Protein AF-A0A346XVU4-F1 (afdb_monomer)

pLDDT: mean 78.89, std 17.27, range [32.31, 98.25]

Structure (mmCIF, N/CA/C/O backbone):
data_AF-A0A346XVU4-F1
#
_entry.id   AF-A0A346XVU4-F1
#
loop_
_atom_site.group_PDB
_atom_site.id
_atom_site.type_symbol
_atom_site.label_atom_id
_atom_site.label_alt_id
_atom_site.label_comp_id
_atom_site.label_asym_id
_atom_site.label_entity_id
_atom_site.label_seq_id
_atom_site.pdbx_PDB_ins_code
_atom_site.Cartn_x
_atom_site.Cartn_y
_atom_site.Cartn_z
_atom_site.occupancy
_atom_site.B_iso_or_equiv
_atom_site.auth_seq_id
_atom_site.auth_comp_id
_atom_site.auth_asym_id
_atom_site.auth_atom_id
_atom_site.pdbx_PDB_model_num
ATOM 1 N N . MET A 1 1 ? 60.665 -53.384 115.142 1.00 42.34 1 MET A N 1
ATOM 2 C CA . MET A 1 1 ? 60.790 -54.743 114.554 1.00 42.34 1 MET A CA 1
ATOM 3 C C . MET A 1 1 ? 59.406 -55.126 114.006 1.00 42.34 1 MET A C 1
ATOM 5 O O . MET A 1 1 ? 58.467 -54.755 114.696 1.00 42.34 1 MET A O 1
ATOM 9 N N . ALA A 1 2 ? 59.156 -55.821 112.878 1.00 40.81 2 ALA A N 1
ATOM 10 C CA . ALA A 1 2 ? 59.926 -56.242 111.673 1.00 40.81 2 ALA A CA 1
ATOM 11 C C . ALA A 1 2 ? 58.990 -57.123 110.761 1.00 40.81 2 ALA A C 1
ATOM 13 O O . ALA A 1 2 ? 58.112 -57.747 111.344 1.00 40.81 2 ALA A O 1
ATOM 14 N N . THR A 1 3 ? 59.086 -57.354 109.429 1.00 40.91 3 THR A N 1
ATOM 15 C CA . THR A 1 3 ? 59.464 -56.601 108.184 1.00 40.91 3 THR A CA 1
ATOM 16 C C . THR A 1 3 ? 59.192 -57.495 106.931 1.00 40.91 3 THR A C 1
ATOM 18 O O . THR A 1 3 ? 59.333 -58.706 107.067 1.00 40.91 3 THR A O 1
ATOM 21 N N . LEU A 1 4 ? 58.975 -56.927 105.717 1.00 39.31 4 LEU A N 1
ATOM 22 C CA . LEU A 1 4 ? 58.981 -57.619 104.377 1.00 39.31 4 LEU A CA 1
ATOM 23 C C . LEU A 1 4 ? 57.824 -58.654 104.135 1.00 39.31 4 LEU A C 1
ATOM 25 O O . LEU A 1 4 ? 57.022 -58.816 105.047 1.00 39.31 4 LEU A O 1
ATOM 29 N N . ALA A 1 5 ? 57.562 -59.353 102.998 1.00 39.56 5 ALA A N 1
ATOM 30 C CA . ALA A 1 5 ? 58.023 -59.476 101.574 1.00 39.56 5 ALA A CA 1
ATOM 31 C C . ALA A 1 5 ? 57.000 -60.376 100.767 1.00 39.56 5 ALA A C 1
ATOM 33 O O . ALA A 1 5 ? 56.076 -60.874 101.401 1.00 39.56 5 ALA A O 1
ATOM 34 N N . LEU A 1 6 ? 57.098 -60.772 99.469 1.00 36.97 6 LEU A N 1
ATOM 35 C CA . LEU A 1 6 ? 57.494 -60.153 98.167 1.00 36.97 6 LEU A CA 1
ATOM 36 C C . LEU A 1 6 ? 57.383 -61.194 96.978 1.00 36.97 6 LEU A C 1
ATOM 38 O O . LEU A 1 6 ? 57.837 -62.318 97.150 1.00 36.97 6 LEU A O 1
ATOM 42 N N . ALA A 1 7 ? 56.938 -60.785 95.764 1.00 37.66 7 ALA A N 1
ATOM 43 C CA . ALA A 1 7 ? 57.237 -61.359 94.404 1.00 37.66 7 ALA A CA 1
ATOM 44 C C . ALA A 1 7 ? 56.553 -62.643 93.775 1.00 37.66 7 ALA A C 1
ATOM 46 O O . ALA A 1 7 ? 56.068 -63.515 94.481 1.00 37.66 7 ALA A O 1
ATOM 47 N N . LEU A 1 8 ? 56.664 -62.748 92.415 1.00 37.78 8 LEU A N 1
ATOM 48 C CA . LEU A 1 8 ? 56.870 -63.930 91.490 1.00 37.78 8 LEU A CA 1
ATOM 49 C C . LEU A 1 8 ? 55.751 -64.795 90.753 1.00 37.78 8 LEU A C 1
ATOM 51 O O . LEU A 1 8 ? 55.096 -65.626 91.362 1.00 37.78 8 LEU A O 1
ATOM 55 N N . LEU A 1 9 ? 55.701 -64.679 89.392 1.00 33.84 9 LEU A N 1
ATOM 56 C CA . LEU A 1 9 ? 55.713 -65.647 88.216 1.00 33.84 9 LEU A CA 1
ATOM 57 C C . LEU A 1 9 ? 54.769 -66.895 87.904 1.00 33.84 9 LEU A C 1
ATOM 59 O O . LEU A 1 9 ? 54.839 -67.897 88.601 1.00 33.84 9 LEU A O 1
ATOM 63 N N . LEU A 1 10 ? 54.183 -66.907 86.659 1.00 33.44 10 LEU A N 1
ATOM 64 C CA . LEU A 1 10 ? 54.079 -67.970 85.562 1.00 33.44 10 LEU A CA 1
ATOM 65 C C . LEU A 1 10 ? 53.228 -69.299 85.682 1.00 33.44 10 LEU A C 1
ATOM 67 O O . LEU A 1 10 ? 52.954 -69.692 86.809 1.00 33.44 10 LEU A O 1
ATOM 71 N N . PRO A 1 11 ? 52.926 -70.116 84.600 1.00 58.56 11 PRO A N 1
ATOM 72 C CA . PRO A 1 11 ? 52.662 -69.897 83.127 1.00 58.56 11 PRO A CA 1
ATOM 73 C C . PRO A 1 11 ? 51.586 -70.809 82.366 1.00 58.56 11 PRO A C 1
ATOM 75 O O . PRO A 1 11 ? 51.147 -71.826 82.886 1.00 58.56 11 PRO A O 1
ATOM 78 N N . PHE A 1 12 ? 51.337 -70.523 81.053 1.00 37.91 12 PHE A N 1
ATOM 79 C CA . PHE A 1 12 ? 51.050 -71.416 79.857 1.00 37.91 12 PHE A CA 1
ATOM 80 C C . PHE A 1 12 ? 49.642 -71.872 79.281 1.00 37.91 12 PHE A C 1
ATOM 82 O O . PHE A 1 12 ? 48.978 -72.741 79.829 1.00 37.91 12 PHE A O 1
ATOM 89 N N . LEU A 1 13 ? 49.386 -71.434 78.013 1.00 32.94 13 LEU A N 1
ATOM 90 C CA . LEU A 1 13 ? 48.878 -72.086 76.745 1.00 32.94 13 LEU A CA 1
ATOM 91 C C . LEU A 1 13 ? 47.394 -72.471 76.380 1.00 32.94 13 LEU A C 1
ATOM 93 O O . LEU A 1 13 ? 46.673 -73.085 77.153 1.00 32.94 13 LEU A O 1
ATOM 97 N N . ALA A 1 14 ? 47.091 -72.265 75.069 1.00 34.06 14 ALA A N 1
ATOM 98 C CA . ALA A 1 14 ? 46.080 -72.868 74.146 1.00 34.06 14 ALA A CA 1
ATOM 99 C C . ALA A 1 14 ? 44.582 -72.455 74.241 1.00 34.06 14 ALA A C 1
ATOM 101 O O . ALA A 1 14 ? 44.064 -72.334 75.339 1.00 34.06 14 ALA A O 1
ATOM 102 N N . ILE A 1 15 ? 43.725 -72.366 73.199 1.00 37.59 15 ILE A N 1
ATOM 103 C CA . ILE A 1 15 ? 43.689 -72.109 71.724 1.00 37.59 15 ILE A CA 1
ATOM 104 C C . ILE A 1 15 ? 42.282 -72.583 71.257 1.00 37.59 15 ILE A C 1
ATOM 106 O O . ILE A 1 15 ? 41.969 -73.755 71.448 1.00 37.59 15 ILE A O 1
ATOM 110 N N . ALA A 1 16 ? 41.461 -71.726 70.625 1.00 32.31 16 ALA A N 1
ATOM 111 C CA . ALA A 1 16 ? 40.333 -72.076 69.725 1.00 32.31 16 ALA A CA 1
ATOM 112 C C . ALA A 1 16 ? 39.752 -70.798 69.064 1.00 32.31 16 ALA A C 1
ATOM 114 O O . ALA A 1 16 ? 39.938 -69.708 69.600 1.00 32.31 16 ALA A O 1
ATOM 115 N N . VAL A 1 17 ? 39.065 -70.911 67.914 1.00 41.31 17 VAL A N 1
ATOM 116 C CA . VAL A 1 17 ? 38.651 -69.764 67.065 1.00 41.31 17 VAL A CA 1
ATOM 117 C C . VAL A 1 17 ? 37.182 -69.866 66.605 1.00 41.31 17 VAL A C 1
ATOM 119 O O . VAL A 1 17 ? 36.806 -70.911 66.074 1.00 41.31 17 VAL A O 1
ATOM 122 N N . PRO A 1 18 ? 36.369 -68.794 66.720 1.00 39.25 18 PRO A N 1
ATOM 123 C CA . PRO A 1 18 ? 35.131 -68.599 65.959 1.00 39.25 18 PRO A CA 1
ATOM 124 C C . PRO A 1 18 ? 35.369 -67.777 64.665 1.00 39.25 18 PRO A C 1
ATOM 126 O O . PRO A 1 18 ? 36.323 -66.998 64.605 1.00 39.25 18 PRO A O 1
ATOM 129 N N . PRO A 1 19 ? 34.525 -67.912 63.623 1.00 34.56 19 PRO A N 1
ATOM 130 C CA . PRO A 1 19 ? 34.684 -67.181 62.361 1.00 34.56 19 PRO A CA 1
ATOM 131 C C . PRO A 1 19 ? 34.376 -65.674 62.494 1.00 34.56 19 PRO A C 1
ATOM 133 O O . PRO A 1 19 ? 33.602 -65.284 63.372 1.00 34.56 19 PRO A O 1
ATOM 136 N N . PRO A 1 20 ? 34.929 -64.815 61.614 1.00 37.78 20 PRO A N 1
ATOM 137 C CA . PRO A 1 20 ? 34.649 -63.381 61.623 1.00 37.78 20 PRO A CA 1
ATOM 138 C C . PRO A 1 20 ? 33.203 -63.092 61.198 1.00 37.78 20 PRO A C 1
ATOM 140 O O . PRO A 1 20 ? 32.767 -63.487 60.117 1.00 37.78 20 PRO A O 1
ATOM 143 N N . ALA A 1 21 ? 32.466 -62.369 62.040 1.00 37.47 21 ALA A N 1
ATOM 144 C CA . ALA A 1 21 ? 31.118 -61.910 61.732 1.00 37.47 21 ALA A CA 1
ATOM 145 C C . ALA A 1 21 ? 31.153 -60.567 60.984 1.00 37.47 21 ALA A C 1
ATOM 147 O O . ALA A 1 21 ? 31.687 -59.590 61.500 1.00 37.47 21 ALA A O 1
ATOM 148 N N . THR A 1 22 ? 30.553 -60.548 59.790 1.00 39.62 22 THR A N 1
ATOM 149 C CA . THR A 1 22 ? 29.989 -59.372 59.092 1.00 39.62 22 THR A CA 1
ATOM 150 C C . THR A 1 22 ? 30.681 -58.023 59.327 1.00 39.62 22 THR A C 1
ATOM 152 O O . THR A 1 22 ? 30.264 -57.241 60.185 1.00 39.62 22 THR A O 1
ATOM 155 N N . SER A 1 23 ? 31.641 -57.682 58.465 1.00 39.34 23 SER A N 1
ATOM 156 C CA . SER A 1 23 ? 31.973 -56.278 58.211 1.00 39.34 23 SER A CA 1
ATOM 157 C C . SER A 1 23 ? 30.722 -55.562 57.695 1.00 39.34 23 SER A C 1
ATOM 159 O O . SER A 1 23 ? 30.251 -55.862 56.599 1.00 39.34 23 SER A O 1
ATOM 161 N N . GLN A 1 24 ? 30.177 -54.626 58.469 1.00 44.41 24 GLN A N 1
ATOM 162 C CA . GLN A 1 24 ? 29.217 -53.660 57.940 1.00 44.41 24 GLN A CA 1
ATOM 163 C C . GLN A 1 24 ? 29.984 -52.710 57.018 1.00 44.41 24 GLN A C 1
ATOM 165 O O . GLN A 1 24 ? 30.878 -52.003 57.486 1.00 44.41 24 GLN A O 1
ATOM 170 N N . THR A 1 25 ? 29.666 -52.687 55.723 1.00 39.12 25 THR A N 1
ATOM 171 C CA . THR A 1 25 ? 30.143 -51.618 54.839 1.00 39.12 25 THR A CA 1
ATOM 172 C C . THR A 1 25 ? 29.552 -50.301 55.331 1.00 39.12 25 THR A C 1
ATOM 174 O O . THR A 1 25 ? 28.345 -50.205 55.564 1.00 39.12 25 THR A O 1
ATOM 177 N N . SER A 1 26 ? 30.404 -49.302 55.545 1.00 44.28 26 SER A N 1
ATOM 178 C CA . SER A 1 26 ? 29.981 -48.011 56.084 1.00 44.28 26 SER A CA 1
ATOM 179 C C . SER A 1 26 ? 29.076 -47.280 55.089 1.00 44.28 26 SER A C 1
ATOM 181 O O . SER A 1 26 ? 29.299 -47.361 53.882 1.00 44.28 26 SER A O 1
ATOM 183 N N . LEU A 1 27 ? 28.127 -46.466 55.574 1.00 45.41 27 LEU A N 1
ATOM 184 C CA . LEU A 1 27 ? 27.438 -45.496 54.704 1.00 45.41 27 LEU A CA 1
ATOM 185 C C . LEU A 1 27 ? 28.417 -44.499 54.050 1.00 45.41 27 LEU A C 1
ATOM 187 O O . LEU A 1 27 ? 28.054 -43.865 53.067 1.00 45.41 27 LEU A O 1
ATOM 191 N N . ALA A 1 28 ? 29.649 -44.379 54.559 1.00 46.06 28 ALA A N 1
ATOM 192 C CA . ALA A 1 28 ? 30.704 -43.553 53.971 1.00 46.06 28 ALA A CA 1
ATOM 193 C C . ALA A 1 28 ? 31.379 -44.158 52.718 1.00 46.06 28 ALA A C 1
ATOM 195 O O . ALA A 1 28 ? 32.080 -43.426 52.028 1.00 46.06 28 ALA A O 1
ATOM 196 N N . ASP A 1 29 ? 31.176 -45.450 52.417 1.00 43.56 29 ASP A N 1
ATOM 197 C CA . ASP A 1 29 ? 31.704 -46.107 51.203 1.00 43.56 29 ASP A CA 1
ATOM 198 C C . ASP A 1 29 ? 30.687 -46.135 50.044 1.00 43.56 29 ASP A C 1
ATOM 200 O O . ASP A 1 29 ? 30.981 -46.654 48.965 1.00 43.56 29 ASP A O 1
ATOM 204 N N . GLN A 1 30 ? 29.486 -45.574 50.228 1.00 42.75 30 GLN A N 1
ATOM 205 C CA . GLN A 1 30 ? 28.642 -45.254 49.078 1.00 42.75 30 GLN A CA 1
ATOM 206 C C . GLN A 1 30 ? 29.280 -44.068 48.341 1.00 42.75 30 GLN A C 1
ATOM 208 O O . GLN A 1 30 ? 29.554 -43.051 48.986 1.00 42.75 30 GLN A O 1
ATOM 213 N N . PRO A 1 31 ? 29.510 -44.143 47.013 1.00 41.72 31 PRO A N 1
ATOM 214 C CA . PRO A 1 31 ? 29.874 -42.951 46.263 1.00 41.72 31 PRO A CA 1
ATOM 215 C C . PRO A 1 31 ? 28.762 -41.927 46.478 1.00 41.72 31 PRO A C 1
ATOM 217 O O . PRO A 1 31 ? 27.584 -42.258 46.338 1.00 41.72 31 PRO A O 1
ATOM 220 N N . ALA A 1 32 ? 29.128 -40.705 46.868 1.00 42.72 32 ALA A N 1
ATOM 221 C CA . ALA A 1 32 ? 28.149 -39.655 47.103 1.00 42.72 32 ALA A CA 1
ATOM 222 C C . ALA A 1 32 ? 27.361 -39.437 45.807 1.00 42.72 32 ALA A C 1
ATOM 224 O O . ALA A 1 32 ? 27.905 -38.911 44.835 1.00 42.72 32 ALA A O 1
ATOM 225 N N . VAL A 1 33 ? 26.100 -39.881 45.791 1.00 48.44 33 VAL A N 1
ATOM 226 C CA . VAL A 1 33 ? 25.199 -39.704 44.652 1.00 48.44 33 VAL A CA 1
ATOM 227 C C . VAL A 1 33 ? 24.904 -38.215 44.564 1.00 48.44 33 VAL A C 1
ATOM 229 O O . VAL A 1 33 ? 24.002 -37.699 45.228 1.00 48.44 33 VAL A O 1
ATOM 232 N N . LEU A 1 34 ? 25.732 -37.517 43.785 1.00 51.75 34 LEU A N 1
ATOM 233 C CA . LEU A 1 34 ? 25.497 -36.136 43.404 1.00 51.75 34 LEU A CA 1
ATOM 234 C C . LEU A 1 34 ? 24.075 -36.071 42.830 1.00 51.75 34 LEU A C 1
ATOM 236 O O . LEU A 1 34 ? 23.722 -36.925 42.013 1.00 51.75 34 LEU A O 1
ATOM 240 N N . PRO A 1 35 ? 23.228 -35.131 43.287 1.00 62.03 35 PRO A N 1
ATOM 241 C CA . PRO A 1 35 ? 21.850 -35.070 42.830 1.00 62.03 35 PRO A CA 1
ATOM 242 C C . PRO A 1 35 ? 21.846 -34.880 41.313 1.00 62.03 35 PRO A C 1
ATOM 244 O O . PRO A 1 35 ? 22.403 -33.898 40.824 1.00 62.03 35 PRO A O 1
ATOM 247 N N . ALA A 1 36 ? 21.251 -35.847 40.605 1.00 69.44 36 ALA A N 1
ATOM 248 C CA . ALA A 1 36 ? 21.284 -35.950 39.148 1.00 69.44 36 ALA A CA 1
ATOM 249 C C . ALA A 1 36 ? 20.992 -34.598 38.487 1.00 69.44 36 ALA A C 1
ATOM 251 O O . ALA A 1 36 ? 19.940 -33.992 38.719 1.00 69.44 36 ALA A O 1
ATOM 252 N N . ARG A 1 37 ? 21.964 -34.107 37.716 1.00 81.25 37 ARG A N 1
ATOM 253 C CA . ARG A 1 37 ? 22.014 -32.719 37.258 1.00 81.25 37 ARG A CA 1
ATOM 254 C C . ARG A 1 37 ? 21.722 -32.656 35.769 1.00 81.25 37 ARG A C 1
ATOM 256 O O . ARG A 1 37 ? 22.332 -33.381 34.997 1.00 81.25 37 ARG A O 1
ATOM 263 N N . VAL A 1 38 ? 20.804 -31.772 35.388 1.00 85.31 38 VAL A N 1
ATOM 264 C CA . VAL A 1 38 ? 20.401 -31.569 33.992 1.00 85.31 38 VAL A CA 1
ATOM 265 C C . VAL A 1 38 ? 21.045 -30.286 33.462 1.00 85.31 38 VAL A C 1
ATOM 267 O O . VAL A 1 38 ? 20.606 -29.185 33.821 1.00 85.31 38 VAL A O 1
ATOM 270 N N . SER A 1 39 ? 22.086 -30.413 32.638 1.00 88.12 39 SER A N 1
ATOM 271 C CA . SER A 1 39 ? 22.760 -29.295 31.960 1.00 88.12 39 SER A CA 1
ATOM 272 C C . SER A 1 39 ? 22.490 -29.293 30.456 1.00 88.12 39 SER A C 1
ATOM 274 O O . SER A 1 39 ? 21.906 -30.227 29.911 1.00 88.12 39 SER A O 1
ATOM 276 N N . ASP A 1 40 ? 22.883 -28.192 29.815 1.00 87.94 40 ASP A N 1
ATOM 277 C CA . ASP A 1 40 ? 22.971 -28.042 28.358 1.00 87.94 40 ASP A CA 1
ATOM 278 C C . ASP A 1 40 ? 21.726 -28.545 27.592 1.00 87.94 40 ASP A C 1
ATOM 280 O O . ASP A 1 40 ? 21.852 -29.392 26.705 1.00 87.94 40 ASP A O 1
ATOM 284 N N . PRO A 1 41 ? 20.513 -28.081 27.966 1.00 91.56 41 PRO A N 1
ATOM 285 C CA . PRO A 1 41 ? 19.286 -28.467 27.286 1.00 91.56 41 PRO A CA 1
ATOM 286 C C . PRO A 1 41 ? 19.241 -27.914 25.858 1.00 91.56 41 PRO A C 1
ATOM 288 O O . PRO A 1 41 ? 19.734 -26.818 25.584 1.00 91.56 41 PRO A O 1
ATOM 291 N N . VAL A 1 42 ? 18.609 -28.678 24.974 1.00 90.25 42 VAL A N 1
ATOM 292 C CA . VAL A 1 42 ? 18.334 -28.339 23.578 1.00 90.25 42 VAL A CA 1
ATOM 293 C C . VAL A 1 42 ? 16.845 -28.611 23.308 1.00 90.25 42 VAL A C 1
ATOM 295 O O . VAL A 1 42 ? 16.392 -29.712 23.619 1.00 90.25 42 VAL A O 1
ATOM 298 N N . PRO A 1 43 ? 16.079 -27.656 22.754 1.00 91.56 43 PRO A N 1
ATOM 299 C CA . PRO A 1 43 ? 16.413 -26.234 22.658 1.00 91.56 43 PRO A CA 1
ATOM 300 C C . PRO A 1 43 ? 16.725 -25.626 24.038 1.00 91.56 43 PRO A C 1
ATOM 302 O O . PRO A 1 43 ? 16.360 -26.187 25.076 1.00 91.56 43 PRO A O 1
ATOM 305 N N . ALA A 1 44 ? 17.452 -24.507 24.060 1.00 88.94 44 ALA A N 1
ATOM 306 C CA . ALA A 1 44 ? 17.834 -23.844 25.307 1.00 88.94 44 ALA A CA 1
ATOM 307 C C . ALA A 1 44 ? 16.597 -23.284 26.059 1.00 88.94 44 ALA A C 1
ATOM 309 O O . ALA A 1 44 ? 15.513 -23.198 25.483 1.00 88.94 44 ALA A O 1
ATOM 310 N N . PRO A 1 45 ? 16.707 -22.907 27.349 1.00 87.31 45 PRO A N 1
ATOM 311 C CA . PRO A 1 45 ? 15.572 -22.373 28.102 1.00 87.31 45 PRO A CA 1
ATOM 312 C C . PRO A 1 45 ? 15.123 -21.039 27.507 1.00 87.31 45 PRO A C 1
ATOM 314 O O . PRO A 1 45 ? 15.945 -20.130 27.394 1.00 87.31 45 PRO A O 1
ATOM 317 N N . ASN A 1 46 ? 13.840 -20.931 27.157 1.00 80.88 46 ASN A N 1
ATOM 318 C CA . ASN A 1 46 ? 13.257 -19.806 26.417 1.00 80.88 46 ASN A CA 1
ATOM 319 C C . ASN A 1 46 ? 13.910 -19.594 25.034 1.00 80.88 46 ASN A C 1
ATOM 321 O O . ASN A 1 46 ? 13.977 -18.471 24.537 1.00 80.88 46 ASN A O 1
ATOM 325 N N . ALA A 1 47 ? 14.452 -20.655 24.425 1.00 83.75 47 ALA A N 1
ATOM 326 C CA . ALA A 1 47 ? 14.831 -20.617 23.020 1.00 83.75 47 ALA A CA 1
ATOM 327 C C . ALA A 1 47 ? 13.578 -20.591 22.147 1.00 83.75 47 ALA A C 1
ATOM 329 O O . ALA A 1 47 ? 12.599 -21.280 22.445 1.00 83.75 47 ALA A O 1
ATOM 330 N N . VAL A 1 48 ? 13.668 -19.850 21.045 1.00 86.50 48 VAL A N 1
ATOM 331 C CA . VAL A 1 48 ? 12.630 -19.801 20.022 1.00 86.50 48 VAL A CA 1
ATOM 332 C C . VAL A 1 48 ? 13.037 -20.671 18.834 1.00 86.50 48 VAL A C 1
ATOM 334 O O . VAL A 1 48 ? 14.172 -20.581 18.369 1.00 86.50 48 VAL A O 1
ATOM 337 N N . VAL A 1 49 ? 12.141 -21.546 18.369 1.00 88.56 49 VAL A N 1
ATOM 338 C CA . VAL A 1 49 ? 12.412 -22.522 17.291 1.00 88.56 49 VAL A CA 1
ATOM 339 C C . VAL A 1 49 ? 11.245 -22.633 16.307 1.00 88.56 49 VAL A C 1
ATOM 341 O O . VAL A 1 49 ? 10.126 -22.253 16.633 1.00 88.56 49 VAL A O 1
ATOM 344 N N . ALA A 1 50 ? 11.477 -23.176 15.111 1.00 88.38 50 ALA A N 1
ATOM 345 C CA . ALA A 1 50 ? 10.418 -23.449 14.135 1.00 88.38 50 ALA A CA 1
ATOM 346 C C . ALA A 1 50 ? 9.474 -24.585 14.583 1.00 88.38 50 ALA A C 1
ATOM 348 O O . ALA A 1 50 ? 9.917 -25.567 15.184 1.00 88.38 50 ALA A O 1
ATOM 349 N N . ALA A 1 51 ? 8.189 -24.494 14.229 1.00 89.19 51 ALA A N 1
ATOM 350 C CA . ALA A 1 51 ? 7.237 -25.596 14.364 1.00 89.19 51 ALA A CA 1
ATOM 351 C C . ALA A 1 51 ? 7.585 -26.774 13.434 1.00 89.19 51 ALA A C 1
ATOM 353 O O . ALA A 1 51 ? 8.026 -26.588 12.299 1.00 89.19 51 ALA A O 1
ATOM 354 N N . GLY A 1 52 ? 7.344 -28.002 13.902 1.00 89.88 52 GLY A N 1
ATOM 355 C CA . GLY A 1 52 ? 7.724 -29.232 13.204 1.00 89.88 52 GLY A CA 1
ATOM 356 C C . GLY A 1 52 ? 8.599 -30.157 14.061 1.00 89.88 52 GLY A C 1
ATOM 357 O O . GLY A 1 52 ? 8.504 -30.119 15.289 1.00 89.88 52 GLY A O 1
ATOM 358 N N . PRO A 1 53 ? 9.411 -31.036 13.441 1.00 90.69 53 PRO A N 1
ATOM 359 C CA . PRO A 1 53 ? 10.324 -31.927 14.155 1.00 90.69 53 PRO A CA 1
ATOM 360 C C . PRO A 1 53 ? 11.440 -31.154 14.870 1.00 90.69 53 PRO A C 1
ATOM 362 O O . PRO A 1 53 ? 12.245 -30.470 14.241 1.00 90.69 53 PRO A O 1
ATOM 365 N N . VAL A 1 54 ? 11.512 -31.306 16.191 1.00 90.25 54 VAL A N 1
ATOM 366 C CA . VAL A 1 54 ? 12.511 -30.699 17.075 1.00 90.25 54 VAL A CA 1
ATOM 367 C C . VAL A 1 54 ? 13.196 -31.805 17.879 1.00 90.25 54 VAL A C 1
ATOM 369 O O . VAL A 1 54 ? 12.548 -32.704 18.420 1.00 90.25 54 VAL A O 1
ATOM 372 N N . VAL A 1 55 ? 14.526 -31.738 17.986 1.00 92.44 55 VAL A N 1
ATOM 373 C CA . VAL A 1 55 ? 15.284 -32.615 18.888 1.00 92.44 55 VAL A CA 1
ATOM 374 C C . VAL A 1 55 ? 15.293 -32.008 20.284 1.00 92.44 55 VAL A C 1
ATOM 376 O O . VAL A 1 55 ? 15.959 -31.006 20.536 1.00 92.44 55 VAL A O 1
ATOM 379 N N . VAL A 1 56 ? 14.577 -32.657 21.197 1.00 92.69 56 VAL A N 1
ATOM 380 C CA . VAL A 1 56 ? 14.546 -32.315 22.617 1.00 92.69 56 VAL A CA 1
ATOM 381 C C . VAL A 1 56 ? 15.601 -33.145 23.341 1.00 92.69 56 VAL A C 1
ATOM 383 O O . VAL A 1 56 ? 15.503 -34.370 23.381 1.00 92.69 56 VAL A O 1
ATOM 386 N N . ALA A 1 57 ? 16.625 -32.504 23.901 1.00 92.25 57 ALA A N 1
ATOM 387 C CA . ALA A 1 57 ? 17.763 -33.167 24.532 1.00 92.25 57 ALA A CA 1
ATOM 388 C C . ALA A 1 57 ? 18.277 -32.429 25.776 1.00 92.25 57 ALA A C 1
ATOM 390 O O . ALA A 1 57 ? 18.022 -31.244 25.968 1.00 92.25 57 ALA A O 1
ATOM 391 N N . ALA A 1 58 ? 19.050 -33.123 26.611 1.00 91.69 58 ALA A N 1
ATOM 392 C CA . ALA A 1 58 ? 19.846 -32.532 27.689 1.00 91.69 58 ALA A CA 1
ATOM 393 C C . ALA A 1 58 ? 20.983 -33.477 28.106 1.00 91.69 58 ALA A C 1
ATOM 395 O O . ALA A 1 58 ? 20.902 -34.689 27.887 1.00 91.69 58 ALA A O 1
ATOM 396 N N . ALA A 1 59 ? 22.026 -32.941 28.740 1.00 89.38 59 ALA A N 1
ATOM 397 C CA . ALA A 1 59 ? 23.005 -33.748 29.466 1.00 89.38 59 ALA A CA 1
ATOM 398 C C . ALA A 1 59 ? 22.480 -34.063 30.877 1.00 89.38 59 ALA A C 1
ATOM 400 O O . ALA A 1 59 ? 21.948 -33.178 31.549 1.00 89.38 59 ALA A O 1
ATOM 401 N N . VAL A 1 60 ? 22.610 -35.319 31.323 1.00 87.38 60 VAL A N 1
ATOM 402 C CA . VAL A 1 60 ? 22.114 -35.780 32.635 1.00 87.38 60 VAL A CA 1
ATOM 403 C C . VAL A 1 60 ? 23.226 -36.496 33.403 1.00 87.38 60 VAL A C 1
ATOM 405 O O . VAL A 1 60 ? 23.540 -37.654 33.137 1.00 87.38 60 VAL A O 1
ATOM 408 N N . ASP A 1 61 ? 23.819 -35.807 34.378 1.00 84.19 61 ASP A N 1
ATOM 409 C CA . ASP A 1 61 ? 24.923 -36.341 35.180 1.00 84.19 61 ASP A CA 1
ATOM 410 C C . ASP A 1 61 ? 24.462 -37.490 36.097 1.00 84.19 61 ASP A C 1
ATOM 412 O O . ASP A 1 61 ? 23.535 -37.335 36.897 1.00 84.19 61 ASP A O 1
ATOM 416 N N . GLY A 1 62 ? 25.177 -38.620 36.048 1.00 77.62 62 GLY A N 1
ATOM 417 C CA . GLY A 1 62 ? 25.077 -39.702 37.038 1.00 77.62 62 GLY A CA 1
ATOM 418 C C . GLY A 1 62 ? 23.887 -40.660 36.893 1.00 77.62 62 GLY A C 1
ATOM 419 O O . GLY A 1 62 ? 23.625 -41.422 37.823 1.00 77.62 62 GLY A O 1
ATOM 420 N N . ILE A 1 63 ? 23.176 -40.642 35.760 1.00 80.06 63 ILE A N 1
ATOM 421 C CA . ILE A 1 63 ? 22.018 -41.504 35.474 1.00 80.06 63 ILE A CA 1
ATOM 422 C C . ILE A 1 63 ? 22.268 -42.334 34.206 1.00 80.06 63 ILE A C 1
ATOM 424 O O . ILE A 1 63 ? 22.807 -41.829 33.225 1.00 80.06 63 ILE A O 1
ATOM 428 N N . GLU A 1 64 ? 21.858 -43.606 34.221 1.00 76.06 64 GLU A N 1
ATOM 429 C CA . GLU A 1 64 ? 21.921 -44.484 33.041 1.00 76.06 64 GLU A CA 1
ATOM 430 C C . GLU A 1 64 ? 20.941 -44.013 31.943 1.00 76.06 64 GLU A C 1
ATOM 432 O O . GLU A 1 64 ? 19.797 -43.669 32.268 1.00 76.06 64 GLU A O 1
ATOM 437 N N . PRO A 1 65 ? 21.327 -44.000 30.649 1.00 68.94 65 PRO A N 1
ATOM 438 C CA . PRO A 1 65 ? 20.524 -43.381 29.587 1.00 68.94 65 PRO A CA 1
ATOM 439 C C . PRO A 1 65 ? 19.107 -43.944 29.412 1.00 68.94 65 PRO A C 1
ATOM 441 O O . PRO A 1 65 ? 18.212 -43.218 28.989 1.00 68.94 65 PRO A O 1
ATOM 444 N N . ASP A 1 66 ? 18.877 -45.215 29.746 1.00 76.00 66 ASP A N 1
ATOM 445 C CA . ASP A 1 66 ? 17.570 -45.876 29.645 1.00 76.00 66 ASP A CA 1
ATOM 446 C C . ASP A 1 66 ? 16.573 -45.434 30.734 1.00 76.00 66 ASP A C 1
ATOM 448 O O . ASP A 1 66 ? 15.370 -45.690 30.622 1.00 76.00 66 ASP A O 1
ATOM 452 N N . ARG A 1 67 ? 17.046 -44.743 31.775 1.00 83.31 67 ARG A N 1
ATOM 453 C CA . ARG A 1 67 ? 16.223 -44.201 32.868 1.00 83.31 67 ARG A CA 1
ATOM 454 C C . ARG A 1 67 ? 15.802 -42.751 32.640 1.00 83.31 67 ARG A C 1
ATOM 456 O O . ARG A 1 67 ? 14.933 -42.267 33.361 1.00 83.31 67 ARG A O 1
ATOM 463 N N . VAL A 1 68 ? 16.384 -42.075 31.648 1.00 86.56 68 VAL A N 1
ATOM 464 C CA . VAL A 1 68 ? 16.033 -40.700 31.269 1.00 86.56 68 VAL A CA 1
ATOM 465 C C . VAL A 1 68 ? 14.806 -40.705 30.358 1.00 86.56 68 VAL A C 1
ATOM 467 O O . VAL A 1 68 ? 14.751 -41.427 29.360 1.00 86.56 68 VAL A O 1
ATOM 470 N N . ARG A 1 69 ? 13.813 -39.879 30.692 1.00 89.56 69 ARG A N 1
ATOM 471 C CA . ARG A 1 69 ? 12.626 -39.609 29.875 1.00 89.56 69 ARG A CA 1
ATOM 472 C C . ARG A 1 69 ? 12.479 -38.106 29.668 1.00 89.56 69 ARG A C 1
ATOM 474 O O . ARG A 1 69 ? 12.790 -37.321 30.561 1.00 89.56 69 ARG A O 1
ATOM 481 N N . PHE A 1 70 ? 11.985 -37.727 28.496 1.00 93.38 70 PHE A N 1
ATOM 482 C CA . PHE A 1 70 ? 11.590 -36.357 28.192 1.00 93.38 70 PHE A CA 1
ATOM 483 C C . PHE A 1 70 ? 10.067 -36.283 28.157 1.00 93.38 70 PHE A C 1
ATOM 485 O O . PHE A 1 70 ? 9.412 -37.142 27.556 1.00 93.38 70 PHE A O 1
ATOM 492 N N . LEU A 1 71 ? 9.524 -35.269 28.821 1.00 94.31 71 LEU A N 1
ATOM 493 C CA . LEU A 1 71 ? 8.117 -34.906 28.754 1.00 94.31 71 LEU A CA 1
ATOM 494 C C . LEU A 1 71 ? 7.970 -33.616 27.944 1.00 94.31 71 LEU A C 1
ATOM 496 O O . LEU A 1 71 ? 8.822 -32.732 28.055 1.00 94.31 71 LEU A O 1
ATOM 500 N N . VAL A 1 72 ? 6.880 -33.518 27.190 1.00 94.31 72 VAL A N 1
ATOM 501 C CA . VAL A 1 72 ? 6.383 -32.293 26.554 1.00 94.31 72 VAL A CA 1
ATOM 502 C C . VAL A 1 72 ? 4.971 -32.076 27.091 1.00 94.31 72 VAL A C 1
ATOM 504 O O . VAL A 1 72 ? 4.145 -32.984 27.027 1.00 94.31 72 VAL A O 1
ATOM 507 N N . ASP A 1 73 ? 4.731 -30.930 27.724 1.00 94.12 73 ASP A N 1
ATOM 508 C CA . ASP A 1 73 ? 3.464 -30.545 28.373 1.00 94.12 73 ASP A CA 1
ATOM 509 C C . ASP A 1 73 ? 2.929 -31.572 29.394 1.00 94.12 73 ASP A C 1
ATOM 511 O O . ASP A 1 73 ? 1.738 -31.659 29.688 1.00 94.12 73 ASP A O 1
ATOM 515 N N . GLY A 1 74 ? 3.845 -32.359 29.969 1.00 92.12 74 GLY A N 1
ATOM 516 C CA . GLY A 1 74 ? 3.557 -33.437 30.915 1.00 92.12 74 GLY A CA 1
ATOM 517 C C . GLY A 1 74 ? 3.317 -34.815 30.284 1.00 92.12 74 GLY A C 1
ATOM 518 O O . GLY A 1 74 ? 3.342 -35.807 31.015 1.00 92.12 74 GLY A O 1
ATOM 519 N N . GLU A 1 75 ? 3.158 -34.922 28.963 1.00 93.56 75 GLU A N 1
ATOM 520 C CA . GLU A 1 75 ? 3.082 -36.209 28.259 1.00 93.56 75 GLU A CA 1
ATOM 521 C C . GLU A 1 75 ? 4.473 -36.713 27.843 1.00 93.56 75 GLU A C 1
ATOM 523 O O . GLU A 1 75 ? 5.390 -35.936 27.584 1.00 93.56 75 GLU A O 1
ATOM 528 N N . ARG A 1 76 ? 4.670 -38.038 27.785 1.00 91.12 76 ARG A N 1
ATOM 529 C CA . ARG A 1 76 ? 5.960 -38.635 27.389 1.00 91.12 76 ARG A CA 1
ATOM 530 C C . ARG A 1 76 ? 6.170 -38.493 25.880 1.00 91.12 76 ARG A C 1
ATOM 532 O O . ARG A 1 76 ? 5.389 -39.035 25.101 1.00 91.12 76 ARG A O 1
ATOM 539 N N . ALA A 1 77 ? 7.257 -37.829 25.483 1.00 89.75 77 ALA A N 1
ATOM 540 C CA . ALA A 1 77 ? 7.618 -37.628 24.081 1.00 89.75 77 ALA A CA 1
ATOM 541 C C . ALA A 1 77 ? 7.740 -38.971 23.331 1.00 89.75 77 ALA A C 1
ATOM 543 O O . ALA A 1 77 ? 8.382 -39.909 23.810 1.00 89.75 77 ALA A O 1
ATOM 544 N N . ALA A 1 78 ? 7.093 -39.066 22.166 1.00 78.12 78 ALA A N 1
ATOM 545 C CA . ALA A 1 78 ? 6.737 -40.351 21.551 1.00 78.12 78 ALA A CA 1
ATOM 546 C C . ALA A 1 78 ? 7.677 -40.843 20.430 1.00 78.12 78 ALA A C 1
ATOM 548 O O . ALA A 1 78 ? 7.493 -41.957 19.934 1.00 78.12 78 ALA A O 1
ATOM 549 N N . GLY A 1 79 ? 8.641 -40.027 19.995 1.00 80.00 79 GLY A N 1
ATOM 550 C CA . GLY A 1 79 ? 9.520 -40.343 18.866 1.00 80.00 79 GLY A CA 1
ATOM 551 C C . GLY A 1 79 ? 10.800 -41.118 19.226 1.00 80.00 79 GLY A C 1
ATOM 552 O O . GLY A 1 79 ? 10.942 -41.638 20.337 1.00 80.00 79 GLY A O 1
ATOM 553 N N . PRO A 1 80 ? 11.735 -41.263 18.269 1.00 83.31 80 PRO A N 1
ATOM 554 C CA . PRO A 1 80 ? 12.960 -42.032 18.456 1.00 83.31 80 PRO A CA 1
ATOM 555 C C . PRO A 1 80 ? 13.962 -41.323 19.376 1.00 83.31 80 PRO A C 1
ATOM 557 O O . PRO A 1 80 ? 14.100 -40.101 19.357 1.00 83.31 80 PRO A O 1
ATOM 560 N N . PHE A 1 81 ? 14.727 -42.113 20.135 1.00 83.44 81 PHE A N 1
ATOM 561 C CA . PHE A 1 81 ? 15.908 -41.615 20.842 1.00 83.44 81 PHE A CA 1
ATOM 562 C C . PHE A 1 81 ? 17.009 -41.225 19.852 1.00 83.44 81 PHE A C 1
ATOM 564 O O . PHE A 1 81 ? 17.346 -41.998 18.952 1.00 83.44 81 PHE A O 1
ATOM 571 N N . VAL A 1 82 ? 17.604 -40.055 20.071 1.00 83.06 82 VAL A N 1
ATOM 572 C CA . VAL A 1 82 ? 18.651 -39.464 19.232 1.00 83.06 82 VAL A CA 1
ATOM 573 C C . VAL A 1 82 ? 19.813 -38.942 20.083 1.00 83.06 82 VAL A C 1
ATOM 575 O O . VAL A 1 82 ? 19.652 -38.590 21.255 1.00 83.06 82 VAL A O 1
ATOM 578 N N . ASP A 1 83 ? 21.000 -38.896 19.480 1.00 81.06 83 ASP A N 1
ATOM 579 C CA . ASP A 1 83 ? 22.199 -38.282 20.054 1.00 81.06 83 ASP A CA 1
ATOM 580 C C . ASP A 1 83 ? 22.603 -37.084 19.170 1.00 81.06 83 ASP A C 1
ATOM 582 O O . ASP A 1 83 ? 23.137 -37.303 18.078 1.00 81.06 83 ASP A O 1
ATOM 586 N N . PRO A 1 84 ? 22.302 -35.833 19.579 1.00 75.75 84 PRO A N 1
ATOM 587 C CA . PRO A 1 84 ? 22.404 -34.665 18.701 1.00 75.75 84 PRO A CA 1
ATOM 588 C C . PRO A 1 84 ? 23.843 -34.273 18.341 1.00 75.75 84 PRO A C 1
ATOM 590 O O . PRO A 1 84 ? 24.050 -33.672 17.292 1.00 75.75 84 PRO A O 1
ATOM 593 N N . ASP A 1 85 ? 24.838 -34.621 19.167 1.00 81.69 85 ASP A N 1
ATOM 594 C CA . ASP A 1 85 ? 26.260 -34.343 18.888 1.00 81.69 85 ASP A CA 1
ATOM 595 C C . ASP A 1 85 ? 27.026 -35.607 18.438 1.00 81.69 85 ASP A C 1
ATOM 597 O O . ASP A 1 85 ? 28.252 -35.593 18.297 1.00 81.69 85 ASP A O 1
ATOM 601 N N . GLY A 1 86 ? 26.309 -36.712 18.202 1.00 80.12 86 GLY A N 1
ATOM 602 C CA . GLY A 1 86 ? 26.872 -38.014 17.850 1.00 80.12 86 GLY A CA 1
ATOM 603 C C . GLY A 1 86 ? 27.322 -38.847 19.064 1.00 80.12 86 GLY A C 1
ATOM 604 O O . GLY A 1 86 ? 27.515 -38.312 20.152 1.00 80.12 86 GLY A O 1
ATOM 605 N N . PRO A 1 87 ? 27.548 -40.167 18.880 1.00 73.31 87 PRO A N 1
ATOM 606 C CA . PRO A 1 87 ? 27.404 -41.239 19.889 1.00 73.31 87 PRO A CA 1
ATOM 607 C C . PRO A 1 87 ? 28.310 -41.196 21.139 1.00 73.31 87 PRO A C 1
ATOM 609 O O . PRO A 1 87 ? 28.295 -42.133 21.940 1.00 73.31 87 PRO A O 1
ATOM 612 N N . LEU A 1 88 ? 29.118 -40.150 21.308 1.00 74.56 88 LEU A N 1
ATOM 613 C CA . LEU A 1 88 ? 29.956 -39.887 22.480 1.00 74.56 88 LEU A CA 1
ATOM 614 C C . LEU A 1 88 ? 29.508 -38.635 23.264 1.00 74.56 88 LEU A C 1
ATOM 616 O O . LEU A 1 88 ? 30.183 -38.264 24.225 1.00 74.56 88 LEU A O 1
ATOM 620 N N . SER A 1 89 ? 28.396 -37.987 22.889 1.00 76.94 89 SER A N 1
ATOM 621 C CA . SER A 1 89 ? 27.856 -36.840 23.627 1.00 76.94 89 SER A CA 1
ATOM 622 C C . SER A 1 89 ? 27.423 -37.232 25.048 1.00 76.94 89 SER A C 1
ATOM 624 O O . SER A 1 89 ? 26.939 -38.355 25.260 1.00 76.94 89 SER A O 1
ATOM 626 N N . PRO A 1 90 ? 27.516 -36.312 26.029 1.00 74.69 90 PRO A N 1
ATOM 627 C CA . PRO A 1 90 ? 26.761 -36.415 27.272 1.00 74.69 90 PRO A CA 1
ATOM 628 C C . PRO A 1 90 ? 25.263 -36.115 27.082 1.00 74.69 90 PRO A C 1
ATOM 630 O O . PRO A 1 90 ? 24.470 -36.506 27.939 1.00 74.69 90 PRO A O 1
ATOM 633 N N . ARG A 1 91 ? 24.845 -35.439 25.995 1.00 82.62 91 ARG A N 1
ATOM 634 C CA . ARG A 1 91 ? 23.424 -35.149 25.748 1.00 82.62 91 ARG A CA 1
ATOM 635 C C . ARG A 1 91 ? 22.692 -36.384 25.241 1.00 82.62 91 ARG A C 1
ATOM 637 O O . ARG A 1 91 ? 23.119 -37.026 24.289 1.00 82.62 91 ARG A O 1
ATOM 644 N N . ARG A 1 92 ? 21.536 -36.692 25.817 1.00 83.38 92 ARG A N 1
ATOM 645 C CA . ARG A 1 92 ? 20.575 -37.657 25.258 1.00 83.38 92 ARG A CA 1
ATOM 646 C C . ARG A 1 92 ? 19.317 -36.897 24.881 1.00 83.38 92 ARG A C 1
ATOM 648 O O . ARG A 1 92 ? 18.981 -35.934 25.565 1.00 83.38 92 ARG A O 1
ATOM 655 N N . GLY A 1 93 ? 18.646 -37.308 23.813 1.00 87.75 93 GLY A N 1
ATOM 656 C CA . GLY A 1 93 ? 17.428 -36.650 23.367 1.00 87.75 93 GLY A CA 1
ATOM 657 C C . GLY A 1 93 ? 16.440 -37.568 22.673 1.00 87.75 93 GLY A C 1
ATOM 658 O O . GLY A 1 93 ? 16.674 -38.765 22.498 1.00 87.75 93 GLY A O 1
ATOM 659 N N . VAL A 1 94 ? 15.328 -36.963 22.285 1.00 91.50 94 VAL A N 1
ATOM 660 C CA . VAL A 1 94 ? 14.222 -37.550 21.540 1.00 91.50 94 VAL A CA 1
ATOM 661 C C . VAL A 1 94 ? 13.833 -36.585 20.424 1.00 91.50 94 VAL A C 1
ATOM 663 O O . VAL A 1 94 ? 13.784 -35.373 20.631 1.00 91.50 94 VAL A O 1
ATOM 666 N N . GLU A 1 95 ? 13.579 -37.107 19.232 1.00 91.50 95 GLU A N 1
ATOM 667 C CA . GLU A 1 95 ? 12.950 -36.329 18.165 1.00 91.50 95 GLU A CA 1
ATOM 668 C C . GLU A 1 95 ? 11.436 -36.305 18.411 1.00 91.50 95 GLU A C 1
ATOM 670 O O . GLU A 1 95 ? 10.819 -37.352 18.608 1.00 91.50 95 GLU A O 1
ATOM 675 N N . THR A 1 96 ? 10.825 -35.123 18.438 1.00 92.62 96 THR A N 1
ATOM 676 C CA . THR A 1 96 ? 9.379 -34.960 18.640 1.00 92.62 96 THR A CA 1
ATOM 677 C C . THR A 1 96 ? 8.855 -33.824 17.774 1.00 92.62 96 THR A C 1
ATOM 679 O O . THR A 1 96 ? 9.588 -32.887 17.477 1.00 92.62 96 THR A O 1
ATOM 682 N N . THR A 1 97 ? 7.587 -33.872 17.375 1.00 92.12 97 THR A N 1
ATOM 683 C CA . THR A 1 97 ? 6.958 -32.734 16.695 1.00 92.12 97 THR A CA 1
ATOM 684 C C . THR A 1 97 ? 6.432 -31.756 17.737 1.00 92.12 97 THR A C 1
ATOM 686 O O . THR A 1 97 ? 5.677 -32.169 18.616 1.00 92.12 97 THR A O 1
ATOM 689 N N . LEU A 1 98 ? 6.799 -30.479 17.623 1.00 91.00 98 LEU A N 1
ATOM 690 C CA . LEU A 1 98 ? 6.190 -29.380 18.372 1.00 91.00 98 LEU A CA 1
ATOM 691 C C . LEU A 1 98 ? 5.311 -28.538 17.437 1.00 91.00 98 LEU A C 1
ATOM 693 O O . LEU A 1 98 ? 5.637 -28.337 16.264 1.00 91.00 98 LEU A O 1
ATOM 697 N N . THR A 1 99 ? 4.179 -28.075 17.954 1.00 90.56 99 THR A N 1
ATOM 698 C CA . THR A 1 99 ? 3.264 -27.137 17.282 1.00 90.56 99 THR A CA 1
ATOM 699 C C . THR A 1 99 ? 3.656 -25.696 17.599 1.00 90.56 99 THR A C 1
ATOM 701 O O . THR A 1 99 ? 4.473 -25.476 18.480 1.00 90.56 99 THR A O 1
ATOM 704 N N . ALA A 1 100 ? 3.080 -24.701 16.921 1.00 86.88 100 ALA A N 1
ATOM 705 C CA . ALA A 1 100 ? 3.283 -23.309 17.325 1.00 86.88 100 ALA A CA 1
ATOM 706 C C . ALA A 1 100 ? 2.684 -23.040 18.724 1.00 86.88 100 ALA A C 1
ATOM 708 O O . ALA A 1 100 ? 1.564 -23.475 19.002 1.00 86.88 100 ALA A O 1
ATOM 709 N N . GLY A 1 101 ? 3.416 -22.315 19.576 1.00 82.38 101 GLY A N 1
ATOM 710 C CA . GLY A 1 101 ? 3.053 -22.015 20.968 1.00 82.38 101 GLY A CA 1
ATOM 711 C C . GLY A 1 101 ? 4.181 -22.280 21.977 1.00 82.38 101 GLY A C 1
ATOM 712 O O . GLY A 1 101 ? 5.254 -22.765 21.624 1.00 82.38 101 GLY A O 1
ATOM 713 N N . THR A 1 102 ? 3.943 -21.951 23.248 1.00 87.50 102 THR A N 1
ATOM 714 C CA . THR A 1 102 ? 4.855 -22.268 24.363 1.00 87.50 102 THR A CA 1
ATOM 715 C C . THR A 1 102 ? 4.646 -23.707 24.833 1.00 87.50 102 THR A C 1
ATOM 717 O O . THR A 1 102 ? 3.525 -24.078 25.178 1.00 87.50 102 THR A O 1
ATOM 720 N N . HIS A 1 103 ? 5.725 -24.484 24.927 1.00 91.31 103 HIS A N 1
ATOM 721 C CA . HIS A 1 103 ? 5.719 -25.867 25.414 1.00 91.31 103 HIS A CA 1
ATOM 722 C C . HIS A 1 103 ? 6.572 -26.021 26.695 1.00 91.31 103 HIS A C 1
ATOM 724 O O . HIS A 1 103 ? 7.701 -25.519 26.758 1.00 91.31 103 HIS A O 1
ATOM 730 N N . GLU A 1 104 ? 6.080 -26.739 27.719 1.00 95.19 104 GLU A N 1
ATOM 731 C CA . GLU A 1 104 ? 6.906 -27.159 28.869 1.00 95.19 104 GLU A CA 1
ATOM 732 C C . GLU A 1 104 ? 7.680 -28.428 28.507 1.00 95.19 104 GLU A C 1
ATOM 734 O O . GLU A 1 104 ? 7.103 -29.506 28.366 1.00 95.19 104 GLU A O 1
ATOM 739 N N . ILE A 1 105 ? 9.007 -28.330 28.465 1.00 95.69 105 ILE A N 1
ATOM 740 C CA . ILE A 1 105 ? 9.891 -29.490 28.395 1.00 95.69 105 ILE A CA 1
ATOM 741 C C . ILE A 1 105 ? 10.349 -29.864 29.804 1.00 95.69 105 ILE A C 1
ATOM 743 O O . ILE A 1 105 ? 10.838 -29.024 30.567 1.00 95.69 105 ILE A O 1
ATOM 747 N N . ALA A 1 106 ? 10.259 -31.149 30.148 1.00 94.56 106 ALA A N 1
ATOM 748 C CA . ALA A 1 106 ? 10.769 -31.669 31.412 1.00 94.56 106 ALA A CA 1
ATOM 749 C C . ALA A 1 106 ? 11.643 -32.917 31.236 1.00 94.56 106 ALA A C 1
ATOM 751 O O . ALA A 1 106 ? 11.355 -33.790 30.422 1.00 94.56 106 ALA A O 1
ATOM 752 N N . VAL A 1 107 ? 12.691 -33.029 32.059 1.00 93.06 107 VAL A N 1
ATOM 753 C CA . VAL A 1 107 ? 13.485 -34.260 32.205 1.00 93.06 107 VAL A CA 1
ATOM 754 C C . VAL A 1 107 ? 12.990 -35.028 33.420 1.00 93.06 107 VAL A C 1
ATOM 756 O O . VAL A 1 107 ? 13.063 -34.536 34.548 1.00 93.06 107 VAL A O 1
ATOM 759 N N . GLU A 1 108 ? 12.521 -36.246 33.187 1.00 91.12 108 GLU A N 1
ATOM 760 C CA . GLU A 1 108 ? 12.033 -37.197 34.179 1.00 91.12 108 GLU A CA 1
ATOM 761 C C . GLU A 1 108 ? 13.023 -38.358 34.345 1.00 91.12 108 GLU A C 1
ATOM 763 O O . GLU A 1 108 ? 13.545 -38.900 33.370 1.00 91.12 108 GLU A O 1
ATOM 768 N N . VAL A 1 109 ? 13.268 -38.750 35.598 1.00 87.94 109 VAL A N 1
ATOM 769 C CA . VAL A 1 109 ? 14.031 -39.949 35.970 1.00 87.94 109 VAL A CA 1
ATOM 770 C C . VAL A 1 109 ? 13.319 -40.616 37.146 1.00 87.94 109 VAL A C 1
ATOM 772 O O . VAL A 1 109 ? 13.020 -39.947 38.133 1.00 87.94 109 VAL A O 1
ATOM 775 N N . ASP A 1 110 ? 13.046 -41.919 37.042 1.00 84.56 110 ASP A N 1
ATOM 776 C CA . ASP A 1 110 ? 12.306 -42.711 38.046 1.00 84.56 110 ASP A CA 1
ATOM 777 C C . ASP A 1 110 ? 10.962 -42.069 38.473 1.00 84.56 110 ASP A C 1
ATOM 779 O O . ASP A 1 110 ? 10.686 -41.905 39.662 1.00 84.56 110 ASP A O 1
ATOM 783 N N . ASP A 1 111 ? 10.158 -41.638 37.492 1.00 82.19 111 ASP A N 1
ATOM 784 C CA . ASP A 1 111 ? 8.880 -40.920 37.677 1.00 82.19 111 ASP A CA 1
ATOM 785 C C . ASP A 1 111 ? 8.999 -39.617 38.518 1.00 82.19 111 ASP A C 1
ATOM 787 O O . ASP A 1 111 ? 8.021 -39.102 39.068 1.00 82.19 111 ASP A O 1
ATOM 791 N N . ARG A 1 112 ? 10.213 -39.045 38.611 1.00 87.19 112 ARG A N 1
ATOM 792 C CA . ARG A 1 112 ? 10.497 -37.747 39.238 1.00 87.19 112 ARG A CA 1
ATOM 793 C C . ARG A 1 112 ? 11.109 -36.774 38.231 1.00 87.19 112 ARG A C 1
ATOM 795 O O . ARG A 1 112 ? 12.225 -36.971 37.752 1.00 87.19 112 ARG A O 1
ATOM 802 N N . VAL A 1 113 ? 10.426 -35.656 37.993 1.00 91.06 113 VAL A N 1
ATOM 803 C CA . VAL A 1 113 ? 10.973 -34.537 37.211 1.00 91.06 113 VAL A CA 1
ATOM 804 C C . VAL A 1 113 ? 12.179 -33.918 37.931 1.00 91.06 113 VAL A C 1
ATOM 806 O O . VAL A 1 113 ? 12.077 -33.502 39.085 1.00 91.06 113 VAL A O 1
ATOM 809 N N . LEU A 1 114 ? 13.321 -33.857 37.242 1.00 90.75 114 LEU A N 1
ATOM 810 C CA . LEU A 1 114 ? 14.577 -33.267 37.719 1.00 90.75 114 LEU A CA 1
ATOM 811 C C . LEU A 1 114 ? 14.724 -31.792 37.323 1.00 90.75 114 LEU A C 1
ATOM 813 O O . LEU A 1 114 ? 15.284 -31.001 38.080 1.00 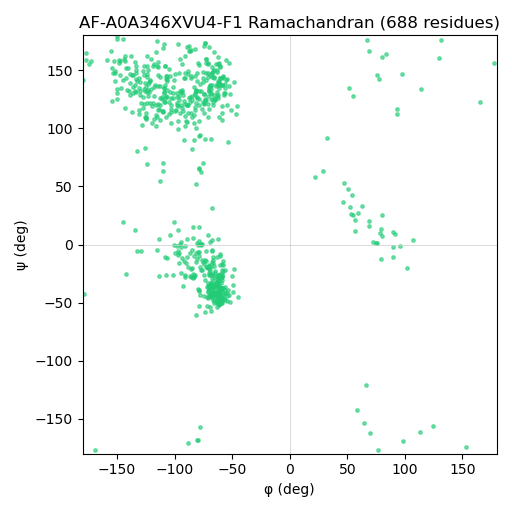90.75 114 LEU A O 1
ATOM 817 N N . ARG A 1 115 ? 14.240 -31.427 36.131 1.00 91.88 115 ARG A N 1
ATOM 818 C CA . ARG A 1 115 ? 14.292 -30.066 35.581 1.00 91.88 115 ARG A CA 1
ATOM 819 C C . ARG A 1 115 ? 13.122 -29.836 34.628 1.00 91.88 115 ARG A C 1
ATOM 821 O O . ARG A 1 115 ? 12.714 -30.762 33.935 1.00 91.88 115 ARG A O 1
ATOM 828 N N . ARG A 1 116 ? 12.652 -28.589 34.585 1.00 94.50 116 ARG A N 1
ATOM 829 C CA . ARG A 1 116 ? 11.736 -28.025 33.585 1.00 94.50 116 ARG A CA 1
ATOM 830 C C . ARG A 1 116 ? 12.413 -26.871 32.850 1.00 94.50 116 ARG A C 1
ATOM 832 O O . ARG A 1 116 ? 13.295 -26.227 33.428 1.00 94.50 116 ARG A O 1
ATOM 839 N N . TRP A 1 117 ? 11.998 -26.610 31.620 1.00 94.19 117 TRP A N 1
ATOM 840 C CA . TRP A 1 117 ? 12.192 -25.340 30.926 1.00 94.19 117 TRP A CA 1
ATOM 841 C C . TRP A 1 117 ? 11.113 -25.157 29.859 1.00 94.19 117 TRP A C 1
ATOM 843 O O . TRP A 1 117 ? 10.589 -26.128 29.324 1.00 94.19 117 TRP A O 1
ATOM 853 N N . THR A 1 118 ? 10.788 -23.908 29.566 1.00 90.00 118 THR A N 1
ATOM 854 C CA . THR A 1 118 ? 9.949 -23.513 28.436 1.00 90.00 118 THR A CA 1
ATOM 855 C C . THR A 1 118 ? 10.774 -23.453 27.155 1.00 90.00 118 THR A C 1
ATOM 857 O O . THR A 1 118 ? 11.956 -23.091 27.185 1.00 90.00 118 THR A O 1
ATOM 860 N N . VAL A 1 119 ? 10.144 -23.819 26.043 1.00 89.69 119 VAL A N 1
ATOM 861 C CA . VAL A 1 119 ? 10.598 -23.556 24.674 1.00 89.69 119 VAL A CA 1
ATOM 862 C C . VAL A 1 119 ? 9.413 -22.978 23.923 1.00 89.69 119 VAL A C 1
ATOM 864 O O . VAL A 1 119 ? 8.300 -23.494 24.032 1.00 89.69 119 VAL A O 1
ATOM 867 N N . ASP A 1 120 ? 9.659 -21.916 23.171 1.00 87.81 120 ASP A N 1
ATOM 868 C CA . ASP A 1 120 ? 8.623 -21.178 22.468 1.00 87.81 120 ASP A CA 1
ATOM 869 C C . ASP A 1 120 ? 8.738 -21.464 20.969 1.00 87.81 120 ASP A C 1
ATOM 871 O O . ASP A 1 120 ? 9.818 -21.408 20.379 1.00 87.81 120 ASP A O 1
ATOM 875 N N . VAL A 1 121 ? 7.634 -21.864 20.348 1.00 87.31 121 VAL A N 1
ATOM 876 C CA . VAL A 1 121 ? 7.658 -22.454 19.010 1.00 87.31 121 VAL A CA 1
ATOM 877 C C . VAL A 1 121 ? 6.908 -21.564 18.030 1.00 87.31 121 VAL A C 1
ATOM 879 O O . VAL A 1 121 ? 5.721 -21.268 18.175 1.00 87.31 121 VAL A O 1
ATOM 882 N N . SER A 1 122 ? 7.642 -21.116 17.022 1.00 87.19 122 SER A N 1
ATOM 883 C CA . SER A 1 122 ? 7.220 -20.184 15.992 1.00 87.19 122 SER A CA 1
ATOM 884 C C . SER A 1 122 ? 6.439 -20.901 14.890 1.00 87.19 122 SER A C 1
ATOM 886 O O . SER A 1 122 ? 6.876 -21.926 14.368 1.00 87.19 122 SER A O 1
ATOM 888 N N . GLY A 1 123 ? 5.287 -20.340 14.514 1.00 85.00 123 GLY A N 1
ATOM 889 C CA . GLY A 1 123 ? 4.480 -20.812 13.381 1.00 85.00 123 GLY A CA 1
ATOM 890 C C . GLY A 1 123 ? 5.006 -20.367 12.013 1.00 85.00 123 GLY A C 1
ATOM 891 O O . GLY A 1 123 ? 4.534 -20.869 10.998 1.00 85.00 123 GLY A O 1
ATOM 892 N N . LEU A 1 124 ? 5.983 -19.456 11.991 1.00 89.06 124 LEU A N 1
ATOM 893 C CA . LEU A 1 124 ? 6.616 -18.932 10.786 1.00 89.06 124 LEU A CA 1
ATOM 894 C C . LEU A 1 124 ? 7.351 -20.034 10.015 1.00 89.06 124 LEU A C 1
ATOM 896 O O . LEU A 1 124 ? 8.197 -20.722 10.584 1.00 89.06 124 LEU A O 1
ATOM 900 N N . ALA A 1 125 ? 7.132 -20.138 8.706 1.00 89.81 125 ALA A N 1
ATOM 901 C CA . ALA A 1 125 ? 7.988 -20.930 7.828 1.00 89.81 125 ALA A CA 1
ATOM 902 C C . ALA A 1 125 ? 9.124 -20.064 7.248 1.00 89.81 125 ALA A C 1
ATOM 904 O O . ALA A 1 125 ? 8.909 -19.306 6.303 1.00 89.81 125 ALA A O 1
ATOM 905 N N . VAL A 1 126 ? 10.346 -20.173 7.780 1.00 90.62 126 VAL A N 1
ATOM 906 C CA . VAL A 1 126 ? 11.517 -19.477 7.212 1.00 90.62 126 VAL A CA 1
ATOM 907 C C . VAL A 1 126 ? 12.299 -20.402 6.274 1.00 90.62 126 VAL A C 1
ATOM 909 O O . VAL A 1 126 ? 12.753 -21.476 6.662 1.00 90.62 126 VAL A O 1
ATOM 912 N N . GLU A 1 127 ? 12.503 -19.962 5.035 1.00 89.38 127 GLU A N 1
ATOM 913 C CA . GLU A 1 127 ? 13.392 -20.588 4.052 1.00 89.38 127 GLU A CA 1
ATOM 914 C C . GLU A 1 127 ? 14.647 -19.740 3.817 1.00 89.38 127 GLU A C 1
ATOM 916 O O . GLU A 1 127 ? 14.600 -18.515 3.899 1.00 89.38 127 GLU A O 1
ATOM 921 N N . SER A 1 128 ? 15.747 -20.381 3.409 1.00 88.06 128 SER A N 1
ATOM 922 C CA . SER A 1 128 ? 16.899 -19.695 2.809 1.00 88.06 128 SER A CA 1
ATOM 923 C C . SER A 1 128 ? 16.967 -19.958 1.298 1.00 88.06 128 SER A C 1
ATOM 925 O O . SER A 1 128 ? 16.624 -21.039 0.807 1.00 88.06 128 SER A O 1
ATOM 927 N N . ALA A 1 129 ? 17.402 -18.952 0.543 1.00 88.44 129 ALA A N 1
ATOM 928 C CA . ALA A 1 129 ? 17.656 -18.993 -0.890 1.00 88.44 129 ALA A CA 1
ATOM 929 C C . ALA A 1 129 ? 19.101 -18.563 -1.182 1.00 88.44 129 ALA A C 1
ATOM 931 O O . ALA A 1 129 ? 19.643 -17.669 -0.531 1.00 88.44 129 ALA A O 1
ATOM 932 N N . ALA A 1 130 ? 19.725 -19.178 -2.190 1.00 85.25 130 ALA A N 1
ATOM 933 C CA . ALA A 1 130 ? 21.065 -18.791 -2.622 1.00 85.25 130 ALA A CA 1
ATOM 934 C C . ALA A 1 130 ? 21.084 -17.323 -3.115 1.00 85.25 130 ALA A C 1
ATOM 936 O O . ALA A 1 130 ? 20.150 -16.917 -3.809 1.00 85.25 130 ALA A O 1
ATOM 937 N N . PRO A 1 131 ? 22.132 -16.534 -2.805 1.00 87.31 131 PRO A N 1
ATOM 938 C CA . PRO A 1 131 ? 22.229 -15.116 -3.166 1.00 87.31 131 PRO A CA 1
ATOM 939 C C . PRO A 1 131 ? 22.693 -14.913 -4.622 1.00 87.31 131 PRO A C 1
ATOM 941 O O . PRO A 1 131 ? 23.657 -14.187 -4.890 1.00 87.31 131 PRO A O 1
ATOM 944 N N . ASP A 1 132 ? 22.004 -15.574 -5.553 1.00 89.75 132 ASP A N 1
ATOM 945 C CA . ASP A 1 132 ? 22.253 -15.566 -6.996 1.00 89.75 132 ASP A CA 1
ATOM 946 C C . ASP A 1 132 ? 21.031 -14.993 -7.753 1.00 89.75 132 ASP A C 1
ATOM 948 O O . ASP A 1 132 ? 19.930 -15.538 -7.612 1.00 89.75 132 ASP A O 1
ATOM 952 N N . PRO A 1 133 ? 21.179 -13.913 -8.551 1.00 87.19 133 PRO A N 1
ATOM 953 C CA . PRO A 1 133 ? 20.048 -13.263 -9.218 1.00 87.19 133 PRO A CA 1
ATOM 954 C C . PRO A 1 133 ? 19.323 -14.138 -10.245 1.00 87.19 133 PRO A C 1
ATOM 956 O O . PRO A 1 133 ? 18.113 -13.999 -10.415 1.00 87.19 133 PRO A O 1
ATOM 959 N N . ALA A 1 134 ? 20.025 -15.038 -10.937 1.00 84.69 134 ALA A N 1
ATOM 960 C CA . ALA A 1 134 ? 19.431 -15.863 -11.985 1.00 84.69 134 ALA A CA 1
ATOM 961 C C . ALA A 1 134 ? 18.642 -17.040 -11.388 1.00 84.69 134 ALA A C 1
ATOM 963 O O . ALA A 1 134 ? 17.522 -17.325 -11.818 1.00 84.69 134 ALA A O 1
ATOM 964 N N . ALA A 1 135 ? 19.168 -17.667 -10.333 1.00 86.00 135 ALA A N 1
ATOM 965 C CA . ALA A 1 135 ? 18.443 -18.655 -9.539 1.00 86.00 135 ALA A CA 1
ATOM 966 C C . ALA A 1 135 ? 17.239 -18.035 -8.808 1.00 86.00 135 ALA A C 1
ATOM 968 O O . ALA A 1 135 ? 16.194 -18.679 -8.694 1.00 86.00 135 ALA A O 1
ATOM 969 N N . LEU A 1 136 ? 17.352 -16.781 -8.350 1.00 88.50 136 LEU A N 1
ATOM 970 C CA . LEU A 1 136 ? 16.239 -16.032 -7.764 1.00 88.50 136 LEU A CA 1
ATOM 971 C C . LEU A 1 136 ? 15.150 -15.732 -8.806 1.00 88.50 136 LEU A C 1
ATOM 973 O O . LEU A 1 136 ? 13.985 -16.037 -8.563 1.00 88.50 136 LEU A O 1
ATOM 977 N N . ALA A 1 137 ? 15.516 -15.239 -9.993 1.00 87.06 137 ALA A N 1
ATOM 978 C CA . ALA A 1 137 ? 14.585 -15.035 -11.106 1.00 87.06 137 ALA A CA 1
ATOM 979 C C . ALA A 1 137 ? 13.886 -16.344 -11.525 1.00 87.06 137 ALA A C 1
ATOM 981 O O . ALA A 1 137 ? 12.683 -16.361 -11.776 1.00 87.06 137 ALA A O 1
ATOM 982 N N . GLY A 1 138 ? 14.611 -17.469 -11.509 1.00 83.00 138 GLY A N 1
ATOM 983 C CA . GLY A 1 138 ? 14.056 -18.809 -11.724 1.00 83.00 138 GLY A CA 1
ATOM 984 C C . GLY A 1 138 ? 13.122 -19.317 -10.613 1.00 83.00 138 GLY A C 1
ATOM 985 O O . GLY A 1 138 ? 12.397 -20.283 -10.843 1.00 83.00 138 GLY A O 1
ATOM 986 N N . ARG A 1 139 ? 13.108 -18.683 -9.428 1.00 82.19 139 ARG A N 1
ATOM 987 C CA . ARG A 1 139 ? 12.126 -18.926 -8.350 1.00 82.19 139 ARG A CA 1
ATOM 988 C C . ARG A 1 139 ? 10.937 -17.956 -8.384 1.00 82.19 139 ARG A C 1
ATOM 990 O O . ARG A 1 139 ? 9.887 -18.315 -7.861 1.00 82.19 139 ARG A O 1
ATOM 997 N N . ILE A 1 140 ? 11.087 -16.760 -8.960 1.00 78.94 140 ILE A N 1
ATOM 998 C CA . ILE A 1 140 ? 10.056 -15.705 -9.022 1.00 78.94 140 ILE A CA 1
ATOM 999 C C . ILE A 1 140 ? 9.563 -15.552 -10.476 1.00 78.94 140 ILE A C 1
ATOM 1001 O O . ILE A 1 140 ? 9.763 -14.529 -11.135 1.00 78.94 140 ILE A O 1
ATOM 1005 N N . THR A 1 141 ? 8.959 -16.613 -11.016 1.00 71.00 141 THR A N 1
ATOM 1006 C CA . THR A 1 141 ? 8.499 -16.655 -12.413 1.00 71.00 141 THR A CA 1
ATOM 1007 C C . THR A 1 141 ? 7.031 -16.256 -12.544 1.00 71.00 141 THR A C 1
ATOM 1009 O O . THR A 1 141 ? 6.168 -16.969 -12.041 1.00 71.00 141 THR A O 1
ATOM 1012 N N . GLY A 1 142 ? 6.746 -15.200 -13.309 1.00 65.38 142 GLY A N 1
ATOM 1013 C CA . GLY A 1 142 ? 5.378 -14.864 -13.729 1.00 65.38 142 GLY A CA 1
ATOM 1014 C C . GLY A 1 142 ? 4.781 -15.827 -14.753 1.00 65.38 142 GLY A C 1
ATOM 1015 O O . GLY A 1 142 ? 5.500 -16.635 -15.348 1.00 65.38 142 GLY A O 1
ATOM 1016 N N . ASP A 1 143 ? 3.486 -15.705 -15.027 1.00 64.25 143 ASP A N 1
ATOM 1017 C CA . ASP A 1 143 ? 2.775 -16.501 -16.039 1.00 64.25 143 ASP A CA 1
ATOM 1018 C C . ASP A 1 143 ? 2.744 -15.818 -17.420 1.00 64.25 143 ASP A C 1
ATOM 1020 O O . ASP A 1 143 ? 2.471 -16.454 -18.444 1.00 64.25 143 ASP A O 1
ATOM 1024 N N . ALA A 1 144 ? 3.077 -14.527 -17.490 1.00 67.31 144 ALA A N 1
ATOM 1025 C CA . ALA A 1 144 ? 3.122 -13.773 -18.737 1.00 67.31 144 ALA A CA 1
ATOM 1026 C C . ALA A 1 144 ? 4.141 -14.303 -19.774 1.00 67.31 144 ALA A C 1
ATOM 1028 O O . ALA A 1 144 ? 5.314 -14.546 -19.486 1.00 67.31 144 ALA A O 1
ATOM 1029 N N . ARG A 1 145 ? 3.732 -14.303 -21.055 1.00 81.50 145 ARG A N 1
ATOM 1030 C CA . ARG A 1 145 ? 4.610 -14.470 -22.243 1.00 81.50 145 ARG A CA 1
ATOM 1031 C C . ARG A 1 145 ? 5.526 -13.260 -22.526 1.00 81.50 145 ARG A C 1
ATOM 1033 O O . ARG A 1 145 ? 6.155 -13.195 -23.584 1.00 81.50 145 ARG A O 1
ATOM 1040 N N . THR A 1 146 ? 5.576 -12.289 -21.617 1.00 89.12 146 THR A N 1
ATOM 1041 C CA . THR A 1 146 ? 6.445 -11.111 -21.708 1.00 89.12 146 THR A CA 1
ATOM 1042 C C . THR A 1 146 ? 7.649 -11.318 -20.802 1.00 89.12 146 THR A C 1
ATOM 1044 O O . THR A 1 146 ? 7.495 -11.559 -19.606 1.00 89.12 146 THR A O 1
ATOM 1047 N N . VAL A 1 147 ? 8.840 -11.182 -21.373 1.00 92.25 147 VAL A N 1
ATOM 1048 C CA . VAL A 1 147 ? 10.122 -11.210 -20.667 1.00 92.25 147 VAL A CA 1
ATOM 1049 C C . VAL A 1 147 ? 10.702 -9.805 -20.673 1.00 92.25 147 VAL A C 1
ATOM 1051 O O . VAL A 1 147 ? 10.726 -9.161 -21.719 1.00 92.25 147 VAL A O 1
ATOM 1054 N N . VAL A 1 148 ? 11.210 -9.342 -19.535 1.00 93.38 148 VAL A N 1
ATOM 1055 C CA . VAL A 1 148 ? 11.979 -8.100 -19.425 1.00 93.38 148 VAL A CA 1
ATOM 1056 C C . VAL A 1 148 ? 13.403 -8.456 -19.027 1.00 93.38 148 VAL A C 1
ATOM 1058 O O . VAL A 1 148 ? 13.648 -8.992 -17.946 1.00 93.38 148 VAL A O 1
ATOM 1061 N N . LEU A 1 149 ? 14.343 -8.167 -19.925 1.00 94.62 149 LEU A N 1
ATOM 1062 C CA . LEU A 1 149 ? 15.768 -8.257 -19.642 1.00 94.62 149 LEU A CA 1
ATOM 1063 C C . LEU A 1 149 ? 16.192 -7.001 -18.883 1.00 94.62 149 LEU A C 1
ATOM 1065 O O . LEU A 1 149 ? 15.938 -5.889 -19.352 1.00 94.62 149 LEU A O 1
ATOM 1069 N N . VAL A 1 150 ? 16.829 -7.184 -17.728 1.00 94.31 150 VAL A N 1
ATOM 1070 C CA . VAL A 1 150 ? 17.263 -6.096 -16.841 1.00 94.31 150 VAL A CA 1
ATOM 1071 C C . VAL A 1 150 ? 18.755 -6.218 -16.546 1.00 94.31 150 VAL A C 1
ATOM 1073 O O . VAL A 1 150 ? 19.237 -7.318 -16.293 1.00 94.31 150 VAL A O 1
ATOM 1076 N N . ASN A 1 151 ? 19.488 -5.105 -16.524 1.00 93.75 151 ASN A N 1
ATOM 1077 C CA . ASN A 1 151 ? 20.776 -5.072 -15.835 1.00 93.75 151 ASN A CA 1
ATOM 1078 C C . ASN A 1 151 ? 20.503 -4.674 -14.383 1.00 93.75 151 ASN A C 1
ATOM 1080 O O . ASN A 1 151 ? 20.160 -3.524 -14.114 1.00 93.75 151 ASN A O 1
ATOM 1084 N N . ALA A 1 152 ? 20.591 -5.643 -13.473 1.00 91.50 152 ALA A N 1
ATOM 1085 C CA . ALA A 1 152 ? 20.202 -5.464 -12.078 1.00 91.50 152 ALA A CA 1
ATOM 1086 C C . ALA A 1 152 ? 21.164 -4.549 -11.289 1.00 91.50 152 ALA A C 1
ATOM 1088 O O . ALA A 1 152 ? 20.761 -3.981 -10.280 1.00 91.50 152 ALA A O 1
ATOM 1089 N N . ASP A 1 153 ? 22.382 -4.328 -11.800 1.00 89.38 153 ASP A N 1
ATOM 1090 C CA . ASP A 1 153 ? 23.370 -3.379 -11.267 1.00 89.38 153 ASP A CA 1
ATOM 1091 C C . ASP A 1 153 ? 23.154 -1.929 -11.770 1.00 89.38 153 ASP A C 1
ATOM 1093 O O . ASP A 1 153 ? 24.068 -1.106 -11.697 1.00 89.38 153 ASP A O 1
ATOM 1097 N N . HIS A 1 154 ? 21.991 -1.597 -12.353 1.00 91.38 154 HIS A N 1
ATOM 1098 C CA . HIS A 1 154 ? 21.747 -0.290 -12.979 1.00 91.38 154 HIS A CA 1
ATOM 1099 C C . HIS A 1 154 ? 20.363 0.297 -12.621 1.00 91.38 154 HIS A C 1
ATOM 1101 O O . HIS A 1 154 ? 19.349 -0.367 -12.865 1.00 91.38 154 HIS A O 1
ATOM 1107 N N . PRO A 1 155 ? 20.259 1.573 -12.179 1.00 91.12 155 PRO A N 1
ATOM 1108 C CA . PRO A 1 155 ? 18.981 2.198 -11.796 1.00 91.12 155 PRO A CA 1
ATOM 1109 C C . PRO A 1 155 ? 17.888 2.182 -12.880 1.00 91.12 155 PRO A C 1
ATOM 1111 O O . PRO A 1 155 ? 16.696 2.235 -12.582 1.00 91.12 155 PRO A O 1
ATOM 1114 N N . ALA A 1 156 ? 18.266 2.046 -14.155 1.00 89.06 156 ALA A N 1
ATOM 1115 C CA . ALA A 1 156 ? 17.322 1.872 -15.265 1.00 89.06 156 ALA A CA 1
ATOM 1116 C C . ALA A 1 156 ? 16.425 0.624 -15.133 1.00 89.06 156 ALA A C 1
ATOM 1118 O O . ALA A 1 156 ? 15.298 0.628 -15.629 1.00 89.06 156 ALA A O 1
ATOM 1119 N N . ALA A 1 157 ? 16.900 -0.434 -14.466 1.00 92.50 157 ALA A N 1
ATOM 1120 C CA . ALA A 1 157 ? 16.079 -1.597 -14.149 1.00 92.50 157 ALA A CA 1
ATOM 1121 C C . ALA A 1 157 ? 15.040 -1.263 -13.071 1.00 92.50 157 ALA A C 1
ATOM 1123 O O . ALA A 1 157 ? 13.859 -1.553 -13.250 1.00 92.50 157 ALA A O 1
ATOM 1124 N N . VAL A 1 158 ? 15.466 -0.578 -12.004 1.00 93.88 158 VAL A N 1
ATOM 1125 C CA . VAL A 1 158 ? 14.608 -0.107 -10.904 1.00 93.88 158 VAL A CA 1
ATOM 1126 C C . VAL A 1 158 ? 13.441 0.733 -11.440 1.00 93.88 158 VAL A C 1
ATOM 1128 O O . VAL A 1 158 ? 12.285 0.445 -11.133 1.00 93.88 158 VAL A O 1
ATOM 1131 N N . ALA A 1 159 ? 13.726 1.698 -12.322 1.00 92.44 159 ALA A N 1
ATOM 1132 C CA . ALA A 1 159 ? 12.720 2.554 -12.961 1.00 92.44 159 ALA A CA 1
ATOM 1133 C C . ALA A 1 159 ? 11.662 1.782 -13.776 1.00 92.44 159 ALA A C 1
ATOM 1135 O O . ALA A 1 159 ? 10.533 2.247 -13.929 1.00 92.44 159 ALA A O 1
ATOM 1136 N N . ALA A 1 160 ? 12.003 0.601 -14.302 1.00 92.06 160 ALA A N 1
ATOM 1137 C CA . ALA A 1 160 ? 11.078 -0.227 -15.067 1.00 92.06 160 ALA A CA 1
ATOM 1138 C C . ALA A 1 160 ? 10.191 -1.127 -14.186 1.00 92.06 160 ALA A C 1
ATOM 1140 O O . ALA A 1 160 ? 9.146 -1.581 -14.658 1.00 92.06 160 ALA A O 1
ATOM 1141 N N . MET A 1 161 ? 10.568 -1.411 -12.933 1.00 92.81 161 MET A N 1
ATOM 1142 C CA . MET A 1 161 ? 9.942 -2.492 -12.159 1.00 92.81 161 MET A CA 1
ATOM 1143 C C . MET A 1 161 ? 8.439 -2.337 -11.860 1.00 92.81 161 MET A C 1
ATOM 1145 O O . MET A 1 161 ? 7.754 -3.356 -11.959 1.00 92.81 161 MET A O 1
ATOM 1149 N N . PRO A 1 162 ? 7.865 -1.141 -11.611 1.00 90.81 162 PRO A N 1
ATOM 1150 C CA . PRO A 1 162 ? 6.410 -1.002 -11.475 1.00 90.81 162 PRO A CA 1
ATOM 1151 C C . PRO A 1 162 ? 5.647 -1.421 -12.742 1.00 90.81 162 PRO A C 1
ATOM 1153 O O . PRO A 1 162 ? 4.634 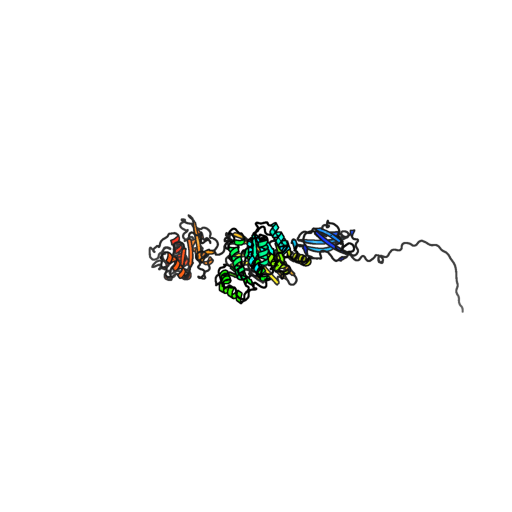-2.112 -12.662 1.00 90.81 162 PRO A O 1
ATOM 1156 N N . LEU A 1 163 ? 6.186 -1.107 -13.928 1.00 88.81 163 LEU A N 1
ATOM 1157 C CA . LEU A 1 163 ? 5.648 -1.576 -15.208 1.00 88.81 163 LEU A CA 1
ATOM 1158 C C . LEU A 1 163 ? 5.827 -3.095 -15.379 1.00 88.81 163 LEU A C 1
ATOM 1160 O O . LEU A 1 163 ? 4.914 -3.763 -15.860 1.00 88.81 163 LEU A O 1
ATOM 1164 N N . VAL A 1 164 ? 6.982 -3.654 -14.997 1.00 90.88 164 VAL A N 1
ATOM 1165 C CA . VAL A 1 164 ? 7.228 -5.110 -15.051 1.00 90.88 164 VAL A CA 1
ATOM 1166 C C . VAL A 1 164 ? 6.206 -5.869 -14.202 1.00 90.88 164 VAL A C 1
ATOM 1168 O O . VAL A 1 164 ? 5.586 -6.810 -14.698 1.00 90.88 164 VAL A O 1
ATOM 1171 N N . VAL A 1 165 ? 6.000 -5.422 -12.960 1.00 88.38 165 VAL A N 1
ATOM 1172 C CA . VAL A 1 165 ? 5.012 -5.955 -12.010 1.00 88.38 165 VAL A CA 1
ATOM 1173 C C . VAL A 1 165 ? 3.598 -5.846 -12.581 1.00 88.38 165 VAL A C 1
ATOM 1175 O O . VAL A 1 165 ? 2.897 -6.851 -12.663 1.00 88.38 165 VAL A O 1
ATOM 1178 N N . ALA A 1 166 ? 3.202 -4.672 -13.079 1.00 84.31 166 ALA A N 1
ATOM 1179 C CA . ALA A 1 166 ? 1.871 -4.455 -13.648 1.00 84.31 166 ALA A CA 1
ATOM 1180 C C . ALA A 1 166 ? 1.584 -5.257 -14.936 1.00 84.31 166 ALA A C 1
ATOM 1182 O O . ALA A 1 166 ? 0.424 -5.428 -15.313 1.00 84.31 166 ALA A O 1
ATOM 1183 N N . MET A 1 167 ? 2.618 -5.760 -15.619 1.00 84.06 167 MET A N 1
ATOM 1184 C CA . MET A 1 167 ? 2.503 -6.664 -16.773 1.00 84.06 167 MET A CA 1
ATOM 1185 C C . MET A 1 167 ? 2.588 -8.159 -16.409 1.00 84.06 167 MET A C 1
ATOM 1187 O O . MET A 1 167 ? 2.603 -8.983 -17.326 1.00 84.06 167 MET A O 1
ATOM 1191 N N . ASP A 1 168 ? 2.716 -8.513 -15.122 1.00 85.94 168 ASP A N 1
ATOM 1192 C CA . ASP A 1 168 ? 3.066 -9.863 -14.631 1.00 85.94 168 ASP A CA 1
ATOM 1193 C C . ASP A 1 168 ? 4.408 -10.402 -15.197 1.00 85.94 168 ASP A C 1
ATOM 1195 O O . ASP A 1 168 ? 4.761 -11.573 -15.052 1.00 85.94 168 ASP A O 1
ATOM 1199 N N . ALA A 1 169 ? 5.213 -9.552 -15.839 1.00 89.38 169 ALA A N 1
ATOM 1200 C CA . ALA A 1 169 ? 6.269 -9.982 -16.750 1.00 89.38 169 ALA A CA 1
ATOM 1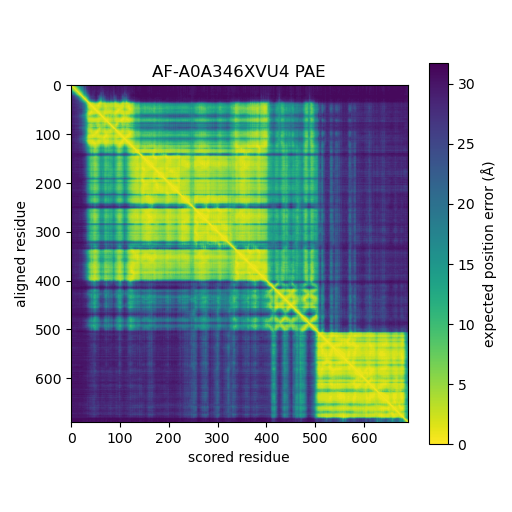201 C C . ALA A 1 169 ? 7.422 -10.725 -16.052 1.00 89.38 169 ALA A C 1
ATOM 1203 O O . ALA A 1 169 ? 7.789 -10.435 -14.913 1.00 89.38 169 ALA A O 1
ATOM 1204 N N . ARG A 1 170 ? 8.033 -11.681 -16.759 1.00 91.19 170 ARG A N 1
ATOM 1205 C CA . ARG A 1 170 ? 9.195 -12.438 -16.270 1.00 91.19 170 ARG A CA 1
ATOM 1206 C C . ARG A 1 170 ? 10.448 -11.570 -16.319 1.00 91.19 170 ARG A C 1
ATOM 1208 O O . ARG A 1 170 ? 10.840 -11.129 -17.397 1.00 91.19 170 ARG A O 1
ATOM 1215 N N . VAL A 1 171 ? 11.102 -11.368 -15.179 1.00 92.62 171 VAL A N 1
ATOM 1216 C CA . VAL A 1 171 ? 12.424 -10.725 -15.112 1.00 92.62 171 VAL A CA 1
ATOM 1217 C C . VAL A 1 171 ? 13.499 -11.752 -15.442 1.00 92.62 171 VAL A C 1
ATOM 1219 O O . VAL A 1 171 ? 13.487 -12.842 -14.878 1.00 92.62 171 VAL A O 1
ATOM 1222 N N . LEU A 1 172 ? 14.449 -11.404 -16.310 1.00 92.81 172 LEU A N 1
ATOM 1223 C CA . LEU A 1 172 ? 15.702 -12.149 -16.467 1.00 92.81 172 LEU A CA 1
ATOM 1224 C C . LEU A 1 172 ? 16.887 -11.173 -16.341 1.00 92.81 172 LEU A C 1
ATOM 1226 O O . LEU A 1 172 ? 16.998 -10.258 -17.166 1.00 92.81 172 LEU A O 1
ATOM 1230 N N . PRO A 1 173 ? 17.769 -11.327 -15.335 1.00 93.56 173 PRO A N 1
ATOM 1231 C CA . PRO A 1 173 ? 18.947 -10.479 -15.198 1.00 93.56 173 PRO A CA 1
ATOM 1232 C C . PRO A 1 173 ? 19.970 -10.783 -16.303 1.00 93.56 173 PRO A C 1
ATOM 1234 O O . PRO A 1 173 ? 20.261 -11.943 -16.595 1.00 93.56 173 PRO A O 1
ATOM 1237 N N . VAL A 1 174 ? 20.531 -9.739 -16.913 1.00 94.56 174 VAL A N 1
ATOM 1238 C CA . VAL A 1 174 ? 21.590 -9.823 -17.929 1.00 94.56 174 VAL A CA 1
ATOM 1239 C C . VAL A 1 174 ? 22.708 -8.815 -17.627 1.00 94.56 174 VAL A C 1
ATOM 1241 O O . VAL A 1 174 ? 22.422 -7.634 -17.419 1.00 94.56 174 VAL A O 1
ATOM 1244 N N . PRO A 1 175 ? 23.990 -9.226 -17.637 1.00 93.25 175 PRO A N 1
ATOM 1245 C CA . PRO A 1 175 ? 25.105 -8.288 -17.636 1.00 93.25 175 PRO A CA 1
ATOM 1246 C C . PRO A 1 175 ? 25.074 -7.389 -18.878 1.00 93.25 175 PRO A C 1
ATOM 1248 O O . PRO A 1 175 ? 24.613 -7.790 -19.946 1.00 93.25 175 PRO A O 1
ATOM 1251 N N . ARG A 1 176 ? 25.654 -6.187 -18.781 1.00 94.38 176 ARG A N 1
ATOM 1252 C CA . ARG A 1 176 ? 25.638 -5.185 -19.865 1.00 94.38 176 ARG A CA 1
ATOM 1253 C C . ARG A 1 176 ? 26.059 -5.718 -21.247 1.00 94.38 176 ARG A C 1
ATOM 1255 O O . ARG A 1 176 ? 25.573 -5.214 -22.257 1.00 94.38 176 ARG A O 1
ATOM 1262 N N . LEU A 1 177 ? 27.008 -6.655 -21.316 1.00 95.62 177 LEU A N 1
ATOM 1263 C CA . LEU A 1 177 ? 27.710 -7.019 -22.557 1.00 95.62 177 LEU A CA 1
ATOM 1264 C C . LEU A 1 177 ? 27.470 -8.456 -23.048 1.00 95.62 177 LEU A C 1
ATOM 1266 O O . LEU A 1 177 ? 27.932 -8.787 -24.139 1.00 95.62 177 LEU A O 1
ATOM 1270 N N . GLU A 1 178 ? 26.754 -9.295 -22.298 1.00 94.25 178 GLU A N 1
ATOM 1271 C CA . GLU A 1 178 ? 26.501 -10.690 -22.675 1.00 94.25 178 GLU A CA 1
ATOM 1272 C C . GLU A 1 178 ? 25.141 -11.199 -22.182 1.00 94.25 178 GLU A C 1
ATOM 1274 O O . GLU A 1 178 ? 24.572 -10.681 -21.227 1.00 94.25 178 GLU A O 1
ATOM 1279 N N . VAL A 1 179 ? 24.615 -12.227 -22.851 1.00 93.94 179 VAL A N 1
ATOM 1280 C CA . VAL A 1 179 ? 23.393 -12.932 -22.437 1.00 93.94 179 VAL A CA 1
ATOM 1281 C C . VAL A 1 179 ? 23.808 -14.260 -21.793 1.00 93.94 179 VAL A C 1
ATOM 1283 O O . VAL A 1 179 ? 24.392 -15.091 -22.499 1.00 93.94 179 VAL A O 1
ATOM 1286 N N . PRO A 1 180 ? 23.530 -14.479 -20.493 1.00 93.12 180 PRO A N 1
ATOM 1287 C CA . PRO A 1 180 ? 23.930 -15.689 -19.782 1.00 93.12 180 PRO A CA 1
ATOM 1288 C C . PRO A 1 180 ? 23.313 -16.988 -20.320 1.00 93.12 180 PRO A C 1
ATOM 1290 O O . PRO A 1 180 ? 22.299 -16.997 -21.027 1.00 93.12 180 PRO A O 1
ATOM 1293 N N . GLY A 1 181 ? 23.929 -18.119 -19.964 1.00 91.88 181 GLY A N 1
ATOM 1294 C CA . GLY A 1 181 ? 23.533 -19.448 -20.440 1.00 91.88 181 GLY A CA 1
ATOM 1295 C C . GLY A 1 181 ? 22.124 -19.864 -20.007 1.00 91.88 181 GLY A C 1
ATOM 1296 O O . GLY A 1 181 ? 21.374 -20.416 -20.820 1.00 91.88 181 GLY A O 1
ATOM 1297 N N . GLU A 1 182 ? 21.727 -19.563 -18.767 1.00 87.88 182 GLU A N 1
ATOM 1298 C CA . GLU A 1 182 ? 20.357 -19.820 -18.308 1.00 87.88 182 GLU A CA 1
ATOM 1299 C C . GLU A 1 182 ? 19.330 -18.881 -18.954 1.00 87.88 182 GLU A C 1
ATOM 1301 O O . GLU A 1 182 ? 18.259 -19.351 -19.331 1.00 87.88 182 GLU A O 1
ATOM 1306 N N . VAL A 1 183 ? 19.667 -17.612 -19.215 1.00 91.12 183 VAL A N 1
ATOM 1307 C CA . VAL A 1 183 ? 18.777 -16.674 -19.933 1.00 91.12 183 VAL A CA 1
ATOM 1308 C C . VAL A 1 183 ? 18.494 -17.168 -21.356 1.00 91.12 183 VAL A C 1
ATOM 1310 O O . VAL A 1 183 ? 17.341 -17.201 -21.787 1.00 91.12 183 VAL A O 1
ATOM 1313 N N . TRP A 1 184 ? 19.516 -17.659 -22.066 1.00 92.69 184 TRP A N 1
ATOM 1314 C CA . TRP A 1 184 ? 19.338 -18.329 -23.360 1.00 92.69 184 TRP A CA 1
ATOM 1315 C C . TRP A 1 184 ? 18.504 -19.609 -23.303 1.00 92.69 184 TRP A C 1
ATOM 1317 O O . TRP A 1 184 ? 17.926 -20.000 -24.318 1.00 92.69 184 TRP A O 1
ATOM 1327 N N . THR A 1 185 ? 18.493 -20.298 -22.164 1.00 90.12 185 THR A N 1
ATOM 1328 C CA . THR A 1 185 ? 17.725 -21.534 -21.978 1.00 90.12 185 THR A CA 1
ATOM 1329 C C . THR A 1 185 ? 16.261 -21.184 -21.723 1.00 90.12 185 THR A C 1
ATOM 1331 O O . THR A 1 185 ? 15.404 -21.565 -22.516 1.00 90.12 185 THR A O 1
ATOM 1334 N N . ALA A 1 186 ? 15.992 -20.309 -20.749 1.00 88.19 186 ALA A N 1
ATOM 1335 C CA . ALA A 1 186 ? 14.659 -19.801 -20.437 1.00 88.19 186 ALA A CA 1
ATOM 1336 C C . ALA A 1 186 ? 13.953 -19.178 -21.659 1.00 88.19 186 ALA A C 1
ATOM 1338 O O . ALA A 1 186 ? 12.788 -19.479 -21.916 1.00 88.19 186 ALA A O 1
ATOM 1339 N N . LEU A 1 187 ? 14.653 -18.355 -22.453 1.00 89.94 187 LEU A N 1
ATOM 1340 C CA . LEU A 1 187 ? 14.096 -17.760 -23.677 1.00 89.94 187 LEU A CA 1
ATOM 1341 C C . LEU A 1 187 ? 13.704 -18.802 -24.738 1.00 89.94 187 LEU A C 1
ATOM 1343 O O . LEU A 1 187 ? 12.740 -18.583 -25.467 1.00 89.94 187 LEU A O 1
ATOM 1347 N N . ARG A 1 188 ? 14.418 -19.932 -24.834 1.00 88.38 188 ARG A N 1
ATOM 1348 C CA . ARG A 1 188 ? 14.086 -21.017 -25.776 1.00 88.38 188 ARG A CA 1
ATOM 1349 C C . ARG A 1 188 ? 12.950 -21.892 -25.262 1.00 88.38 188 ARG A C 1
ATOM 1351 O O . ARG A 1 188 ? 12.080 -22.256 -26.049 1.00 88.38 188 ARG A O 1
ATOM 1358 N N . ASP A 1 189 ? 12.922 -22.169 -23.962 1.00 87.69 189 ASP A N 1
ATOM 1359 C CA . ASP A 1 189 ? 11.864 -22.958 -23.320 1.00 87.69 189 ASP A CA 1
ATOM 1360 C C . ASP A 1 189 ? 10.492 -22.255 -23.384 1.00 87.69 189 ASP A C 1
ATOM 1362 O O . ASP A 1 189 ? 9.454 -22.917 -23.380 1.00 87.69 189 ASP A O 1
ATOM 1366 N N . MET A 1 190 ? 10.470 -20.921 -23.510 1.00 86.00 190 MET A N 1
ATOM 1367 C CA . MET A 1 190 ? 9.252 -20.124 -23.733 1.00 86.00 190 MET A CA 1
ATOM 1368 C C . MET A 1 190 ? 8.765 -20.087 -25.198 1.00 86.00 190 MET A C 1
ATOM 1370 O O . MET A 1 190 ? 7.617 -19.710 -25.443 1.00 86.00 190 MET A O 1
ATOM 1374 N N . GLY A 1 191 ? 9.581 -20.528 -26.163 1.00 82.25 191 GLY A N 1
ATOM 1375 C CA . GLY A 1 191 ? 9.212 -20.642 -27.579 1.00 82.25 191 GLY A CA 1
ATOM 1376 C C . GLY A 1 191 ? 9.172 -19.325 -28.372 1.00 82.25 191 GLY A C 1
ATOM 1377 O O . GLY A 1 191 ? 9.493 -18.249 -27.877 1.00 82.25 191 GLY A O 1
ATOM 1378 N N . GLU A 1 192 ? 8.778 -19.422 -29.646 1.00 77.31 192 GLU A N 1
ATOM 1379 C CA . GLU A 1 192 ? 8.887 -18.332 -30.640 1.00 77.31 192 GLU A CA 1
ATOM 1380 C C . GLU A 1 192 ? 7.929 -17.143 -30.397 1.00 77.31 192 GLU A C 1
ATOM 1382 O O . GLU A 1 192 ? 8.180 -16.045 -30.885 1.00 77.31 192 GLU A O 1
ATOM 1387 N N . ASP A 1 193 ? 6.863 -17.331 -29.609 1.00 82.00 193 ASP A N 1
ATOM 1388 C CA . ASP A 1 193 ? 5.856 -16.299 -29.299 1.00 82.00 193 ASP A CA 1
ATOM 1389 C C . ASP A 1 193 ? 6.284 -15.308 -28.183 1.00 82.00 193 ASP A C 1
ATOM 1391 O O . ASP A 1 193 ? 5.486 -14.459 -27.772 1.00 82.00 193 ASP A O 1
ATOM 1395 N N . VAL A 1 194 ? 7.494 -15.432 -27.622 1.00 89.19 194 VAL A N 1
ATOM 1396 C CA . VAL A 1 194 ? 7.917 -14.657 -26.440 1.00 89.19 194 VAL A CA 1
ATOM 1397 C C . VAL A 1 194 ? 8.190 -13.179 -26.764 1.00 89.19 194 VAL A C 1
ATOM 1399 O O . VAL A 1 194 ? 9.024 -12.837 -27.607 1.00 89.19 194 VAL A O 1
ATOM 1402 N N . ARG A 1 195 ? 7.517 -12.262 -26.054 1.00 90.75 195 ARG A N 1
ATOM 1403 C CA . ARG A 1 195 ? 7.759 -10.816 -26.182 1.00 90.75 195 ARG A CA 1
ATOM 1404 C C . ARG A 1 195 ? 8.946 -10.421 -25.310 1.00 90.75 195 ARG A C 1
ATOM 1406 O O . ARG A 1 195 ? 8.800 -10.302 -24.098 1.00 90.75 195 ARG A O 1
ATOM 1413 N N . VAL A 1 196 ? 10.097 -10.169 -25.930 1.00 93.06 196 VAL A N 1
ATOM 1414 C CA . VAL A 1 196 ? 11.300 -9.688 -25.233 1.00 93.06 196 VAL A CA 1
ATOM 1415 C C . VAL A 1 196 ? 11.305 -8.159 -25.167 1.00 93.06 196 VAL A C 1
ATOM 1417 O O . VAL A 1 196 ? 11.314 -7.476 -26.192 1.00 93.06 196 VAL A O 1
ATOM 1420 N N . LEU A 1 197 ? 11.330 -7.623 -23.952 1.00 92.69 197 LEU A N 1
ATOM 1421 C CA . LEU A 1 197 ? 11.623 -6.228 -23.640 1.00 92.69 197 LEU A CA 1
ATOM 1422 C C . LEU A 1 197 ? 13.038 -6.118 -23.057 1.00 92.69 197 LEU A C 1
ATOM 1424 O O . LEU A 1 197 ? 13.527 -7.051 -22.424 1.00 92.69 197 LEU A O 1
ATOM 1428 N N . VAL A 1 198 ? 13.690 -4.975 -23.253 1.00 93.62 198 VAL A N 1
ATOM 1429 C CA . VAL A 1 198 ? 15.025 -4.677 -22.710 1.00 93.62 198 VAL A CA 1
ATOM 1430 C C . VAL A 1 198 ? 14.928 -3.380 -21.916 1.00 93.62 198 VAL A C 1
ATOM 1432 O O . VAL A 1 198 ? 14.718 -2.328 -22.513 1.00 93.62 198 VAL A O 1
ATOM 1435 N N . ALA A 1 199 ? 15.027 -3.447 -20.589 1.00 91.62 199 ALA A N 1
ATOM 1436 C CA . ALA A 1 199 ? 14.974 -2.274 -19.722 1.00 91.62 199 ALA A CA 1
ATOM 1437 C C . ALA A 1 199 ? 16.354 -1.613 -19.653 1.00 91.62 199 ALA A C 1
ATOM 1439 O O . ALA A 1 199 ? 17.289 -2.189 -19.093 1.00 91.62 199 ALA A O 1
ATOM 1440 N N . GLY A 1 200 ? 16.479 -0.414 -20.224 1.00 87.88 200 GLY A N 1
ATOM 1441 C CA . GLY A 1 200 ? 17.728 0.335 -20.211 1.00 87.88 200 GLY A CA 1
ATOM 1442 C C . GLY A 1 200 ? 18.174 0.844 -21.574 1.00 87.88 200 GLY A C 1
ATOM 1443 O O . GLY A 1 200 ? 17.804 0.309 -22.620 1.00 87.88 200 GLY A O 1
ATOM 1444 N N . ASP A 1 201 ? 19.044 1.844 -21.536 1.00 87.25 201 ASP A N 1
ATOM 1445 C CA . ASP A 1 201 ? 19.819 2.372 -22.657 1.00 87.25 201 ASP A CA 1
ATOM 1446 C C . ASP A 1 201 ? 21.069 1.501 -22.945 1.00 87.25 201 ASP A C 1
ATOM 1448 O O . ASP A 1 201 ? 21.218 0.388 -22.426 1.00 87.25 201 ASP A O 1
ATOM 1452 N N . GLU A 1 202 ? 21.997 1.991 -23.775 1.00 89.50 202 GLU A N 1
ATOM 1453 C CA . GLU A 1 202 ? 23.264 1.297 -24.055 1.00 89.50 202 GLU A CA 1
ATOM 1454 C C . GLU A 1 202 ? 24.248 1.297 -22.858 1.00 89.50 202 GLU A C 1
ATOM 1456 O O . GLU A 1 202 ? 25.153 0.453 -22.805 1.00 89.50 202 GLU A O 1
ATOM 1461 N N . ALA A 1 203 ? 24.102 2.204 -21.880 1.00 88.75 203 ALA A N 1
ATOM 1462 C CA . ALA A 1 203 ? 24.843 2.155 -20.617 1.00 88.75 203 ALA A CA 1
ATOM 1463 C C . ALA A 1 203 ? 24.376 0.989 -19.732 1.00 88.75 203 ALA A C 1
ATOM 1465 O O . ALA A 1 203 ? 25.218 0.239 -19.238 1.00 88.75 203 ALA A O 1
ATOM 1466 N N . ALA A 1 204 ? 23.066 0.771 -19.623 1.00 91.12 204 ALA A N 1
ATOM 1467 C CA . ALA A 1 204 ? 22.492 -0.366 -18.910 1.00 91.12 204 ALA A CA 1
ATOM 1468 C C . ALA A 1 204 ? 22.767 -1.709 -19.615 1.00 91.12 204 ALA A C 1
ATOM 1470 O O . ALA A 1 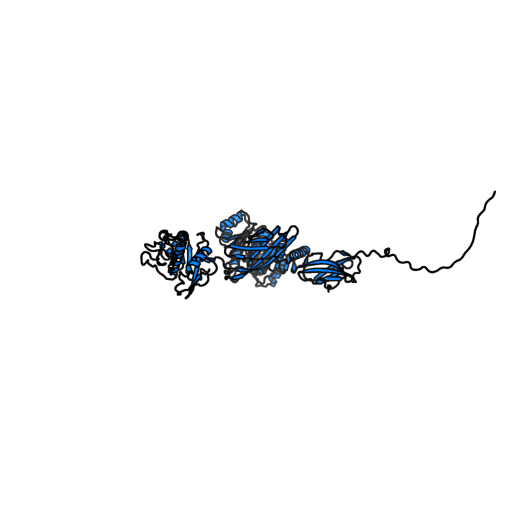204 ? 23.361 -2.612 -19.025 1.00 91.12 204 ALA A O 1
ATOM 1471 N N . ILE A 1 205 ? 22.352 -1.850 -20.880 1.00 93.81 205 ILE A N 1
ATOM 1472 C CA . ILE A 1 205 ? 22.447 -3.086 -21.677 1.00 93.81 205 ILE A CA 1
ATOM 1473 C C . ILE A 1 205 ? 22.929 -2.717 -23.085 1.00 93.81 205 ILE A C 1
ATOM 1475 O O . ILE A 1 205 ? 22.220 -2.054 -23.838 1.00 93.81 205 ILE A O 1
ATOM 1479 N N . GLY A 1 206 ? 24.129 -3.144 -23.475 1.00 94.19 206 GLY A N 1
ATOM 1480 C CA . GLY A 1 206 ? 24.749 -2.766 -24.748 1.00 94.19 206 GLY A CA 1
ATOM 1481 C C . GLY A 1 206 ? 24.080 -3.392 -25.978 1.00 94.19 206 GLY A C 1
ATOM 1482 O O . GLY A 1 206 ? 23.492 -4.471 -25.903 1.00 94.19 206 GLY A O 1
ATOM 1483 N N . GLU A 1 207 ? 24.224 -2.771 -27.155 1.00 93.56 207 GLU A N 1
ATOM 1484 C CA . GLU A 1 207 ? 23.668 -3.320 -28.410 1.00 93.56 207 GLU A CA 1
ATOM 1485 C C . GLU A 1 207 ? 24.275 -4.679 -28.816 1.00 93.56 207 GLU A C 1
ATOM 1487 O O . GLU A 1 207 ? 23.709 -5.357 -29.667 1.00 93.56 207 GLU A O 1
ATOM 1492 N N . VAL A 1 208 ? 25.363 -5.140 -28.183 1.00 95.50 208 VAL A N 1
ATOM 1493 C CA . VAL A 1 208 ? 25.875 -6.519 -28.336 1.00 95.50 208 VAL A CA 1
ATOM 1494 C C . VAL A 1 208 ? 24.844 -7.552 -27.859 1.00 95.50 208 VAL A C 1
ATOM 1496 O O . VAL A 1 208 ? 24.597 -8.536 -28.555 1.00 95.50 208 VAL A O 1
ATOM 1499 N N . VAL A 1 209 ? 24.187 -7.303 -26.719 1.00 96.19 209 VAL A N 1
ATOM 1500 C CA . VAL A 1 209 ? 23.112 -8.155 -26.180 1.00 96.19 209 VAL A CA 1
ATOM 1501 C C . VAL A 1 209 ? 21.901 -8.136 -27.111 1.00 96.19 209 VAL A C 1
ATOM 1503 O O . VAL A 1 209 ? 21.387 -9.184 -27.501 1.00 96.19 209 VAL A O 1
ATOM 1506 N N . VAL A 1 210 ? 21.475 -6.942 -27.527 1.00 95.19 210 VAL A N 1
ATOM 1507 C CA . VAL A 1 210 ? 20.298 -6.763 -28.391 1.00 95.19 210 VAL A CA 1
ATOM 1508 C C . VAL A 1 210 ? 20.537 -7.328 -29.798 1.00 95.19 210 VAL A C 1
ATOM 1510 O O . VAL A 1 210 ? 19.636 -7.927 -30.384 1.00 95.19 210 VAL A O 1
ATOM 1513 N N . GLY A 1 211 ? 21.757 -7.206 -30.324 1.00 95.88 211 GLY A N 1
ATOM 1514 C CA . GLY A 1 211 ? 22.204 -7.834 -31.566 1.00 95.88 211 GLY A CA 1
ATOM 1515 C C . GLY A 1 211 ? 22.170 -9.357 -31.486 1.00 95.88 211 GLY A C 1
ATOM 1516 O O . GLY A 1 211 ? 21.523 -9.984 -32.318 1.00 95.88 211 GLY A O 1
ATOM 1517 N N . ALA A 1 212 ? 22.755 -9.953 -30.441 1.00 95.94 212 ALA A N 1
ATOM 1518 C CA . ALA A 1 212 ? 22.736 -11.404 -30.251 1.00 95.94 212 ALA A CA 1
ATOM 1519 C C . ALA A 1 212 ? 21.306 -11.973 -30.163 1.00 95.94 212 ALA A C 1
ATOM 1521 O O . ALA A 1 212 ? 21.033 -13.043 -30.705 1.00 95.94 212 ALA A O 1
ATOM 1522 N N . LEU A 1 213 ? 20.375 -11.252 -29.528 1.00 95.25 213 LEU A N 1
ATOM 1523 C CA . LEU A 1 213 ? 18.955 -11.624 -29.472 1.00 95.25 213 LEU A CA 1
ATOM 1524 C C . LEU A 1 213 ? 18.282 -11.573 -30.854 1.00 95.25 213 LEU A C 1
ATOM 1526 O O . LEU A 1 213 ? 17.539 -12.493 -31.194 1.00 95.25 213 LEU A O 1
ATOM 1530 N N . ARG A 1 214 ? 18.575 -10.546 -31.666 1.00 95.25 214 ARG A N 1
ATOM 1531 C CA . ARG A 1 214 ? 18.096 -10.432 -33.058 1.00 95.25 214 ARG A CA 1
ATOM 1532 C C . ARG A 1 214 ? 18.666 -11.543 -33.949 1.00 95.25 214 ARG A C 1
ATOM 1534 O O . ARG A 1 214 ? 17.913 -12.163 -34.694 1.00 95.25 214 ARG A O 1
ATOM 1541 N N . ASP A 1 215 ? 19.959 -11.842 -33.827 1.00 95.62 215 ASP A N 1
ATOM 1542 C CA . ASP A 1 215 ? 20.632 -12.924 -34.562 1.00 95.62 215 ASP A CA 1
ATOM 1543 C C . ASP A 1 215 ? 20.111 -14.317 -34.157 1.00 95.62 215 ASP A C 1
ATOM 1545 O O . ASP A 1 215 ? 20.081 -15.238 -34.975 1.00 95.62 215 ASP A O 1
ATOM 1549 N N . ALA A 1 216 ? 19.644 -14.468 -32.913 1.00 93.00 216 ALA A N 1
ATOM 1550 C CA . ALA A 1 216 ? 18.950 -15.658 -32.419 1.00 93.00 216 ALA A CA 1
ATOM 1551 C C . ALA A 1 216 ? 17.458 -15.734 -32.819 1.00 93.00 216 ALA A C 1
ATOM 1553 O O . ALA A 1 216 ? 16.795 -16.711 -32.474 1.00 93.00 216 ALA A O 1
ATOM 1554 N N . GLY A 1 217 ? 16.933 -14.742 -33.549 1.00 92.31 217 GLY A N 1
ATOM 1555 C CA . GLY A 1 217 ? 15.567 -14.720 -34.087 1.00 92.31 217 GLY A CA 1
ATOM 1556 C C . GLY A 1 217 ? 14.523 -13.981 -33.242 1.00 92.31 217 GLY A C 1
ATOM 1557 O O . GLY A 1 217 ? 13.376 -13.874 -33.674 1.00 92.31 217 GLY A O 1
ATOM 1558 N N . PHE A 1 218 ? 14.885 -13.439 -32.076 1.00 92.81 218 PHE A N 1
ATOM 1559 C CA . PHE A 1 218 ? 13.962 -12.664 -31.241 1.00 92.81 218 PHE A CA 1
ATOM 1560 C C . PHE A 1 218 ? 13.795 -11.226 -31.760 1.00 92.81 218 PHE A C 1
ATOM 1562 O O . PHE A 1 218 ? 14.682 -10.663 -32.403 1.00 92.81 218 PHE A O 1
ATOM 1569 N N . ALA A 1 219 ? 12.673 -10.589 -31.415 1.00 92.25 219 ALA A N 1
ATOM 1570 C CA . ALA A 1 219 ? 12.387 -9.187 -31.732 1.00 92.25 219 ALA A CA 1
ATOM 1571 C C . ALA A 1 219 ? 12.413 -8.302 -30.462 1.00 92.25 219 ALA A C 1
ATOM 1573 O O . ALA A 1 219 ? 11.355 -7.860 -30.009 1.00 92.25 219 ALA A O 1
ATOM 1574 N N . PRO A 1 220 ? 13.592 -8.053 -29.850 1.00 92.81 220 PRO A N 1
ATOM 1575 C CA . PRO A 1 220 ? 13.694 -7.281 -28.615 1.00 92.81 220 PRO A CA 1
ATOM 1576 C C . PRO A 1 220 ? 13.286 -5.815 -28.817 1.00 92.81 220 PRO A C 1
ATOM 1578 O O . PRO A 1 220 ? 13.822 -5.121 -29.687 1.00 92.81 220 PRO A O 1
ATOM 1581 N N . VAL A 1 221 ? 12.377 -5.330 -27.968 1.00 91.12 221 VAL A N 1
ATOM 1582 C CA . VAL A 1 221 ? 11.975 -3.917 -27.896 1.00 91.12 221 VAL A CA 1
ATOM 1583 C C . VAL A 1 221 ? 12.642 -3.268 -26.687 1.00 91.12 221 VAL A C 1
ATOM 1585 O O . VAL A 1 221 ? 12.429 -3.689 -25.551 1.00 91.12 221 VAL A O 1
ATOM 1588 N N . ARG A 1 222 ? 13.454 -2.237 -26.922 1.00 89.25 222 ARG A N 1
ATOM 1589 C CA . ARG A 1 222 ? 14.147 -1.504 -25.858 1.00 89.25 222 ARG A CA 1
ATOM 1590 C C . ARG A 1 222 ? 13.216 -0.467 -25.217 1.00 89.25 222 ARG A C 1
ATOM 1592 O O . ARG A 1 222 ? 12.559 0.290 -25.927 1.00 89.25 222 ARG A O 1
ATOM 1599 N N . LEU A 1 223 ? 13.174 -0.446 -23.887 1.00 84.81 223 LEU A N 1
ATOM 1600 C CA . LEU A 1 223 ? 12.589 0.615 -23.070 1.00 84.81 223 LEU A CA 1
ATOM 1601 C C . LEU A 1 223 ? 13.713 1.610 -22.759 1.00 84.81 223 LEU A C 1
ATOM 1603 O O . LEU A 1 223 ? 14.455 1.434 -21.795 1.00 84.81 223 LEU A O 1
ATOM 1607 N N . ASP A 1 224 ? 13.873 2.597 -23.636 1.00 78.94 224 ASP A N 1
ATOM 1608 C CA . ASP A 1 224 ? 14.951 3.589 -23.612 1.00 78.94 224 ASP A CA 1
ATOM 1609 C C . ASP A 1 224 ? 14.421 4.947 -24.088 1.00 78.94 224 ASP A C 1
ATOM 1611 O O . ASP A 1 224 ? 13.591 5.029 -24.997 1.00 78.94 224 ASP A O 1
ATOM 1615 N N . ALA A 1 225 ? 14.902 6.004 -23.440 1.00 70.56 225 ALA A N 1
ATOM 1616 C CA . ALA A 1 225 ? 14.609 7.399 -23.747 1.00 70.56 225 ALA A CA 1
ATOM 1617 C C . ALA A 1 225 ? 15.826 8.323 -23.494 1.00 70.56 225 ALA A C 1
ATOM 1619 O O . ALA A 1 225 ? 15.669 9.533 -23.343 1.00 70.56 225 ALA A O 1
ATOM 1620 N N . GLY A 1 226 ? 17.045 7.773 -23.436 1.00 76.62 226 GLY A N 1
ATOM 1621 C CA . GLY A 1 226 ? 18.311 8.515 -23.388 1.00 76.62 226 GLY A CA 1
ATOM 1622 C C . GLY A 1 226 ? 18.734 9.106 -22.035 1.00 76.62 226 GLY A C 1
ATOM 1623 O O . GLY A 1 226 ? 19.888 9.507 -21.907 1.00 76.62 226 GLY A O 1
ATOM 1624 N N . THR A 1 227 ? 17.857 9.156 -21.025 1.00 84.75 227 THR A N 1
ATOM 1625 C CA . THR A 1 227 ? 18.215 9.447 -19.619 1.00 84.75 227 THR A CA 1
ATOM 1626 C C . THR A 1 227 ? 17.346 8.638 -18.652 1.00 84.75 227 THR A C 1
ATOM 1628 O O . THR A 1 227 ? 16.255 8.203 -19.023 1.00 84.75 227 THR A O 1
ATOM 1631 N N . LEU A 1 228 ? 17.792 8.467 -17.401 1.00 87.44 228 LEU A N 1
ATOM 1632 C CA . LEU A 1 228 ? 17.063 7.708 -16.374 1.00 87.44 228 LEU A CA 1
ATOM 1633 C C . LEU A 1 228 ? 15.682 8.305 -16.042 1.00 87.44 228 LEU A C 1
ATOM 1635 O O . LEU A 1 228 ? 14.694 7.573 -15.959 1.00 87.44 228 LEU A O 1
ATOM 1639 N N . GLU A 1 229 ? 15.586 9.631 -15.922 1.00 87.94 229 GLU A N 1
ATOM 1640 C CA . GLU A 1 229 ? 14.298 10.318 -15.746 1.00 87.94 229 GLU A CA 1
ATOM 1641 C C . GLU A 1 229 ? 13.371 10.085 -16.946 1.00 87.94 229 GLU A C 1
ATOM 1643 O O . GLU A 1 229 ? 12.195 9.766 -16.776 1.00 87.94 229 GLU A O 1
ATOM 1648 N N . SER A 1 230 ? 13.902 10.181 -18.171 1.00 84.75 230 SER A N 1
ATOM 1649 C CA . SER A 1 230 ? 13.115 9.957 -19.390 1.00 84.75 230 SER A CA 1
ATOM 1650 C C . SER A 1 230 ? 12.667 8.498 -19.511 1.00 84.75 230 SER A C 1
ATOM 1652 O O . SER A 1 230 ? 11.574 8.231 -20.000 1.00 84.75 230 SER A O 1
ATOM 1654 N N . MET A 1 231 ? 13.477 7.549 -19.031 1.00 86.81 231 MET A N 1
ATOM 1655 C CA . MET A 1 231 ? 13.099 6.140 -18.908 1.00 86.81 231 MET A CA 1
ATOM 1656 C C . MET A 1 231 ? 12.003 5.917 -17.866 1.00 86.81 231 MET A C 1
ATOM 1658 O O . MET A 1 231 ? 11.072 5.164 -18.135 1.00 86.81 231 MET A O 1
ATOM 1662 N N . SER A 1 232 ? 12.086 6.585 -16.714 1.00 90.19 232 SER A N 1
ATOM 1663 C CA . SER A 1 232 ? 11.049 6.540 -15.676 1.00 90.19 232 SER A CA 1
ATOM 1664 C C . SER A 1 232 ? 9.709 7.043 -16.233 1.00 90.19 232 SER A C 1
ATOM 1666 O O . SER A 1 232 ? 8.678 6.386 -16.098 1.00 90.19 232 SER A O 1
ATOM 1668 N N . LEU A 1 233 ? 9.739 8.157 -16.973 1.00 88.19 233 LEU A N 1
ATOM 1669 C CA . LEU A 1 233 ? 8.581 8.702 -17.688 1.00 88.19 233 LEU A CA 1
ATOM 1670 C C . LEU A 1 233 ? 8.063 7.753 -18.784 1.00 88.19 233 LEU A C 1
ATOM 1672 O O . LEU A 1 233 ? 6.858 7.546 -18.887 1.00 88.19 233 LEU A O 1
ATOM 1676 N N . ALA A 1 234 ? 8.946 7.127 -19.567 1.00 86.50 234 ALA A N 1
ATOM 1677 C CA . ALA A 1 234 ? 8.552 6.157 -20.590 1.00 86.50 234 ALA A CA 1
ATOM 1678 C C . ALA A 1 234 ? 7.926 4.883 -19.988 1.00 86.50 234 ALA A C 1
ATOM 1680 O O . ALA A 1 234 ? 6.971 4.343 -20.549 1.00 86.50 234 ALA A O 1
ATOM 1681 N N . ALA A 1 235 ? 8.419 4.419 -18.835 1.00 88.00 235 ALA A N 1
ATOM 1682 C CA . ALA A 1 235 ? 7.822 3.315 -18.089 1.00 88.00 235 ALA A CA 1
ATOM 1683 C C . ALA A 1 235 ? 6.437 3.697 -17.537 1.00 88.00 235 ALA A C 1
ATOM 1685 O O . ALA A 1 235 ? 5.487 2.929 -17.699 1.00 88.00 235 ALA A O 1
ATOM 1686 N N . ALA A 1 236 ? 6.297 4.905 -16.979 1.00 86.44 236 ALA A N 1
ATOM 1687 C CA . ALA A 1 236 ? 5.020 5.458 -16.529 1.00 86.44 236 ALA A CA 1
ATOM 1688 C C . ALA A 1 236 ? 3.994 5.583 -17.674 1.00 86.44 236 ALA A C 1
ATOM 1690 O O . ALA A 1 236 ? 2.826 5.247 -17.495 1.00 86.44 236 ALA A O 1
ATOM 1691 N N . ASP A 1 237 ? 4.422 5.998 -18.870 1.00 85.69 237 ASP A N 1
ATOM 1692 C CA . ASP A 1 237 ? 3.551 6.106 -20.048 1.00 85.69 237 ASP A CA 1
ATOM 1693 C C . ASP A 1 237 ? 3.088 4.736 -20.568 1.00 85.69 237 ASP A C 1
ATOM 1695 O O . ASP A 1 237 ? 1.947 4.597 -21.008 1.00 85.69 237 ASP A O 1
ATOM 1699 N N . GLN A 1 238 ? 3.934 3.700 -20.497 1.00 84.50 238 GLN A N 1
ATOM 1700 C CA . GLN A 1 238 ? 3.512 2.326 -20.801 1.00 84.50 238 GLN A CA 1
ATOM 1701 C C . GLN A 1 238 ? 2.568 1.762 -19.726 1.00 84.50 238 GLN A C 1
ATOM 1703 O O . GLN A 1 238 ? 1.608 1.075 -20.074 1.00 84.50 238 GLN A O 1
ATOM 1708 N N . LEU A 1 239 ? 2.795 2.080 -18.447 1.00 83.44 239 LEU A N 1
ATOM 1709 C CA . LEU A 1 239 ? 1.942 1.677 -17.322 1.00 83.44 239 LEU A CA 1
ATOM 1710 C C . LEU A 1 239 ? 0.536 2.290 -17.460 1.00 83.44 239 LEU A C 1
ATOM 1712 O O . LEU A 1 239 ? -0.465 1.572 -17.456 1.00 83.44 239 LEU A O 1
ATOM 1716 N N . ALA A 1 240 ? 0.466 3.594 -17.736 1.00 78.56 240 ALA A N 1
ATOM 1717 C CA . ALA A 1 240 ? -0.769 4.318 -18.042 1.00 78.56 240 ALA A CA 1
ATOM 1718 C C . ALA A 1 240 ? -1.439 3.892 -19.370 1.00 78.56 240 ALA A C 1
ATOM 1720 O O . ALA A 1 240 ? -2.590 4.260 -19.627 1.00 78.56 240 ALA A O 1
ATOM 1721 N N . ALA A 1 241 ? -0.763 3.101 -20.212 1.00 81.00 241 ALA A N 1
ATOM 1722 C CA . ALA A 1 241 ? -1.312 2.520 -21.438 1.00 81.00 241 ALA A CA 1
ATOM 1723 C C . ALA A 1 241 ? -1.829 1.074 -21.273 1.00 81.00 241 ALA A C 1
ATOM 1725 O O . ALA A 1 241 ? -2.451 0.550 -22.201 1.00 81.00 241 ALA A O 1
ATOM 1726 N N . LEU A 1 242 ? -1.620 0.422 -20.120 1.00 75.88 242 LEU A N 1
ATOM 1727 C CA . LEU A 1 242 ? -2.202 -0.899 -19.843 1.00 75.88 242 LEU A CA 1
ATOM 1728 C C . LEU A 1 242 ? -3.743 -0.810 -19.757 1.00 75.88 242 LEU A C 1
ATOM 1730 O O . LEU A 1 242 ? -4.261 0.237 -19.366 1.00 75.88 242 LEU A O 1
ATOM 1734 N N . PRO A 1 243 ? -4.510 -1.863 -20.108 1.00 69.12 243 PRO A N 1
ATOM 1735 C CA . PRO A 1 243 ? -5.975 -1.804 -20.101 1.00 69.12 243 PRO A CA 1
ATOM 1736 C C . PRO A 1 243 ? -6.566 -1.444 -18.731 1.00 69.12 243 PRO A C 1
ATOM 1738 O O . PRO A 1 243 ? -6.068 -1.898 -17.707 1.00 69.12 243 PRO A O 1
ATOM 1741 N N . GLU A 1 244 ? -7.677 -0.702 -18.709 1.00 55.66 244 GLU A N 1
ATOM 1742 C CA . GLU A 1 244 ? -8.384 -0.295 -17.474 1.00 55.66 244 GLU A CA 1
ATOM 1743 C C . GLU A 1 244 ? -8.843 -1.482 -16.609 1.00 55.66 244 GLU A C 1
ATOM 1745 O O . GLU A 1 244 ? -8.956 -1.355 -15.398 1.00 55.66 244 GLU A O 1
ATOM 1750 N N . ALA A 1 245 ? -9.044 -2.656 -17.215 1.00 53.72 245 ALA A N 1
ATOM 1751 C CA . ALA A 1 245 ? -9.374 -3.899 -16.515 1.00 53.72 245 ALA A CA 1
ATOM 1752 C C . ALA A 1 245 ? -8.165 -4.596 -15.846 1.00 53.72 245 ALA A C 1
ATOM 1754 O O . ALA A 1 245 ? -8.317 -5.700 -15.325 1.00 53.72 245 ALA A O 1
ATOM 1755 N N . ASN A 1 246 ? -6.962 -4.010 -15.887 1.00 55.06 246 ASN A N 1
ATOM 1756 C CA . ASN A 1 246 ? -5.801 -4.528 -15.166 1.00 55.06 246 ASN A CA 1
ATOM 1757 C C . ASN A 1 246 ? -5.892 -4.129 -13.677 1.00 55.06 246 ASN A C 1
ATOM 1759 O O . ASN A 1 246 ? -5.878 -2.929 -13.396 1.00 55.06 246 ASN A O 1
ATOM 1763 N N . PRO A 1 247 ? -5.929 -5.074 -12.715 1.00 50.78 247 PRO A N 1
ATOM 1764 C CA . PRO A 1 247 ? -6.048 -4.747 -11.292 1.00 50.78 247 PRO A CA 1
ATOM 1765 C C . PRO A 1 247 ? -4.919 -3.851 -10.760 1.00 50.78 247 PRO A C 1
ATOM 1767 O O . PRO A 1 247 ? -5.158 -3.076 -9.841 1.00 50.78 247 PRO A O 1
ATOM 1770 N N . THR A 1 248 ? -3.720 -3.877 -11.355 1.00 49.69 248 THR A N 1
ATOM 1771 C CA . THR A 1 248 ? -2.628 -2.959 -10.967 1.00 49.69 248 THR A CA 1
ATOM 1772 C C . THR A 1 248 ? -2.800 -1.537 -11.506 1.00 49.69 248 THR A C 1
ATOM 1774 O O . THR A 1 248 ? -2.286 -0.607 -10.900 1.00 49.69 248 THR A O 1
ATOM 1777 N N . ARG A 1 249 ? -3.585 -1.318 -12.574 1.00 48.25 249 ARG A N 1
ATOM 1778 C CA . ARG A 1 249 ? -3.937 0.036 -13.052 1.00 48.25 249 ARG A CA 1
ATOM 1779 C C . ARG A 1 249 ? -4.996 0.717 -12.168 1.00 48.25 249 ARG A C 1
ATOM 1781 O O . ARG A 1 249 ? -5.182 1.927 -12.259 1.00 48.25 249 ARG A O 1
ATOM 1788 N N . ALA A 1 250 ? -5.689 -0.030 -11.309 1.00 45.19 250 ALA A N 1
ATOM 1789 C CA . ALA A 1 250 ? -6.675 0.539 -10.393 1.00 45.19 250 ALA A CA 1
ATOM 1790 C C . ALA A 1 250 ? -6.040 1.333 -9.232 1.00 45.19 250 ALA A C 1
ATOM 1792 O O . ALA A 1 250 ? -6.750 2.062 -8.544 1.00 45.19 250 ALA A O 1
ATOM 1793 N N . GLY A 1 251 ? -4.735 1.204 -8.987 1.00 50.00 251 GLY A N 1
ATOM 1794 C CA . GLY A 1 251 ? -4.053 1.860 -7.875 1.00 50.00 251 GLY A CA 1
ATOM 1795 C C . GLY A 1 251 ? -3.495 3.242 -8.229 1.00 50.00 251 GLY A C 1
ATOM 1796 O O . GLY A 1 251 ? -2.474 3.325 -8.894 1.00 50.00 251 GLY A O 1
ATOM 1797 N N . LEU A 1 252 ? -4.164 4.289 -7.724 1.00 52.66 252 LEU A N 1
ATOM 1798 C CA . LEU A 1 252 ? -3.730 5.697 -7.617 1.00 52.66 252 LEU A CA 1
ATOM 1799 C C . LEU A 1 252 ? -3.185 6.420 -8.875 1.00 52.66 252 LEU A C 1
ATOM 1801 O O . LEU A 1 252 ? -2.251 6.003 -9.549 1.00 52.66 252 LEU A O 1
ATOM 1805 N N . ASP A 1 253 ? -3.659 7.652 -9.075 1.00 65.19 253 ASP A N 1
ATOM 1806 C CA . ASP A 1 253 ? -3.020 8.647 -9.953 1.00 65.19 253 ASP A CA 1
ATOM 1807 C C . ASP A 1 253 ? -1.814 9.286 -9.227 1.00 65.19 253 ASP A C 1
ATOM 1809 O O . ASP A 1 253 ? -1.850 10.451 -8.814 1.00 65.19 253 ASP A O 1
ATOM 1813 N N . ALA A 1 254 ? -0.794 8.460 -8.957 1.00 74.81 254 ALA A N 1
ATOM 1814 C CA . ALA A 1 254 ? 0.331 8.778 -8.080 1.00 74.81 254 ALA A CA 1
ATOM 1815 C C . ALA A 1 254 ? 1.716 8.579 -8.714 1.00 74.81 254 ALA A C 1
ATOM 1817 O O . ALA A 1 254 ? 1.940 7.746 -9.603 1.00 74.81 254 ALA A O 1
ATOM 1818 N N . VAL A 1 255 ? 2.671 9.342 -8.179 1.00 85.69 255 VAL A N 1
ATOM 1819 C CA . VAL A 1 255 ? 4.098 9.257 -8.505 1.00 85.69 255 VAL A CA 1
ATOM 1820 C C . VAL A 1 255 ? 4.894 9.111 -7.210 1.00 85.69 255 VAL A C 1
ATOM 1822 O O . VAL A 1 255 ? 4.764 9.932 -6.302 1.00 85.69 255 VAL A O 1
ATOM 1825 N N . VAL A 1 256 ? 5.744 8.088 -7.136 1.00 88.69 256 VAL A N 1
ATOM 1826 C CA . VAL A 1 256 ? 6.759 7.947 -6.085 1.00 88.69 256 VAL A CA 1
ATOM 1827 C C . VAL A 1 256 ? 8.063 8.555 -6.600 1.00 88.69 256 VAL A C 1
ATOM 1829 O O . VAL A 1 256 ? 8.609 8.086 -7.599 1.00 88.69 256 VAL A O 1
ATOM 1832 N N . VAL A 1 257 ? 8.559 9.609 -5.954 1.00 91.81 257 VAL A N 1
ATOM 1833 C CA . VAL A 1 257 ? 9.762 10.345 -6.371 1.00 91.81 257 VAL A CA 1
ATOM 1834 C C . VAL A 1 257 ? 10.918 10.015 -5.432 1.00 91.81 257 VAL A C 1
ATOM 1836 O O . VAL A 1 257 ? 10.801 10.163 -4.216 1.00 91.81 257 VAL A O 1
ATOM 1839 N N . ALA A 1 258 ? 12.051 9.587 -5.985 1.00 92.50 258 ALA A N 1
ATOM 1840 C CA . ALA A 1 258 ? 13.225 9.179 -5.215 1.00 92.50 258 ALA A CA 1
ATOM 1841 C C . ALA A 1 258 ? 14.529 9.511 -5.956 1.00 92.50 258 ALA A C 1
ATOM 1843 O O . ALA A 1 258 ? 14.511 9.658 -7.181 1.00 92.50 258 ALA A O 1
ATOM 1844 N N . PRO A 1 259 ? 15.671 9.636 -5.258 1.00 92.44 259 PRO A N 1
ATOM 1845 C CA . PRO A 1 259 ? 16.956 9.746 -5.934 1.00 92.44 259 PRO A CA 1
ATOM 1846 C C . PRO A 1 259 ? 17.311 8.425 -6.635 1.00 92.44 259 PRO A C 1
ATOM 1848 O O . PRO A 1 259 ? 16.897 7.346 -6.213 1.00 92.44 259 PRO A O 1
ATOM 1851 N N . ALA A 1 260 ? 18.098 8.509 -7.706 1.00 91.88 260 ALA A N 1
ATOM 1852 C CA . ALA A 1 260 ? 18.638 7.345 -8.407 1.00 91.88 260 ALA A CA 1
ATOM 1853 C C . ALA A 1 260 ? 19.672 6.575 -7.566 1.00 91.88 260 ALA A C 1
ATOM 1855 O O . ALA A 1 260 ? 19.751 5.350 -7.649 1.00 91.88 260 ALA A O 1
ATOM 1856 N N . GLU A 1 261 ? 20.435 7.302 -6.745 1.00 90.31 261 GLU A N 1
ATOM 1857 C CA . GLU A 1 261 ? 21.462 6.780 -5.844 1.00 90.31 261 GLU A CA 1
ATOM 1858 C C . GLU A 1 261 ? 21.308 7.389 -4.434 1.00 90.31 261 GLU A C 1
ATOM 1860 O O . GLU A 1 261 ? 21.041 8.588 -4.331 1.00 90.31 261 GLU A O 1
ATOM 1865 N N . PRO A 1 262 ? 21.509 6.623 -3.342 1.00 89.44 262 PRO A N 1
ATOM 1866 C CA . PRO A 1 262 ? 21.915 5.218 -3.320 1.00 89.44 262 PRO A CA 1
ATOM 1867 C C . PRO A 1 262 ? 20.797 4.288 -3.813 1.00 89.44 262 PRO A C 1
ATOM 1869 O O . PRO A 1 262 ? 19.656 4.392 -3.365 1.00 89.44 262 PRO A O 1
ATOM 1872 N N . MET A 1 263 ? 21.126 3.341 -4.698 1.00 89.75 263 MET A N 1
ATOM 1873 C CA . MET A 1 263 ? 20.140 2.492 -5.388 1.00 89.75 263 MET A CA 1
ATOM 1874 C C . MET A 1 263 ? 19.232 1.673 -4.442 1.00 89.75 263 MET A C 1
ATOM 1876 O O . MET A 1 263 ? 18.139 1.272 -4.833 1.00 89.75 263 MET A O 1
ATOM 1880 N N . VAL A 1 264 ? 19.606 1.498 -3.168 1.00 87.38 264 VAL A N 1
ATOM 1881 C CA . VAL A 1 264 ? 18.729 0.965 -2.105 1.00 87.38 264 VAL A CA 1
ATOM 1882 C C . VAL A 1 264 ? 17.449 1.802 -1.936 1.00 87.38 264 VAL A C 1
ATOM 1884 O O . VAL A 1 264 ? 16.356 1.240 -1.894 1.00 87.38 264 VAL A O 1
ATOM 1887 N N . GLY A 1 265 ? 17.559 3.134 -1.887 1.00 86.50 265 GLY A N 1
ATOM 1888 C CA . GLY A 1 265 ? 16.409 4.042 -1.781 1.00 86.50 265 GLY A CA 1
ATOM 1889 C C . GLY A 1 265 ? 15.554 4.041 -3.052 1.00 86.50 265 GLY A C 1
ATOM 1890 O O . GLY A 1 265 ? 14.325 4.020 -2.982 1.00 86.50 265 GLY A O 1
ATOM 1891 N N . ALA A 1 266 ? 16.197 3.944 -4.221 1.00 91.31 266 ALA A N 1
ATOM 1892 C CA . ALA A 1 266 ? 15.508 3.771 -5.498 1.00 91.31 266 ALA A CA 1
ATOM 1893 C C . ALA A 1 266 ? 14.691 2.462 -5.542 1.00 91.31 266 ALA A C 1
ATOM 1895 O O . ALA A 1 266 ? 13.544 2.464 -5.989 1.00 91.31 266 ALA A O 1
ATOM 1896 N N . VAL A 1 267 ? 15.246 1.347 -5.047 1.00 91.62 267 VAL A N 1
ATOM 1897 C CA . VAL A 1 267 ? 14.539 0.055 -4.971 1.00 91.62 267 VAL A CA 1
ATOM 1898 C C . VAL A 1 267 ? 13.338 0.135 -4.028 1.00 91.62 267 VAL A C 1
ATOM 1900 O O . VAL A 1 267 ? 12.266 -0.331 -4.405 1.00 91.62 267 VAL A O 1
ATOM 1903 N N . ARG A 1 268 ? 13.464 0.774 -2.855 1.00 87.25 268 ARG A N 1
ATOM 1904 C CA . ARG A 1 268 ? 12.328 1.021 -1.938 1.00 87.25 268 ARG A CA 1
ATOM 1905 C C . ARG A 1 268 ? 11.200 1.809 -2.609 1.00 87.25 268 ARG A C 1
ATOM 1907 O O . ARG A 1 268 ? 10.027 1.463 -2.477 1.00 87.25 268 ARG A O 1
ATOM 1914 N N . ALA A 1 269 ? 11.556 2.831 -3.385 1.00 88.38 269 ALA A N 1
ATOM 1915 C CA . ALA A 1 269 ? 10.601 3.621 -4.153 1.00 88.38 269 ALA A CA 1
ATOM 1916 C C . ALA A 1 269 ? 9.909 2.808 -5.258 1.00 88.38 269 ALA A C 1
ATOM 1918 O O . ALA A 1 269 ? 8.700 2.932 -5.441 1.00 88.38 269 ALA A O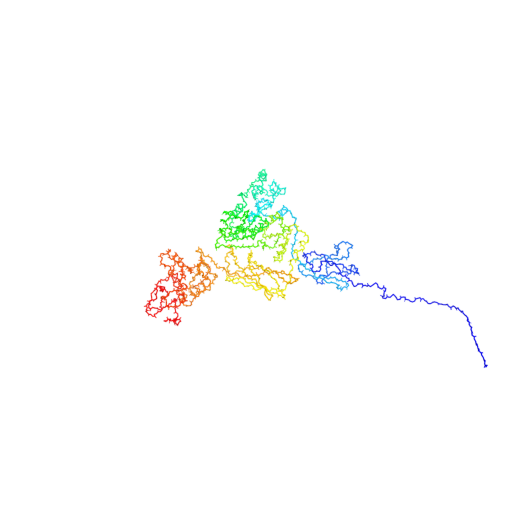 1
ATOM 1919 N N . ALA A 1 270 ? 10.645 1.945 -5.964 1.00 90.94 270 ALA A N 1
ATOM 1920 C CA . ALA A 1 270 ? 10.077 1.059 -6.977 1.00 90.94 270 ALA A CA 1
ATOM 1921 C C . ALA A 1 270 ? 9.210 -0.061 -6.379 1.00 90.94 270 ALA A C 1
ATOM 1923 O O . ALA A 1 270 ? 8.197 -0.407 -6.979 1.00 90.94 270 ALA A O 1
ATOM 1924 N N . GLU A 1 271 ? 9.555 -0.590 -5.202 1.00 87.50 271 GLU A N 1
ATOM 1925 C CA . GLU A 1 271 ? 8.727 -1.533 -4.436 1.00 87.50 271 GLU A CA 1
ATOM 1926 C C . GLU A 1 271 ? 7.393 -0.890 -4.051 1.00 87.50 271 GLU A C 1
ATOM 1928 O O . GLU A 1 271 ? 6.328 -1.427 -4.357 1.00 87.50 271 GLU A O 1
ATOM 1933 N N . THR A 1 272 ? 7.445 0.307 -3.464 1.00 81.56 272 THR A N 1
ATOM 1934 C CA . THR A 1 272 ? 6.246 1.043 -3.056 1.00 81.56 272 THR A CA 1
ATOM 1935 C C . THR A 1 272 ? 5.402 1.461 -4.261 1.00 81.56 272 THR A C 1
ATOM 1937 O O . THR A 1 272 ? 4.190 1.259 -4.247 1.00 81.56 272 THR A O 1
ATOM 1940 N N . ALA A 1 273 ? 6.010 1.942 -5.349 1.00 84.50 273 ALA A N 1
ATOM 1941 C CA . ALA A 1 273 ? 5.290 2.244 -6.586 1.00 84.50 273 ALA A CA 1
ATOM 1942 C C . ALA A 1 273 ? 4.608 0.995 -7.176 1.00 84.50 273 ALA A C 1
ATOM 1944 O O . ALA A 1 273 ? 3.417 1.029 -7.481 1.00 84.50 273 ALA A O 1
ATOM 1945 N N . ALA A 1 274 ? 5.329 -0.129 -7.258 1.00 83.69 274 ALA A N 1
ATOM 1946 C CA . ALA A 1 274 ? 4.806 -1.401 -7.749 1.00 83.69 274 ALA A CA 1
ATOM 1947 C C . ALA A 1 274 ? 3.638 -1.932 -6.896 1.00 83.69 274 ALA A C 1
ATOM 1949 O O . ALA A 1 274 ? 2.624 -2.351 -7.454 1.00 83.69 274 ALA A O 1
ATOM 1950 N N . ARG A 1 275 ? 3.741 -1.857 -5.559 1.00 76.75 275 ARG A N 1
ATOM 1951 C CA . ARG A 1 275 ? 2.657 -2.197 -4.615 1.00 76.75 275 ARG A CA 1
ATOM 1952 C C . ARG A 1 275 ? 1.419 -1.320 -4.813 1.00 76.75 275 ARG A C 1
ATOM 1954 O O . ARG A 1 275 ? 0.299 -1.811 -4.697 1.00 76.75 275 ARG A O 1
ATOM 1961 N N . LEU A 1 276 ? 1.620 -0.028 -5.067 1.00 72.38 276 LEU A N 1
ATOM 1962 C CA . LEU A 1 276 ? 0.544 0.955 -5.192 1.00 72.38 276 LEU A CA 1
ATOM 1963 C C . LEU A 1 276 ? -0.109 0.994 -6.580 1.00 72.38 276 LEU A C 1
ATOM 1965 O O . LEU A 1 276 ? -1.113 1.681 -6.714 1.00 72.38 276 LEU A O 1
ATOM 1969 N N . GLY A 1 277 ? 0.442 0.316 -7.596 1.00 76.12 277 GLY A N 1
ATOM 1970 C CA . GLY A 1 277 ? 0.048 0.502 -9.005 1.00 76.12 277 GLY A CA 1
ATOM 1971 C C . GLY A 1 277 ? 0.581 1.797 -9.640 1.00 76.12 277 GLY A C 1
ATOM 1972 O O . GLY A 1 277 ? 0.331 2.074 -10.814 1.00 76.12 277 GLY A O 1
ATOM 1973 N N . ALA A 1 278 ? 1.345 2.569 -8.868 1.00 81.75 278 ALA A N 1
ATOM 1974 C CA . ALA A 1 278 ? 1.836 3.895 -9.196 1.00 81.75 278 ALA A CA 1
ATOM 1975 C C . ALA A 1 278 ? 3.100 3.857 -10.073 1.00 81.75 278 ALA A C 1
ATOM 1977 O O . ALA A 1 278 ? 3.772 2.835 -10.231 1.00 81.75 278 ALA A O 1
ATOM 1978 N N . SER A 1 279 ? 3.470 5.019 -10.612 1.00 88.44 279 SER A N 1
ATOM 1979 C CA . SER A 1 279 ? 4.753 5.187 -11.303 1.00 88.44 279 SER A CA 1
ATOM 1980 C C . SER A 1 279 ? 5.871 5.586 -10.333 1.00 88.44 279 SER A C 1
ATOM 1982 O O . SER A 1 279 ? 5.629 6.318 -9.375 1.00 88.44 279 SER A O 1
ATOM 1984 N N . VAL A 1 280 ? 7.102 5.132 -10.591 1.00 92.19 280 VAL A N 1
ATOM 1985 C CA . VAL A 1 280 ? 8.307 5.628 -9.905 1.00 92.19 280 VAL A CA 1
ATOM 1986 C C . VAL A 1 280 ? 9.031 6.629 -10.805 1.00 92.19 280 VAL A C 1
ATOM 1988 O O . VAL A 1 280 ? 9.101 6.431 -12.019 1.00 92.19 280 VAL A O 1
ATOM 1991 N N . LEU A 1 281 ? 9.580 7.693 -10.222 1.00 93.56 281 LEU A N 1
ATOM 1992 C CA . LEU A 1 281 ? 10.417 8.669 -10.911 1.00 93.56 281 LEU A CA 1
ATOM 1993 C C . LEU A 1 281 ? 11.757 8.802 -10.186 1.00 93.56 281 LEU A C 1
ATOM 1995 O O . LEU A 1 281 ? 11.825 9.348 -9.084 1.00 93.56 281 LEU A O 1
ATOM 1999 N N . LEU A 1 282 ? 12.815 8.288 -10.821 1.00 94.12 282 LEU A N 1
ATOM 2000 C CA . LEU A 1 282 ? 14.173 8.320 -10.282 1.00 94.12 282 LEU A CA 1
ATOM 2001 C C . LEU A 1 282 ? 14.929 9.561 -10.762 1.00 94.12 282 LEU A C 1
ATOM 2003 O O . LEU A 1 282 ? 15.074 9.785 -11.965 1.00 94.12 282 LEU A O 1
ATOM 2007 N N . VAL A 1 283 ? 15.416 10.346 -9.804 1.00 92.44 283 VAL A N 1
ATOM 2008 C CA . VAL A 1 283 ? 16.088 11.632 -10.015 1.00 92.44 283 VAL A CA 1
ATOM 2009 C C . VAL A 1 283 ? 17.605 11.441 -9.939 1.00 92.44 283 VAL A C 1
ATOM 2011 O O . VAL A 1 283 ? 18.145 11.102 -8.889 1.00 92.44 283 VAL A O 1
ATOM 2014 N N . ASP A 1 284 ? 18.293 11.664 -11.059 1.00 86.62 284 ASP A N 1
ATOM 2015 C CA . ASP A 1 284 ? 19.757 11.503 -11.215 1.00 86.62 284 ASP A CA 1
ATOM 2016 C C . ASP A 1 284 ? 20.523 12.841 -11.066 1.00 86.62 284 ASP A C 1
ATOM 2018 O O . ASP A 1 284 ? 21.751 12.901 -11.072 1.00 86.62 284 ASP A O 1
ATOM 2022 N N . GLY A 1 285 ? 19.790 13.953 -10.946 1.00 82.38 285 GLY A N 1
ATOM 2023 C CA . GLY A 1 285 ? 20.330 15.305 -10.808 1.00 82.38 285 GLY A CA 1
ATOM 2024 C C . GLY A 1 285 ? 20.004 15.963 -9.466 1.00 82.38 285 GLY A C 1
ATOM 2025 O O . GLY A 1 285 ? 19.226 15.460 -8.665 1.00 82.38 285 GLY A O 1
ATOM 2026 N N . ALA A 1 286 ? 20.555 17.158 -9.239 1.00 83.00 286 ALA A N 1
ATOM 2027 C CA . ALA A 1 286 ? 20.217 17.962 -8.059 1.00 83.00 286 ALA A CA 1
ATOM 2028 C C . ALA A 1 286 ? 18.769 18.500 -8.079 1.00 83.00 286 ALA A C 1
ATOM 2030 O O . ALA A 1 286 ? 18.260 18.898 -7.038 1.00 83.00 286 ALA A O 1
ATOM 2031 N N . VAL A 1 287 ? 18.131 18.544 -9.254 1.00 87.81 287 VAL A N 1
ATOM 2032 C CA . VAL A 1 287 ? 16.756 19.009 -9.497 1.00 87.81 287 VAL A CA 1
ATOM 2033 C C . VAL A 1 287 ? 16.179 18.166 -10.648 1.00 87.81 287 VAL A C 1
ATOM 2035 O O . VAL A 1 287 ? 16.892 18.013 -11.645 1.00 87.81 287 VAL A O 1
ATOM 2038 N N . PRO A 1 288 ? 14.933 17.651 -10.565 1.00 91.62 288 PRO A N 1
ATOM 2039 C CA . PRO A 1 288 ? 14.317 16.898 -11.661 1.00 91.62 288 PRO A CA 1
ATOM 2040 C C . PRO A 1 288 ? 14.130 17.749 -12.925 1.00 91.62 288 PRO A C 1
ATOM 2042 O O . PRO A 1 288 ? 13.908 18.961 -12.850 1.00 91.62 288 PRO A O 1
ATOM 2045 N N . SER A 1 289 ? 14.164 17.134 -14.107 1.00 91.19 289 SER A N 1
ATOM 2046 C CA . SER A 1 289 ? 13.934 17.855 -15.365 1.00 91.19 289 SER A CA 1
ATOM 2047 C C . SER A 1 289 ? 12.532 18.491 -15.445 1.00 91.19 289 SER A C 1
ATOM 2049 O O . SER A 1 289 ? 11.577 17.995 -14.843 1.00 91.19 289 SER A O 1
ATOM 2051 N N . PRO A 1 290 ? 12.333 19.545 -16.265 1.00 91.25 290 PRO A N 1
ATOM 2052 C CA . PRO A 1 290 ? 11.020 20.177 -16.424 1.00 91.25 290 PRO A CA 1
ATOM 2053 C C . PRO A 1 290 ? 9.901 19.234 -16.895 1.00 91.25 290 PRO A C 1
ATOM 2055 O O . PRO A 1 290 ? 8.732 19.520 -16.657 1.00 91.25 290 PRO A O 1
ATOM 2058 N N . VAL A 1 291 ? 10.235 18.116 -17.554 1.00 88.69 291 VAL A N 1
ATOM 2059 C CA . VAL A 1 291 ? 9.254 17.096 -17.965 1.00 88.69 291 VAL A CA 1
ATOM 2060 C C . VAL A 1 291 ? 8.873 16.197 -16.784 1.00 88.69 291 VAL A C 1
ATOM 2062 O O . VAL A 1 291 ? 7.696 15.886 -16.620 1.00 88.69 291 VAL A O 1
ATOM 2065 N N . ALA A 1 292 ? 9.837 15.843 -15.926 1.00 89.94 292 ALA A N 1
ATOM 2066 C CA . ALA A 1 292 ? 9.574 15.158 -14.664 1.00 89.94 292 ALA A CA 1
ATOM 2067 C C . ALA A 1 292 ? 8.697 16.015 -13.738 1.00 89.94 292 ALA A C 1
ATOM 2069 O O . ALA A 1 292 ? 7.651 15.554 -13.289 1.00 89.94 292 ALA A O 1
ATOM 2070 N N . LEU A 1 293 ? 9.051 17.290 -13.539 1.00 91.12 293 LEU A N 1
ATOM 2071 C CA . LEU A 1 293 ? 8.258 18.229 -12.736 1.00 91.12 293 LEU A CA 1
ATOM 2072 C C . LEU A 1 293 ? 6.836 18.419 -13.294 1.00 91.12 293 LEU A C 1
ATOM 2074 O O . LEU A 1 293 ? 5.880 18.432 -12.526 1.00 91.12 293 LEU A O 1
ATOM 2078 N N . ALA A 1 294 ? 6.669 18.476 -14.620 1.00 87.50 294 ALA A N 1
ATOM 2079 C CA . ALA A 1 294 ? 5.348 18.551 -15.251 1.00 87.50 294 ALA A CA 1
ATOM 2080 C C . ALA A 1 294 ? 4.515 17.257 -15.130 1.00 87.50 294 ALA A C 1
ATOM 2082 O O . ALA A 1 294 ? 3.292 17.323 -15.230 1.00 87.50 294 ALA A O 1
ATOM 2083 N N . ARG A 1 295 ? 5.140 16.088 -14.919 1.00 84.75 295 ARG A N 1
ATOM 2084 C CA . ARG A 1 295 ? 4.436 14.839 -14.569 1.00 84.75 295 ARG A CA 1
ATOM 2085 C C . ARG A 1 295 ? 4.034 14.827 -13.094 1.00 84.75 295 ARG A C 1
ATOM 2087 O O . ARG A 1 295 ? 2.910 14.455 -12.787 1.00 84.75 295 ARG A O 1
ATOM 2094 N N . ILE A 1 296 ? 4.936 15.254 -12.213 1.00 85.88 296 ILE A N 1
ATOM 2095 C CA . ILE A 1 296 ? 4.732 15.330 -10.758 1.00 85.88 296 ILE A CA 1
ATOM 2096 C C . ILE A 1 296 ? 3.585 16.298 -10.435 1.00 85.88 296 ILE A C 1
ATOM 2098 O O . ILE A 1 296 ? 2.617 15.889 -9.807 1.00 85.88 296 ILE A O 1
ATOM 2102 N N . GLY A 1 297 ? 3.620 17.529 -10.956 1.00 82.62 297 GLY A N 1
ATOM 2103 C CA . GLY A 1 297 ? 2.548 18.524 -10.793 1.00 82.62 297 GLY A CA 1
ATOM 2104 C C . GLY A 1 297 ? 1.237 18.217 -11.535 1.00 82.62 297 GLY A C 1
ATOM 2105 O O . GLY A 1 297 ? 0.317 19.031 -11.512 1.00 82.62 297 GLY A O 1
ATOM 2106 N N . ALA A 1 298 ? 1.147 17.073 -12.222 1.00 79.62 298 ALA A N 1
ATOM 2107 C CA . ALA A 1 298 ? -0.085 16.566 -12.828 1.00 79.62 298 ALA A CA 1
ATOM 2108 C C . ALA A 1 298 ? -0.675 15.359 -12.072 1.00 79.62 298 ALA A C 1
ATOM 2110 O O . ALA A 1 298 ? -1.808 14.978 -12.356 1.00 79.62 298 ALA A O 1
ATOM 2111 N N . ALA A 1 299 ? 0.074 14.766 -11.136 1.00 74.88 299 ALA A N 1
ATOM 2112 C CA . ALA A 1 299 ? -0.383 13.664 -10.297 1.00 74.88 299 ALA A CA 1
ATOM 2113 C C . ALA A 1 299 ? -1.267 14.175 -9.148 1.00 74.88 299 ALA A C 1
ATOM 2115 O O . ALA A 1 299 ? -1.133 15.313 -8.697 1.00 74.88 299 ALA A O 1
ATOM 2116 N N . ARG A 1 300 ? -2.159 13.323 -8.632 1.00 67.12 300 ARG A N 1
ATOM 2117 C CA . ARG A 1 300 ? -3.039 13.676 -7.501 1.00 67.12 300 ARG A CA 1
ATOM 2118 C C . ARG A 1 300 ? -2.372 13.497 -6.138 1.00 67.12 300 ARG A C 1
ATOM 2120 O O . ARG A 1 300 ? -2.753 14.174 -5.184 1.00 67.12 300 ARG A O 1
ATOM 2127 N N . THR A 1 301 ? -1.411 12.581 -6.064 1.00 71.88 301 THR A N 1
ATOM 2128 C CA . THR A 1 301 ? -0.701 12.186 -4.843 1.00 71.88 301 THR A CA 1
ATOM 2129 C C . THR A 1 301 ? 0.773 11.987 -5.175 1.00 71.88 301 THR A C 1
ATOM 2131 O O . THR A 1 301 ? 1.101 11.296 -6.143 1.00 71.88 301 THR A O 1
ATOM 2134 N N . VAL A 1 302 ? 1.669 12.563 -4.372 1.00 79.81 302 VAL A N 1
ATOM 2135 C CA . VAL A 1 302 ? 3.116 12.380 -4.529 1.00 79.81 302 VAL A CA 1
ATOM 2136 C C . VAL A 1 302 ? 3.734 11.908 -3.221 1.00 79.81 302 VAL A C 1
ATOM 2138 O O . VAL A 1 302 ? 3.669 12.585 -2.197 1.00 79.81 302 VAL A O 1
ATOM 2141 N N . LEU A 1 303 ? 4.365 10.737 -3.284 1.00 80.19 303 LEU A N 1
ATOM 2142 C CA . LEU A 1 303 ? 5.167 10.188 -2.194 1.00 80.19 303 LEU A CA 1
ATOM 2143 C C . LEU A 1 303 ? 6.631 10.500 -2.493 1.00 80.19 303 LEU A C 1
ATOM 2145 O O . LEU A 1 303 ? 7.141 10.129 -3.552 1.00 80.19 303 LEU A O 1
ATOM 2149 N N . ALA A 1 304 ? 7.298 11.210 -1.592 1.00 82.81 304 ALA A N 1
ATOM 2150 C CA . ALA A 1 304 ? 8.661 11.680 -1.784 1.00 82.81 304 ALA A CA 1
ATOM 2151 C C . ALA A 1 304 ? 9.606 10.967 -0.815 1.00 82.81 304 ALA A C 1
ATOM 2153 O O . ALA A 1 304 ? 9.403 11.004 0.396 1.00 82.81 304 ALA A O 1
ATOM 2154 N N . SER A 1 305 ? 10.667 10.347 -1.338 1.00 83.38 305 SER A N 1
ATOM 2155 C CA . SER A 1 305 ? 11.688 9.743 -0.481 1.00 83.38 305 SER A CA 1
ATOM 2156 C C . SER A 1 305 ? 12.352 10.799 0.410 1.00 83.38 305 SER A C 1
ATOM 2158 O O . SER A 1 305 ? 12.741 11.881 -0.051 1.00 83.38 305 SER A O 1
ATOM 2160 N N . ALA A 1 306 ? 12.560 10.444 1.679 1.00 77.88 306 ALA A N 1
ATOM 2161 C CA . ALA A 1 306 ? 13.375 11.209 2.616 1.00 77.88 306 ALA A CA 1
ATOM 2162 C C . ALA A 1 306 ? 14.834 11.398 2.140 1.00 77.88 306 ALA A C 1
ATOM 2164 O O . ALA A 1 306 ? 15.479 12.360 2.549 1.00 77.88 306 ALA A O 1
ATOM 2165 N N . ASP A 1 307 ? 15.325 10.539 1.236 1.00 82.75 307 ASP A N 1
ATOM 2166 C CA . ASP A 1 307 ? 16.681 10.598 0.669 1.00 82.75 307 ASP A CA 1
ATOM 2167 C C . ASP A 1 307 ? 16.855 11.659 -0.442 1.00 82.75 307 ASP A C 1
ATOM 2169 O O . ASP A 1 307 ? 17.967 11.867 -0.932 1.00 82.75 307 ASP A O 1
ATOM 2173 N N . LEU A 1 308 ? 15.779 12.323 -0.891 1.00 87.19 308 LEU A N 1
ATOM 2174 C CA . LEU A 1 308 ? 15.871 13.387 -1.899 1.00 87.19 308 LEU A CA 1
ATOM 2175 C C . LEU A 1 308 ? 16.703 14.578 -1.393 1.00 87.19 308 LEU A C 1
ATOM 2177 O O . LEU A 1 308 ? 16.559 15.017 -0.251 1.00 87.19 308 LEU A O 1
ATOM 2181 N N . SER A 1 309 ? 17.515 15.172 -2.275 1.00 88.62 309 SER A N 1
ATOM 2182 C CA . SER A 1 309 ? 18.226 16.417 -1.958 1.00 88.62 309 SER A CA 1
ATOM 2183 C C . SER A 1 309 ? 17.250 17.555 -1.639 1.00 88.62 309 SER A C 1
ATOM 2185 O O . SER A 1 309 ? 16.132 17.607 -2.158 1.00 88.62 309 SER A O 1
ATOM 2187 N N . THR A 1 310 ? 17.692 18.517 -0.825 1.00 88.62 310 THR A N 1
ATOM 2188 C CA . THR A 1 310 ? 16.919 19.724 -0.488 1.00 88.62 310 THR A CA 1
ATOM 2189 C C . THR A 1 310 ? 16.455 20.470 -1.741 1.00 88.62 310 THR A C 1
ATOM 2191 O O . THR A 1 310 ? 15.325 20.956 -1.798 1.00 88.62 310 THR A O 1
ATOM 2194 N N . GLU A 1 311 ? 17.312 20.539 -2.759 1.00 91.19 311 GLU A N 1
ATOM 2195 C CA . GLU A 1 311 ? 17.045 21.174 -4.046 1.00 91.19 311 GLU A CA 1
ATOM 2196 C C . GLU A 1 311 ? 15.987 20.405 -4.854 1.00 91.19 311 GLU A C 1
ATOM 2198 O O . GLU A 1 311 ? 15.055 21.021 -5.377 1.00 91.19 311 GLU A O 1
ATOM 2203 N N . ALA A 1 312 ? 16.068 19.070 -4.903 1.00 89.88 312 ALA A N 1
ATOM 2204 C CA . ALA A 1 312 ? 15.086 18.244 -5.597 1.00 89.88 312 ALA A CA 1
ATOM 2205 C C . ALA A 1 312 ? 13.731 18.276 -4.882 1.00 89.88 312 ALA A C 1
ATOM 2207 O O . ALA A 1 312 ? 12.709 18.478 -5.533 1.00 89.88 312 ALA A O 1
ATOM 2208 N N . ARG A 1 313 ? 13.716 18.164 -3.546 1.00 87.25 313 ARG A N 1
ATOM 2209 C CA . ARG A 1 313 ? 12.504 18.294 -2.726 1.00 87.25 313 ARG A CA 1
ATOM 2210 C C . ARG A 1 313 ? 11.840 19.657 -2.909 1.00 87.25 313 ARG A C 1
ATOM 2212 O O . ARG A 1 313 ? 10.636 19.705 -3.135 1.00 87.25 313 ARG A O 1
ATOM 2219 N N . THR A 1 314 ? 12.609 20.749 -2.863 1.00 88.69 314 THR A N 1
ATOM 2220 C CA . THR A 1 314 ? 12.078 22.101 -3.116 1.00 88.69 314 THR A CA 1
ATOM 2221 C C . THR A 1 314 ? 11.409 22.171 -4.488 1.00 88.69 314 THR A C 1
ATOM 2223 O O . THR A 1 314 ? 10.266 22.602 -4.577 1.00 88.69 314 THR A O 1
ATOM 2226 N N . ALA A 1 315 ? 12.061 21.670 -5.543 1.00 90.50 315 ALA A N 1
ATOM 2227 C CA . ALA A 1 315 ? 11.492 21.678 -6.891 1.00 90.50 315 ALA A CA 1
ATOM 2228 C C . ALA A 1 315 ? 10.237 20.792 -7.039 1.00 90.50 315 ALA A C 1
ATOM 2230 O O . ALA A 1 315 ? 9.317 21.161 -7.766 1.00 90.50 315 ALA A O 1
ATOM 2231 N N . VAL A 1 316 ? 10.173 19.649 -6.345 1.00 87.62 316 VAL A N 1
ATOM 2232 C CA . VAL A 1 316 ? 8.973 18.791 -6.281 1.00 87.62 316 VAL A CA 1
ATOM 2233 C C . VAL A 1 316 ? 7.807 19.542 -5.632 1.00 87.62 316 VAL A C 1
ATOM 2235 O O . VAL A 1 316 ? 6.721 19.580 -6.204 1.00 87.62 316 VAL A O 1
ATOM 2238 N N . VAL A 1 317 ? 8.035 20.187 -4.484 1.00 84.19 317 VAL A N 1
ATOM 2239 C CA . VAL A 1 317 ? 7.010 20.966 -3.766 1.00 84.19 317 VAL A CA 1
ATOM 2240 C C . VAL A 1 317 ? 6.569 22.198 -4.571 1.00 84.19 317 VAL A C 1
ATOM 2242 O O . VAL A 1 317 ? 5.373 22.455 -4.690 1.00 84.19 317 VAL A O 1
ATOM 2245 N N . GLU A 1 318 ? 7.498 22.922 -5.203 1.00 85.44 318 GLU A N 1
ATOM 2246 C CA . GLU A 1 318 ? 7.178 24.056 -6.088 1.00 85.44 318 GLU A CA 1
ATOM 2247 C C . GLU A 1 318 ? 6.357 23.638 -7.322 1.00 85.44 318 GLU A C 1
ATOM 2249 O O . GLU A 1 318 ? 5.510 24.406 -7.781 1.00 85.44 318 GLU A O 1
ATOM 2254 N N . ALA A 1 319 ? 6.574 22.431 -7.855 1.00 84.81 319 ALA A N 1
ATOM 2255 C CA . ALA A 1 319 ? 5.821 21.904 -8.995 1.00 84.81 319 ALA A CA 1
ATOM 2256 C C . ALA A 1 319 ? 4.405 21.418 -8.632 1.00 84.81 319 ALA A C 1
ATOM 2258 O O . ALA A 1 319 ? 3.554 21.337 -9.518 1.00 84.81 319 ALA A O 1
ATOM 2259 N N . LEU A 1 320 ? 4.153 21.097 -7.359 1.00 76.94 320 LEU A N 1
ATOM 2260 C CA . LEU A 1 320 ? 2.878 20.565 -6.864 1.00 76.94 320 LEU A CA 1
ATOM 2261 C C . LEU A 1 320 ? 1.831 21.644 -6.545 1.00 76.94 320 LEU A C 1
ATOM 2263 O O . LEU A 1 320 ? 0.632 21.394 -6.673 1.00 76.94 320 LEU A O 1
ATOM 2267 N N . GLY A 1 321 ? 2.266 22.848 -6.165 1.00 67.25 321 GLY A N 1
ATOM 2268 C CA . GLY A 1 321 ? 1.364 23.933 -5.768 1.00 67.25 321 GLY A CA 1
ATOM 2269 C C . GLY A 1 321 ? 0.646 23.679 -4.434 1.00 67.25 321 GLY A C 1
ATOM 2270 O O . GLY A 1 321 ? 1.072 22.860 -3.627 1.00 67.25 321 GLY A O 1
ATOM 2271 N N . GLU A 1 322 ? -0.441 24.415 -4.181 1.00 53.38 322 GLU A N 1
ATOM 2272 C CA . GLU A 1 322 ? -1.127 24.440 -2.872 1.00 53.38 322 GLU A CA 1
ATOM 2273 C C . GLU A 1 322 ? -2.193 23.332 -2.679 1.00 53.38 322 GLU A C 1
ATOM 2275 O O . GLU A 1 322 ? -2.727 23.193 -1.582 1.00 53.38 322 GLU A O 1
ATOM 2280 N N . ASP A 1 323 ? -2.528 22.549 -3.717 1.00 48.28 323 ASP A N 1
ATOM 2281 C CA . ASP A 1 323 ? -3.688 21.627 -3.729 1.00 48.28 323 ASP A CA 1
ATOM 2282 C C . ASP A 1 323 ? -3.344 20.117 -3.656 1.00 48.28 323 ASP A C 1
ATOM 2284 O O . ASP A 1 323 ? -4.246 19.277 -3.489 1.00 48.28 323 ASP A O 1
ATOM 2288 N N . ALA A 1 324 ? -2.068 19.751 -3.815 1.00 48.25 324 ALA A N 1
ATOM 2289 C CA . ALA A 1 324 ? -1.623 18.360 -3.915 1.00 48.25 324 ALA A CA 1
ATOM 2290 C C . ALA A 1 324 ? -1.145 17.783 -2.572 1.00 48.25 324 ALA A C 1
ATOM 2292 O O . ALA A 1 324 ? -0.572 18.483 -1.740 1.00 48.25 324 ALA A O 1
ATOM 2293 N N . GLU A 1 325 ? -1.354 16.480 -2.376 1.00 51.91 325 GLU A N 1
ATOM 2294 C CA . GLU A 1 325 ? -0.894 15.773 -1.177 1.00 51.91 325 GLU A CA 1
ATOM 2295 C C . GLU A 1 325 ? 0.536 15.260 -1.374 1.00 51.91 325 GLU A C 1
ATOM 2297 O O . GLU A 1 325 ? 0.797 14.390 -2.210 1.00 51.91 325 GLU A O 1
ATOM 2302 N N . PHE A 1 326 ? 1.449 15.844 -0.594 1.00 56.62 326 PHE A N 1
ATOM 2303 C CA . PHE A 1 326 ? 2.869 15.514 -0.510 1.00 56.62 326 PHE A CA 1
ATOM 2304 C C . PHE A 1 326 ? 3.141 14.827 0.832 1.00 56.62 326 PHE A C 1
ATOM 2306 O O . PHE A 1 326 ? 2.827 15.396 1.878 1.00 56.62 326 PHE A O 1
ATOM 2313 N N . SER A 1 327 ? 3.749 13.639 0.809 1.00 56.81 327 SER A N 1
ATOM 2314 C CA . SER A 1 327 ? 4.172 12.930 2.024 1.00 56.81 327 SER A CA 1
ATOM 2315 C C . SER A 1 327 ? 5.656 12.568 1.980 1.00 56.81 327 SER A C 1
ATOM 2317 O O . SER A 1 327 ? 6.128 11.991 0.996 1.00 56.81 327 SER A O 1
ATOM 2319 N N . ASP A 1 328 ? 6.358 12.860 3.078 1.00 55.03 328 ASP A N 1
ATOM 2320 C CA . ASP A 1 328 ? 7.692 12.339 3.401 1.00 55.03 328 ASP A CA 1
ATOM 2321 C C . ASP A 1 328 ? 7.564 10.903 3.944 1.00 55.03 328 ASP A C 1
ATOM 2323 O O . ASP A 1 328 ? 7.805 10.635 5.123 1.00 55.03 328 ASP A O 1
ATOM 2327 N N . ASP A 1 329 ? 7.112 9.983 3.094 1.00 55.91 329 ASP A N 1
ATOM 2328 C CA . ASP A 1 329 ? 6.811 8.608 3.493 1.00 55.91 329 ASP A CA 1
ATOM 2329 C C . ASP A 1 329 ? 8.085 7.766 3.707 1.00 55.91 329 ASP A C 1
ATOM 2331 O O . ASP A 1 329 ? 9.046 7.835 2.930 1.00 55.91 329 ASP A O 1
ATOM 2335 N N . GLN A 1 330 ? 8.088 6.919 4.741 1.00 54.38 330 GLN A N 1
ATOM 2336 C CA . GLN A 1 330 ? 9.142 5.924 4.934 1.00 54.38 330 GLN A CA 1
ATOM 2337 C C . GLN A 1 330 ? 8.832 4.689 4.090 1.00 54.38 330 GLN A C 1
ATOM 2339 O O . GLN A 1 330 ? 8.185 3.745 4.539 1.00 54.38 330 GLN A O 1
ATOM 2344 N N . LEU A 1 331 ? 9.344 4.723 2.856 1.00 54.59 331 LEU A N 1
ATOM 2345 C CA . LEU A 1 331 ? 9.205 3.705 1.811 1.00 54.59 331 LEU A CA 1
ATOM 2346 C C . LEU A 1 331 ? 9.637 2.301 2.296 1.00 54.59 331 LEU A C 1
ATOM 2348 O O . LEU A 1 331 ? 10.790 1.873 2.151 1.00 54.59 331 LEU A O 1
ATOM 2352 N N . ALA A 1 332 ? 8.676 1.583 2.868 1.00 54.19 332 ALA A N 1
ATOM 2353 C CA . ALA A 1 332 ? 8.809 0.245 3.427 1.00 54.19 332 ALA A CA 1
ATOM 2354 C C . ALA A 1 332 ? 7.737 -0.685 2.843 1.00 54.19 332 ALA A C 1
ATOM 2356 O O . ALA A 1 332 ? 6.621 -0.261 2.522 1.00 54.19 332 ALA A O 1
ATOM 2357 N N . SER A 1 333 ? 8.061 -1.971 2.718 1.00 53.38 333 SER A N 1
ATOM 2358 C CA . SER A 1 333 ? 7.119 -2.966 2.198 1.00 53.38 333 SER A CA 1
ATOM 2359 C C . SER A 1 333 ? 6.182 -3.429 3.314 1.00 53.38 333 SER A C 1
ATOM 2361 O O . SER A 1 333 ? 6.649 -3.954 4.317 1.00 53.38 333 SER A O 1
ATOM 2363 N N . ARG A 1 334 ? 4.863 -3.215 3.182 1.00 60.00 334 ARG A N 1
ATOM 2364 C CA . ARG A 1 334 ? 3.882 -3.470 4.271 1.00 60.00 334 ARG A CA 1
ATOM 2365 C C . ARG A 1 334 ? 2.664 -4.327 3.899 1.00 60.00 334 ARG A C 1
ATOM 2367 O O . ARG A 1 334 ? 1.915 -4.749 4.771 1.00 60.00 334 ARG A O 1
ATOM 2374 N N . ARG A 1 335 ? 2.493 -4.688 2.622 1.00 54.41 335 ARG A N 1
ATOM 2375 C CA . ARG A 1 335 ? 1.502 -5.699 2.202 1.00 54.41 335 ARG A CA 1
ATOM 2376 C C . ARG A 1 335 ? 2.187 -7.015 1.864 1.00 54.41 335 ARG A C 1
ATOM 2378 O O . ARG A 1 335 ? 2.840 -7.073 0.829 1.00 54.41 335 ARG A O 1
ATOM 2385 N N . ALA A 1 336 ? 1.956 -8.057 2.668 1.00 57.56 336 ALA A N 1
ATOM 2386 C CA . ALA A 1 336 ? 1.892 -9.457 2.227 1.00 57.56 336 ALA A CA 1
ATOM 2387 C C . ALA A 1 336 ? 1.547 -10.427 3.372 1.00 57.56 336 ALA A C 1
ATOM 2389 O O . ALA A 1 336 ? 1.694 -10.095 4.544 1.00 57.56 336 ALA A O 1
ATOM 2390 N N . GLY A 1 337 ? 1.162 -11.659 3.012 1.00 66.12 337 GLY A N 1
ATOM 2391 C CA . GLY A 1 337 ? 1.227 -12.829 3.903 1.00 66.12 337 GLY A CA 1
ATOM 2392 C C . GLY A 1 337 ? 2.566 -13.586 3.841 1.00 66.12 337 GLY A C 1
ATOM 2393 O O . GLY A 1 337 ? 2.829 -14.428 4.693 1.00 66.12 337 GLY A O 1
ATOM 2394 N N . GLU A 1 338 ? 3.427 -13.277 2.862 1.00 84.31 338 GLU A N 1
ATOM 2395 C CA . GLU A 1 338 ? 4.798 -13.792 2.754 1.00 84.31 338 GLU A CA 1
ATOM 2396 C C . GLU A 1 338 ? 5.790 -12.684 2.355 1.00 84.31 338 GLU A C 1
ATOM 2398 O O . GLU A 1 338 ? 5.455 -11.843 1.520 1.00 84.31 338 GLU A O 1
ATOM 2403 N N . ALA A 1 339 ? 7.036 -12.730 2.839 1.00 89.25 339 ALA A N 1
ATOM 2404 C CA . ALA A 1 339 ? 8.099 -11.823 2.377 1.00 89.25 339 ALA A CA 1
ATOM 2405 C C . ALA A 1 339 ? 9.316 -12.526 1.766 1.00 89.25 339 ALA A C 1
ATOM 2407 O O . ALA A 1 339 ? 9.616 -13.690 2.043 1.00 89.25 339 ALA A O 1
ATOM 2408 N N . LEU A 1 340 ? 10.062 -11.759 0.974 1.00 92.25 340 LEU A N 1
ATOM 2409 C CA . LEU A 1 340 ? 11.435 -12.025 0.579 1.00 92.25 340 LEU A CA 1
ATOM 2410 C C . LEU A 1 340 ? 12.322 -10.975 1.254 1.00 92.25 340 LEU A C 1
ATOM 2412 O O . LEU A 1 340 ? 12.099 -9.778 1.085 1.00 92.25 340 LEU A O 1
ATOM 2416 N N . VAL A 1 341 ? 13.334 -11.417 1.995 1.00 93.19 341 VAL A N 1
ATOM 2417 C CA . VAL A 1 341 ? 14.309 -10.538 2.655 1.00 93.19 341 VAL A CA 1
ATOM 2418 C C . VAL A 1 341 ? 15.645 -10.697 1.943 1.00 93.19 341 VAL A C 1
ATOM 2420 O O . VAL A 1 341 ? 16.251 -11.767 2.001 1.00 93.19 341 VAL A O 1
ATOM 2423 N N . VAL A 1 342 ? 16.134 -9.648 1.289 1.00 93.81 342 VAL A N 1
ATOM 2424 C CA . VAL A 1 342 ? 17.518 -9.599 0.802 1.00 93.81 342 VAL A CA 1
ATOM 2425 C C . VAL A 1 342 ? 18.404 -9.261 1.997 1.00 93.81 342 VAL A C 1
ATOM 2427 O O . VAL A 1 342 ? 18.369 -8.138 2.490 1.00 93.81 342 VAL A O 1
ATOM 2430 N N . VAL A 1 343 ? 19.152 -10.243 2.509 1.00 92.25 343 VAL A N 1
ATOM 2431 C CA . VAL A 1 343 ? 19.832 -10.126 3.816 1.00 92.25 343 VAL A CA 1
ATOM 2432 C C . VAL A 1 343 ? 20.937 -9.066 3.809 1.00 92.25 343 VAL A C 1
ATOM 2434 O O . VAL A 1 343 ? 21.066 -8.314 4.772 1.00 92.25 343 VAL A O 1
ATOM 2437 N N . ASP A 1 344 ? 21.684 -8.966 2.708 1.00 92.06 344 ASP A N 1
ATOM 2438 C CA . ASP A 1 344 ? 22.646 -7.889 2.461 1.00 92.06 344 ASP A CA 1
ATOM 2439 C C . ASP A 1 344 ? 21.996 -6.795 1.590 1.00 92.06 344 ASP A C 1
ATOM 2441 O O . ASP A 1 344 ? 21.841 -7.005 0.384 1.00 92.06 344 ASP A O 1
ATOM 2445 N N . PRO A 1 345 ? 21.634 -5.618 2.139 1.00 88.12 345 PRO A N 1
ATOM 2446 C CA . PRO A 1 345 ? 20.997 -4.556 1.363 1.00 88.12 345 PRO A CA 1
ATOM 2447 C C . PRO A 1 345 ? 21.924 -3.939 0.303 1.00 88.12 345 PRO A C 1
ATOM 2449 O O . PRO A 1 345 ? 21.433 -3.256 -0.592 1.00 88.12 345 PRO A O 1
ATOM 2452 N N . ALA A 1 346 ? 23.243 -4.185 0.341 1.00 88.62 346 ALA A N 1
ATOM 2453 C CA . ALA A 1 346 ? 24.144 -3.773 -0.736 1.00 88.62 346 ALA A CA 1
ATOM 2454 C C . ALA A 1 346 ? 23.968 -4.619 -2.014 1.00 88.62 346 ALA A C 1
ATOM 2456 O O . ALA A 1 346 ? 24.322 -4.157 -3.102 1.00 88.62 346 ALA A O 1
ATOM 2457 N N . ARG A 1 347 ? 23.371 -5.820 -1.918 1.00 92.19 347 ARG A N 1
ATOM 2458 C CA . ARG A 1 347 ? 23.000 -6.681 -3.057 1.00 92.19 347 ARG A CA 1
ATOM 2459 C C . ARG A 1 347 ? 21.731 -6.185 -3.751 1.00 92.19 347 ARG A C 1
ATOM 2461 O O . ARG A 1 347 ? 20.696 -6.851 -3.812 1.00 92.19 347 ARG A O 1
ATOM 2468 N N . THR A 1 348 ? 21.833 -4.973 -4.283 1.00 88.62 348 THR A N 1
ATOM 2469 C CA . THR A 1 348 ? 20.787 -4.319 -5.077 1.00 88.62 348 THR A CA 1
ATOM 2470 C C . THR A 1 348 ? 20.441 -5.107 -6.346 1.00 88.62 348 THR A C 1
ATOM 2472 O O . THR A 1 348 ? 19.290 -5.082 -6.771 1.00 88.62 348 THR A O 1
ATOM 2475 N N . ASP A 1 349 ? 21.367 -5.918 -6.863 1.00 91.69 349 ASP A N 1
ATOM 2476 C CA . ASP A 1 349 ? 21.139 -6.889 -7.937 1.00 91.69 349 ASP A CA 1
ATOM 2477 C C . ASP A 1 349 ? 20.085 -7.956 -7.576 1.00 91.69 349 ASP A C 1
ATOM 2479 O O . ASP A 1 349 ? 19.183 -8.251 -8.365 1.00 91.69 349 ASP A O 1
ATOM 2483 N N . LEU A 1 350 ? 20.149 -8.501 -6.356 1.00 93.31 350 LEU A N 1
ATOM 2484 C CA . LEU A 1 350 ? 19.132 -9.416 -5.828 1.00 93.31 350 LEU A CA 1
ATOM 2485 C C . LEU A 1 350 ? 17.825 -8.679 -5.546 1.00 93.31 350 LEU A C 1
ATOM 2487 O O . LEU A 1 350 ? 16.751 -9.215 -5.808 1.00 93.31 350 LEU A O 1
ATOM 2491 N N . ALA A 1 351 ? 17.917 -7.449 -5.043 1.00 91.50 351 ALA A N 1
ATOM 2492 C CA . ALA A 1 351 ? 16.764 -6.628 -4.708 1.00 91.50 351 ALA A CA 1
ATOM 2493 C C . ALA A 1 351 ? 15.921 -6.264 -5.942 1.00 91.50 351 ALA A C 1
ATOM 2495 O O . ALA A 1 351 ? 14.706 -6.446 -5.926 1.00 91.50 351 ALA A O 1
ATOM 2496 N N . VAL A 1 352 ? 16.558 -5.851 -7.043 1.00 93.75 352 VAL A N 1
ATOM 2497 C CA . VAL A 1 352 ? 15.894 -5.547 -8.323 1.00 93.75 352 VAL A CA 1
ATOM 2498 C C . VAL A 1 352 ? 15.167 -6.763 -8.898 1.00 93.75 352 VAL A C 1
ATOM 2500 O O . VAL A 1 352 ? 14.061 -6.622 -9.415 1.00 93.75 352 VAL A O 1
ATOM 2503 N N . VAL A 1 353 ? 15.739 -7.965 -8.779 1.00 93.19 353 VAL A N 1
ATOM 2504 C CA . VAL A 1 353 ? 15.045 -9.202 -9.174 1.00 93.19 353 VAL A CA 1
ATOM 2505 C C . VAL A 1 353 ? 13.908 -9.533 -8.199 1.00 93.19 353 VAL A C 1
ATOM 2507 O O . VAL A 1 353 ? 12.818 -9.906 -8.637 1.00 93.19 353 VAL A O 1
ATOM 2510 N N . ALA A 1 354 ? 14.119 -9.351 -6.891 1.00 92.00 354 ALA A N 1
ATOM 2511 C CA . ALA A 1 354 ? 13.111 -9.603 -5.864 1.00 92.00 354 ALA A CA 1
ATOM 2512 C C . ALA A 1 354 ? 11.862 -8.718 -6.018 1.00 92.00 354 ALA A C 1
ATOM 2514 O O . ALA A 1 354 ? 10.767 -9.212 -5.757 1.00 92.00 354 ALA A O 1
ATOM 2515 N N . LEU A 1 355 ? 11.988 -7.482 -6.530 1.00 91.19 355 LEU A N 1
ATOM 2516 C CA . LEU A 1 355 ? 10.860 -6.577 -6.828 1.00 91.19 355 LEU A CA 1
ATOM 2517 C C . LEU A 1 355 ? 9.743 -7.229 -7.663 1.00 91.19 355 LEU A C 1
ATOM 2519 O O . LEU A 1 355 ? 8.584 -6.838 -7.540 1.00 91.19 355 LEU A O 1
ATOM 2523 N N . ARG A 1 356 ? 10.044 -8.251 -8.481 1.00 90.44 356 ARG A N 1
ATOM 2524 C CA . ARG A 1 356 ? 9.015 -8.989 -9.232 1.00 90.44 356 ARG A CA 1
ATOM 2525 C C . ARG A 1 356 ? 8.005 -9.696 -8.317 1.00 90.44 356 ARG A C 1
ATOM 2527 O O . ARG A 1 356 ? 6.861 -9.877 -8.726 1.00 90.44 356 ARG A O 1
ATOM 2534 N N . ALA A 1 357 ? 8.374 -10.055 -7.090 1.00 86.31 357 ALA A N 1
ATOM 2535 C CA . ALA A 1 357 ? 7.476 -10.728 -6.153 1.00 86.31 357 ALA A CA 1
ATOM 2536 C C . ALA A 1 357 ? 6.296 -9.847 -5.687 1.00 86.31 357 ALA A C 1
ATOM 2538 O O . ALA A 1 357 ? 5.285 -10.374 -5.224 1.00 86.31 357 ALA A O 1
ATOM 2539 N N . ALA A 1 358 ? 6.364 -8.524 -5.887 1.00 79.44 358 ALA A N 1
ATOM 2540 C CA . ALA A 1 358 ? 5.253 -7.617 -5.600 1.00 79.44 358 ALA A CA 1
ATOM 2541 C C . ALA A 1 358 ? 4.003 -7.904 -6.461 1.00 79.44 358 ALA A C 1
ATOM 2543 O O . ALA A 1 358 ? 2.886 -7.730 -5.979 1.00 79.44 358 ALA A O 1
ATOM 2544 N N . ALA A 1 359 ? 4.158 -8.419 -7.692 1.00 77.56 359 ALA A N 1
ATOM 2545 C CA . ALA A 1 359 ? 3.018 -8.868 -8.513 1.00 77.56 359 ALA A CA 1
ATOM 2546 C C . ALA A 1 359 ? 2.318 -10.104 -7.921 1.00 77.56 359 ALA A C 1
ATOM 2548 O O . ALA A 1 359 ? 1.117 -10.280 -8.105 1.00 77.56 359 ALA A O 1
ATOM 2549 N N . ASP A 1 360 ? 3.048 -10.909 -7.146 1.00 77.06 360 ASP A N 1
ATOM 2550 C CA . ASP A 1 360 ? 2.518 -12.064 -6.418 1.00 77.06 360 ASP A CA 1
ATOM 2551 C C . ASP A 1 360 ? 1.893 -11.640 -5.064 1.00 77.06 360 ASP A C 1
ATOM 2553 O O . ASP A 1 360 ? 1.520 -12.491 -4.256 1.00 77.06 360 ASP A O 1
ATOM 2557 N N . ASN A 1 361 ? 1.810 -10.325 -4.789 1.00 74.75 361 ASN A N 1
ATOM 2558 C CA . ASN A 1 361 ? 1.442 -9.716 -3.504 1.00 74.75 361 ASN A CA 1
ATOM 2559 C C . ASN A 1 361 ? 2.318 -10.223 -2.332 1.00 74.75 361 ASN A C 1
ATOM 2561 O O . ASN A 1 361 ? 1.824 -10.525 -1.240 1.00 74.75 361 ASN A O 1
ATOM 2565 N N . ARG A 1 362 ? 3.632 -10.336 -2.581 1.00 84.00 362 ARG A N 1
ATOM 2566 C CA . ARG A 1 362 ? 4.666 -10.724 -1.606 1.00 84.00 362 ARG A CA 1
ATOM 2567 C C . ARG A 1 362 ? 5.588 -9.535 -1.325 1.00 84.00 362 ARG A C 1
ATOM 2569 O O . ARG A 1 362 ? 5.991 -8.834 -2.251 1.00 84.00 362 ARG A O 1
ATOM 2576 N N . ALA A 1 363 ? 5.918 -9.321 -0.055 1.00 83.50 363 ALA A N 1
ATOM 2577 C CA . ALA A 1 363 ? 6.700 -8.171 0.389 1.00 83.50 363 ALA A CA 1
ATOM 2578 C C . ALA A 1 363 ? 8.185 -8.344 0.038 1.00 83.50 363 ALA A C 1
ATOM 2580 O O . ALA A 1 363 ? 8.699 -9.467 0.019 1.00 83.50 363 ALA A O 1
ATOM 2581 N N . VAL A 1 364 ? 8.882 -7.237 -0.224 1.00 88.31 364 VAL A N 1
ATOM 2582 C CA . VAL A 1 364 ? 10.309 -7.225 -0.585 1.00 88.31 364 VAL A CA 1
ATOM 2583 C C . VAL A 1 364 ? 11.047 -6.302 0.375 1.00 88.31 364 VAL A C 1
ATOM 2585 O O . VAL A 1 364 ? 10.815 -5.098 0.390 1.00 88.31 364 VAL A O 1
ATOM 2588 N N . LEU A 1 365 ? 11.916 -6.890 1.195 1.00 88.88 365 LEU A N 1
ATOM 2589 C CA . LEU A 1 365 ? 12.546 -6.257 2.355 1.00 88.88 365 LEU A CA 1
ATOM 2590 C C . LEU A 1 365 ? 14.071 -6.282 2.189 1.00 88.88 365 LEU A C 1
ATOM 2592 O O . LEU A 1 365 ? 14.630 -7.268 1.701 1.00 88.88 365 LEU A O 1
ATOM 2596 N N . LEU A 1 366 ? 14.750 -5.206 2.582 1.00 88.88 366 LEU A N 1
ATOM 2597 C CA . LEU A 1 366 ? 16.172 -4.969 2.334 1.00 88.88 366 LEU A CA 1
ATOM 2598 C C . LEU A 1 366 ? 16.931 -4.824 3.658 1.00 88.88 366 LEU A C 1
ATOM 2600 O O . LEU A 1 366 ? 16.905 -3.776 4.305 1.00 88.88 366 LEU A O 1
ATOM 2604 N N . GLY A 1 367 ? 17.663 -5.876 4.017 1.00 91.19 367 GLY A N 1
ATOM 2605 C CA . GLY A 1 367 ? 18.361 -6.022 5.288 1.00 91.19 367 GLY A CA 1
ATOM 2606 C C . GLY A 1 367 ? 17.573 -6.844 6.309 1.00 91.19 367 GLY A C 1
ATOM 2607 O O . GLY A 1 367 ? 16.343 -6.811 6.369 1.00 91.19 367 GLY A O 1
ATOM 2608 N N . LEU A 1 368 ? 18.302 -7.585 7.146 1.00 88.88 368 LEU A N 1
ATOM 2609 C CA . LEU A 1 368 ? 17.711 -8.433 8.186 1.00 88.88 368 LEU A CA 1
ATOM 2610 C C . LEU A 1 368 ? 16.955 -7.633 9.261 1.00 88.88 368 LEU A C 1
ATOM 2612 O O . LEU A 1 368 ? 16.026 -8.165 9.856 1.00 88.88 368 LEU A O 1
ATOM 2616 N N . ASP A 1 369 ? 17.318 -6.373 9.503 1.00 85.19 369 ASP A N 1
ATOM 2617 C CA . ASP A 1 369 ? 16.643 -5.529 10.498 1.00 85.19 369 ASP A CA 1
ATOM 2618 C C . ASP A 1 369 ? 15.224 -5.150 10.052 1.00 85.19 369 ASP A C 1
ATOM 2620 O O . ASP A 1 369 ? 14.281 -5.323 10.820 1.00 85.19 369 ASP A O 1
ATOM 2624 N N . GLU A 1 370 ? 15.039 -4.757 8.784 1.00 83.00 370 GLU A N 1
ATOM 2625 C CA . GLU A 1 370 ? 13.698 -4.591 8.208 1.00 83.00 370 GLU A CA 1
ATOM 2626 C C . GLU A 1 370 ? 12.953 -5.932 8.175 1.00 83.00 370 GLU A C 1
ATOM 2628 O O . GLU A 1 370 ? 11.788 -5.990 8.558 1.00 83.00 370 GLU A O 1
ATOM 2633 N N . GLY A 1 371 ? 13.629 -7.027 7.802 1.00 87.12 371 GLY A N 1
ATOM 2634 C CA . GLY A 1 371 ? 13.059 -8.378 7.847 1.00 87.12 371 GLY A CA 1
ATOM 2635 C C . GLY A 1 371 ? 12.499 -8.763 9.222 1.00 87.12 371 GLY A C 1
ATOM 2636 O O . GLY A 1 371 ? 11.408 -9.327 9.306 1.00 87.12 371 GLY A O 1
ATOM 2637 N N . ARG A 1 372 ? 13.217 -8.421 10.298 1.00 85.56 372 ARG A N 1
ATOM 2638 C CA . ARG A 1 372 ? 12.832 -8.696 11.689 1.00 85.56 372 ARG A CA 1
ATOM 2639 C C . ARG A 1 372 ? 11.665 -7.827 12.143 1.00 85.56 372 ARG A C 1
ATOM 2641 O O . ARG A 1 372 ? 10.637 -8.383 12.524 1.00 85.56 372 ARG A O 1
ATOM 2648 N N . SER A 1 373 ? 11.759 -6.503 11.998 1.00 76.25 373 SER A N 1
ATOM 2649 C CA . SER A 1 373 ? 10.643 -5.592 12.303 1.00 76.25 373 SER A CA 1
ATOM 2650 C C . SER A 1 373 ? 9.380 -5.951 11.513 1.00 76.25 373 SER A C 1
ATOM 2652 O O . SER A 1 373 ? 8.275 -5.937 12.058 1.00 76.25 373 SER A O 1
ATOM 2654 N N . TRP A 1 374 ? 9.531 -6.350 10.245 1.00 80.31 374 TRP A N 1
ATOM 2655 C CA . TRP A 1 374 ? 8.411 -6.758 9.405 1.00 80.31 374 TRP A CA 1
ATOM 2656 C C . TRP A 1 374 ? 7.757 -8.057 9.873 1.00 80.31 374 TRP A C 1
ATOM 2658 O O . TRP A 1 374 ? 6.532 -8.096 9.959 1.00 80.31 374 TRP A O 1
ATOM 2668 N N . VAL A 1 375 ? 8.531 -9.097 10.211 1.00 82.62 375 VAL A N 1
ATOM 2669 C CA . VAL A 1 375 ? 7.995 -10.354 10.772 1.00 82.62 375 VAL A CA 1
ATOM 2670 C C . VAL A 1 375 ? 7.279 -10.115 12.098 1.00 82.62 375 VAL A C 1
ATOM 2672 O O . VAL A 1 375 ? 6.202 -10.676 12.319 1.00 82.62 375 VAL A O 1
ATOM 2675 N N . ALA A 1 376 ? 7.854 -9.270 12.955 1.00 75.25 376 ALA A N 1
ATOM 2676 C CA . ALA A 1 376 ? 7.289 -8.939 14.254 1.00 75.25 376 ALA A CA 1
ATOM 2677 C C . ALA A 1 376 ? 5.912 -8.273 14.125 1.00 75.25 376 ALA A C 1
ATOM 2679 O O . ALA A 1 376 ? 4.956 -8.680 14.784 1.00 75.25 376 ALA A O 1
ATOM 2680 N N . ALA A 1 377 ? 5.801 -7.303 13.216 1.00 70.00 377 ALA A N 1
ATOM 2681 C CA . ALA A 1 377 ? 4.568 -6.588 12.920 1.00 70.00 377 ALA A CA 1
ATOM 2682 C C . ALA A 1 377 ? 3.552 -7.441 12.129 1.00 70.00 377 ALA A C 1
ATOM 2684 O O . ALA A 1 377 ? 2.429 -7.670 12.574 1.00 70.00 377 ALA A O 1
ATOM 2685 N N . HIS A 1 378 ? 3.935 -7.940 10.953 1.00 72.31 378 HIS A N 1
ATOM 2686 C CA . HIS A 1 378 ? 3.008 -8.460 9.939 1.00 72.31 378 HIS A CA 1
ATOM 2687 C C . HIS A 1 378 ? 2.714 -9.955 10.066 1.00 72.31 378 HIS A C 1
ATOM 2689 O O . HIS A 1 378 ? 1.935 -10.468 9.259 1.00 72.31 378 HIS A O 1
ATOM 2695 N N . ARG A 1 379 ? 3.322 -10.650 11.044 1.00 76.44 379 ARG A N 1
ATOM 2696 C CA . ARG A 1 379 ? 3.161 -12.088 11.355 1.00 76.44 379 ARG A CA 1
ATOM 2697 C C . ARG A 1 379 ? 2.799 -12.946 10.120 1.00 76.44 379 ARG A C 1
ATOM 2699 O O . ARG A 1 379 ? 1.691 -13.479 10.058 1.00 76.44 379 ARG A O 1
ATOM 2706 N N . PRO A 1 380 ? 3.702 -13.015 9.119 1.00 83.06 380 PRO A N 1
ATOM 2707 C CA . PRO A 1 380 ? 3.514 -13.746 7.860 1.00 83.06 380 PRO A CA 1
ATOM 2708 C C . PRO A 1 380 ? 3.552 -15.268 8.038 1.00 83.06 380 PRO A C 1
ATOM 2710 O O . PRO A 1 380 ? 4.355 -15.777 8.809 1.00 83.06 380 PRO A O 1
ATOM 2713 N N . ASP A 1 381 ? 2.809 -16.032 7.239 1.00 84.00 381 ASP A N 1
ATOM 2714 C CA . ASP A 1 381 ? 2.925 -17.499 7.271 1.00 84.00 381 ASP A CA 1
ATOM 2715 C C . ASP A 1 381 ? 4.336 -17.977 6.860 1.00 84.00 381 ASP A C 1
ATOM 2717 O O . ASP A 1 381 ? 4.785 -19.050 7.274 1.00 84.00 381 ASP A O 1
ATOM 2721 N N . ARG A 1 382 ? 5.066 -17.186 6.053 1.00 88.56 382 ARG A N 1
ATOM 2722 C CA . ARG A 1 382 ? 6.368 -17.577 5.489 1.00 88.56 382 ARG A CA 1
ATOM 2723 C C . ARG A 1 382 ? 7.291 -16.402 5.153 1.00 88.56 382 ARG A C 1
ATOM 2725 O O . ARG A 1 382 ? 6.845 -15.356 4.687 1.00 88.56 382 ARG A O 1
ATOM 2732 N N . VAL A 1 383 ? 8.601 -16.608 5.284 1.00 92.19 383 VAL A N 1
ATOM 2733 C CA . VAL A 1 383 ? 9.646 -15.683 4.807 1.00 92.19 383 VAL A CA 1
ATOM 2734 C C . VAL A 1 383 ? 10.738 -16.439 4.055 1.00 92.19 383 VAL A C 1
ATOM 2736 O O . VAL A 1 383 ? 11.128 -17.535 4.446 1.00 92.19 383 VAL A O 1
ATOM 2739 N N . VAL A 1 384 ? 11.264 -15.844 2.983 1.00 92.31 384 VAL A N 1
ATOM 2740 C CA . VAL A 1 384 ? 12.428 -16.348 2.242 1.00 92.31 384 VAL A CA 1
ATOM 2741 C C . VAL A 1 384 ? 13.609 -15.392 2.427 1.00 92.31 384 VAL A C 1
ATOM 2743 O O . VAL A 1 384 ? 13.628 -14.309 1.843 1.00 92.31 384 VAL A O 1
ATOM 2746 N N . LEU A 1 385 ? 14.613 -15.796 3.208 1.00 94.00 385 LEU A N 1
ATOM 2747 C CA . LEU A 1 385 ? 15.893 -15.094 3.317 1.00 94.00 385 LEU A CA 1
ATOM 2748 C C . LEU A 1 385 ? 16.755 -15.366 2.080 1.00 94.00 385 LEU A C 1
ATOM 2750 O O . LEU A 1 385 ? 17.192 -16.491 1.849 1.00 94.00 385 LEU A O 1
ATOM 2754 N N . ILE A 1 386 ? 17.069 -14.337 1.304 1.00 93.44 386 ILE A N 1
ATOM 2755 C CA . ILE A 1 386 ? 17.982 -14.427 0.165 1.00 93.44 386 ILE A CA 1
ATOM 2756 C C . ILE A 1 386 ? 19.396 -14.122 0.672 1.00 93.44 386 ILE A C 1
ATOM 2758 O O . ILE A 1 386 ? 19.700 -12.993 1.058 1.00 93.44 386 ILE A O 1
ATOM 2762 N N . GLY A 1 387 ? 20.255 -15.144 0.686 1.00 87.31 387 GLY A N 1
ATOM 2763 C CA . GLY A 1 387 ? 21.625 -15.081 1.208 1.00 87.31 387 GLY A CA 1
ATOM 2764 C C . GLY A 1 387 ? 21.792 -15.403 2.697 1.00 87.31 387 GLY A C 1
ATOM 2765 O O . GLY A 1 387 ? 22.927 -15.430 3.164 1.00 87.31 387 GLY A O 1
ATOM 2766 N N . GLY A 1 388 ? 20.705 -15.668 3.429 1.00 84.81 388 GLY A N 1
ATOM 2767 C CA . GLY A 1 388 ? 20.731 -15.837 4.886 1.00 84.81 388 GLY A CA 1
ATOM 2768 C C . GLY A 1 388 ? 21.302 -17.167 5.387 1.00 84.81 388 GLY A C 1
ATOM 2769 O O . GLY A 1 388 ? 21.061 -18.235 4.813 1.00 84.81 388 GLY A O 1
ATOM 2770 N N . THR A 1 389 ? 22.020 -17.090 6.506 1.00 88.31 389 THR A N 1
ATOM 2771 C CA . THR A 1 389 ? 22.557 -18.210 7.290 1.00 88.31 389 THR A CA 1
ATOM 2772 C C . THR A 1 389 ? 21.541 -18.757 8.302 1.00 88.31 389 THR A C 1
ATOM 2774 O O . THR A 1 389 ? 20.541 -18.116 8.614 1.00 88.31 389 THR A O 1
ATOM 2777 N N . THR A 1 390 ? 21.814 -19.933 8.882 1.00 84.25 390 THR A N 1
ATOM 2778 C CA . THR A 1 390 ? 20.950 -20.555 9.905 1.00 84.25 390 THR A CA 1
ATOM 2779 C C . THR A 1 390 ? 20.700 -19.656 11.122 1.00 84.25 390 THR A C 1
ATOM 2781 O O . THR A 1 390 ? 19.585 -19.626 11.620 1.00 84.25 390 THR A O 1
ATOM 2784 N N . ALA A 1 391 ? 21.689 -18.875 11.568 1.00 86.75 391 ALA A N 1
ATOM 2785 C CA . ALA A 1 391 ? 21.519 -17.975 12.715 1.00 86.75 391 ALA A CA 1
ATOM 2786 C C . ALA A 1 391 ? 20.586 -16.784 12.410 1.00 86.75 391 ALA A C 1
ATOM 2788 O O . ALA A 1 391 ? 19.951 -16.236 13.308 1.00 86.75 391 ALA A O 1
ATOM 2789 N N . GLU A 1 392 ? 20.490 -16.386 11.140 1.00 90.56 392 GLU A N 1
ATOM 2790 C CA . GLU A 1 392 ? 19.609 -15.308 10.671 1.00 90.56 392 GLU A CA 1
ATOM 2791 C C . GLU A 1 392 ? 18.194 -15.836 10.379 1.00 90.56 392 GLU A C 1
ATOM 2793 O O . GLU A 1 392 ? 17.213 -15.119 10.549 1.00 90.56 392 GLU A O 1
ATOM 2798 N N . VAL A 1 393 ? 18.078 -17.120 10.018 1.00 86.94 393 VAL A N 1
ATOM 2799 C CA . VAL A 1 393 ? 16.810 -17.869 10.026 1.00 86.94 393 VAL A CA 1
ATOM 2800 C C . VAL A 1 393 ? 16.262 -17.961 11.456 1.00 86.94 393 VAL A C 1
ATOM 2802 O O . VAL A 1 393 ? 15.111 -17.609 11.703 1.00 86.94 393 VAL A O 1
ATOM 2805 N N . GLU A 1 394 ? 17.094 -18.387 12.412 1.00 83.75 394 GLU A N 1
ATOM 2806 C CA . GLU A 1 394 ? 16.736 -18.513 13.832 1.00 83.75 394 GLU A CA 1
ATOM 2807 C C . GLU A 1 394 ? 16.327 -17.168 14.457 1.00 83.75 394 GLU A C 1
ATOM 2809 O O . GLU A 1 394 ? 15.382 -17.131 15.247 1.00 83.75 394 GLU A O 1
ATOM 2814 N N . SER A 1 395 ? 16.963 -16.051 14.076 1.00 86.25 395 SER A N 1
ATOM 2815 C CA . SER A 1 395 ? 16.608 -14.734 14.623 1.00 86.25 395 SER A CA 1
ATOM 2816 C C . SER A 1 395 ? 15.217 -14.253 14.195 1.00 86.25 395 SER A C 1
ATOM 2818 O O . SER A 1 395 ? 14.511 -13.696 15.032 1.00 86.25 395 SER A O 1
ATOM 2820 N N . LEU A 1 396 ? 14.764 -14.537 12.964 1.00 87.44 396 LEU A N 1
ATOM 2821 C CA . LEU A 1 396 ? 13.393 -14.219 12.529 1.00 87.44 396 LEU A CA 1
ATOM 2822 C C . LEU A 1 396 ? 12.322 -14.977 13.323 1.00 87.44 396 LEU A C 1
ATOM 2824 O O . LEU A 1 396 ? 11.254 -14.426 13.580 1.00 87.44 396 LEU A O 1
ATOM 2828 N N . HIS A 1 397 ? 12.585 -16.223 13.729 1.00 85.81 397 HIS A N 1
ATOM 2829 C CA . HIS A 1 397 ? 11.637 -16.957 14.569 1.00 85.81 397 HIS A CA 1
ATOM 2830 C C . HIS A 1 397 ? 11.466 -16.292 15.940 1.00 85.81 397 HIS A C 1
ATOM 2832 O O . HIS A 1 397 ? 10.352 -16.290 16.457 1.00 85.81 397 HIS A O 1
ATOM 2838 N N . GLY A 1 398 ? 12.526 -15.692 16.500 1.00 79.38 398 GLY A N 1
ATOM 2839 C CA . GLY A 1 398 ? 12.468 -14.940 17.760 1.00 79.38 398 GLY A CA 1
ATOM 2840 C C . GLY A 1 398 ? 11.439 -13.807 17.739 1.00 79.38 398 GLY A C 1
ATOM 2841 O O . GLY A 1 398 ? 10.660 -13.665 18.676 1.00 79.38 398 GLY A O 1
ATOM 2842 N N . GLU A 1 399 ? 11.365 -13.082 16.623 1.00 78.38 399 GLU A N 1
ATOM 2843 C CA . GLU A 1 399 ? 10.428 -11.969 16.421 1.00 78.38 399 GLU A CA 1
ATOM 2844 C C . GLU A 1 399 ? 8.961 -12.430 16.227 1.00 78.38 399 GLU A C 1
ATOM 2846 O O . GLU A 1 399 ? 8.045 -11.610 16.146 1.00 78.38 399 GLU A O 1
ATOM 2851 N N . TRP A 1 400 ? 8.694 -13.742 16.137 1.00 76.12 400 TRP A N 1
ATOM 2852 C CA . TRP A 1 400 ? 7.347 -14.297 15.930 1.00 76.12 400 TRP A CA 1
ATOM 2853 C C . TRP A 1 400 ? 6.465 -14.317 17.189 1.00 76.12 400 TRP A C 1
ATOM 2855 O O . TRP A 1 400 ? 5.249 -14.487 17.079 1.00 76.12 400 TRP A O 1
ATOM 2865 N N . ILE A 1 401 ? 7.052 -14.233 18.385 1.00 67.94 401 ILE A N 1
ATOM 2866 C CA . ILE A 1 401 ? 6.393 -14.704 19.612 1.00 67.94 401 ILE A CA 1
ATOM 2867 C C . ILE A 1 401 ? 6.104 -13.559 20.585 1.00 67.94 401 ILE A C 1
ATOM 2869 O O . ILE A 1 401 ? 7.003 -13.061 21.256 1.00 67.94 401 ILE A O 1
ATOM 2873 N N . ASP A 1 402 ? 4.817 -13.232 20.730 1.00 62.44 402 ASP A N 1
ATOM 2874 C CA . ASP A 1 402 ? 4.299 -12.335 21.770 1.00 62.44 402 ASP A CA 1
ATOM 2875 C C . ASP A 1 402 ? 3.387 -13.071 22.760 1.00 62.44 402 ASP A C 1
ATOM 2877 O O . ASP A 1 402 ? 2.796 -14.106 22.452 1.00 62.44 402 ASP A O 1
ATOM 2881 N N . GLY A 1 403 ? 3.255 -12.510 23.966 1.00 52.47 403 GLY A N 1
ATOM 2882 C CA . GLY A 1 403 ? 2.425 -13.061 25.041 1.00 52.47 403 GLY A CA 1
ATOM 2883 C C . GLY A 1 403 ? 1.005 -12.485 25.086 1.00 52.47 403 GLY A C 1
ATOM 2884 O O . GLY A 1 403 ? 0.837 -11.268 25.141 1.00 52.47 403 GLY A O 1
ATOM 2885 N N . ASP A 1 404 ? 0.016 -13.377 25.178 1.00 45.97 404 ASP A N 1
ATOM 2886 C CA . ASP A 1 404 ? -1.450 -13.181 25.097 1.00 45.97 404 ASP A CA 1
ATOM 2887 C C . ASP A 1 404 ? -2.111 -12.380 26.260 1.00 45.97 404 ASP A C 1
ATOM 2889 O O . ASP A 1 404 ? -3.258 -12.616 26.643 1.00 45.97 404 ASP A O 1
ATOM 2893 N N . GLU A 1 405 ? -1.412 -11.418 26.878 1.00 48.06 405 GLU A N 1
ATOM 2894 C CA . GLU A 1 405 ? -2.001 -10.559 27.926 1.00 48.06 405 GLU A CA 1
ATOM 2895 C C . GLU A 1 405 ? -2.741 -9.343 27.347 1.00 48.06 405 GLU A C 1
ATOM 2897 O O . GLU A 1 405 ? -2.213 -8.236 27.323 1.00 48.06 405 GLU A O 1
ATOM 2902 N N . GLN A 1 406 ? -3.991 -9.574 26.927 1.00 50.19 406 GLN A N 1
ATOM 2903 C CA . GLN A 1 406 ? -5.132 -8.634 26.877 1.00 50.19 406 GLN A CA 1
ATOM 2904 C C . GLN A 1 406 ? -4.827 -7.118 26.848 1.00 50.19 406 GLN A C 1
ATOM 2906 O O . GLN A 1 406 ? -5.356 -6.345 27.653 1.00 50.19 406 GLN A O 1
ATOM 2911 N N . VAL A 1 407 ? -4.064 -6.662 25.857 1.00 49.34 407 VAL A N 1
ATOM 2912 C CA . VAL A 1 407 ? -4.040 -5.245 25.486 1.00 49.34 407 VAL A CA 1
ATOM 2913 C C . VAL A 1 407 ? -5.340 -4.945 24.746 1.00 49.34 407 VAL A C 1
ATOM 2915 O O . VAL A 1 407 ? -5.600 -5.479 23.669 1.00 49.34 407 VAL A O 1
ATOM 2918 N N . ARG A 1 408 ? -6.199 -4.127 25.357 1.00 51.31 408 ARG A N 1
ATOM 2919 C CA . ARG A 1 408 ? -7.503 -3.769 24.794 1.00 51.31 408 ARG A CA 1
ATOM 2920 C C . ARG A 1 408 ? -7.363 -2.597 23.827 1.00 51.31 408 ARG A C 1
ATOM 2922 O O . ARG A 1 408 ? -6.911 -1.530 24.230 1.00 51.31 408 ARG A O 1
ATOM 2929 N N . LEU A 1 409 ? -7.823 -2.807 22.596 1.00 49.75 409 LEU A N 1
ATOM 2930 C CA . LEU A 1 409 ? -8.132 -1.759 21.628 1.00 49.75 409 LEU A CA 1
ATOM 2931 C C . LEU A 1 409 ? -9.614 -1.381 21.719 1.00 49.75 409 LEU A C 1
ATOM 2933 O O . LEU A 1 409 ? -10.479 -2.255 21.678 1.00 49.75 409 LEU A O 1
ATOM 2937 N N . ASP A 1 410 ? -9.890 -0.082 21.764 1.00 49.91 410 ASP A N 1
ATOM 2938 C CA . ASP A 1 410 ? -11.208 0.508 21.515 1.00 49.91 410 ASP A CA 1
ATOM 2939 C C . ASP A 1 410 ? -11.046 1.577 20.413 1.00 49.91 410 ASP A C 1
ATOM 2941 O O . ASP A 1 410 ? -10.840 2.746 20.738 1.00 49.91 410 ASP A O 1
ATOM 2945 N N . PRO A 1 411 ? -11.046 1.203 19.118 1.00 47.38 411 PRO A N 1
ATOM 2946 C CA . PRO A 1 411 ? -10.869 2.161 18.031 1.00 47.38 411 PRO A CA 1
ATOM 2947 C C . PRO A 1 411 ? -12.140 2.995 17.835 1.00 47.38 411 PRO A C 1
ATOM 2949 O O . PRO A 1 411 ? -13.233 2.444 17.677 1.00 47.38 411 PRO A O 1
ATOM 2952 N N . LEU A 1 412 ? -11.989 4.318 17.784 1.00 42.56 412 LEU A N 1
ATOM 2953 C CA . LEU A 1 412 ? -13.043 5.235 17.353 1.00 42.56 412 LEU A CA 1
ATOM 2954 C C . LEU A 1 412 ? -12.629 5.876 16.030 1.00 42.56 412 LEU A C 1
ATOM 2956 O O . LEU A 1 412 ? -11.613 6.565 15.967 1.00 42.56 412 LEU A O 1
ATOM 2960 N N . ILE A 1 413 ? -13.435 5.661 14.990 1.00 43.97 413 ILE A N 1
ATOM 2961 C CA . ILE A 1 413 ? -13.409 6.484 13.780 1.00 43.97 413 ILE A CA 1
ATOM 2962 C C . ILE A 1 413 ? -14.484 7.545 13.947 1.00 43.97 413 ILE A C 1
ATOM 2964 O O . ILE A 1 413 ? -15.672 7.226 13.941 1.00 43.97 413 ILE A O 1
ATOM 2968 N N . ASP A 1 414 ? -14.058 8.799 14.054 1.00 40.72 414 ASP A N 1
ATOM 2969 C CA . ASP A 1 414 ? -14.907 9.928 13.706 1.00 40.72 414 ASP A CA 1
ATOM 2970 C C . ASP A 1 414 ? -14.447 10.449 12.339 1.00 40.72 414 ASP A C 1
ATOM 2972 O O . ASP A 1 414 ? -13.326 10.942 12.177 1.00 40.72 414 ASP A O 1
ATOM 2976 N N . ALA A 1 415 ? -15.309 10.319 11.328 1.00 41.16 415 ALA A N 1
ATOM 2977 C CA . ALA A 1 415 ? -15.025 10.799 9.978 1.00 41.16 415 ALA A CA 1
ATOM 2978 C C . ALA A 1 415 ? -14.944 12.339 9.891 1.00 41.16 415 ALA A C 1
ATOM 2980 O O . ALA A 1 415 ? -14.541 12.864 8.851 1.00 41.16 415 ALA A O 1
ATOM 2981 N N . THR A 1 416 ? -15.246 13.058 10.976 1.00 40.81 416 THR A N 1
ATOM 2982 C CA . THR A 1 416 ? -15.016 14.499 11.129 1.00 40.81 416 THR A CA 1
ATOM 2983 C C . THR A 1 416 ? -13.560 14.766 11.519 1.00 40.81 416 THR A C 1
ATOM 2985 O O . THR A 1 416 ? -12.821 15.296 10.692 1.00 40.81 416 THR A O 1
ATOM 2988 N N . ASP A 1 417 ? -13.075 14.254 12.661 1.00 41.81 417 ASP A N 1
ATOM 2989 C CA . ASP A 1 417 ? -11.761 14.636 13.226 1.00 41.81 417 ASP A CA 1
ATOM 2990 C C . ASP A 1 417 ? -10.625 13.591 13.128 1.00 41.81 417 ASP A C 1
ATOM 2992 O O . ASP A 1 417 ? -9.466 13.985 13.020 1.00 41.81 417 ASP A O 1
ATOM 2996 N N . GLY A 1 418 ? -10.881 12.274 13.065 1.00 49.94 418 GLY A N 1
ATOM 2997 C CA . GLY A 1 418 ? -9.795 11.284 12.923 1.00 49.94 418 GLY A CA 1
ATOM 2998 C C . GLY A 1 418 ? -10.058 9.877 13.469 1.00 49.94 418 GLY A C 1
ATOM 2999 O O . GLY A 1 418 ? -11.156 9.537 13.904 1.00 49.94 418 GLY A O 1
ATOM 3000 N N . LEU A 1 419 ? -9.005 9.053 13.430 1.00 56.34 419 LEU A N 1
ATOM 3001 C CA . LEU A 1 419 ? -8.930 7.750 14.095 1.00 56.34 419 LEU A CA 1
ATOM 3002 C C . LEU A 1 419 ? -8.058 7.905 15.351 1.00 56.34 419 LEU A C 1
ATOM 3004 O O . LEU A 1 419 ? -6.914 8.354 15.255 1.00 56.34 419 LEU A O 1
ATOM 3008 N N . GLU A 1 420 ? -8.587 7.513 16.510 1.00 63.31 420 GLU A N 1
ATOM 3009 C CA . GLU A 1 420 ? -7.817 7.368 17.752 1.00 63.31 420 GLU A CA 1
ATOM 3010 C C . GLU A 1 420 ? -7.685 5.880 18.096 1.00 63.31 420 GLU A C 1
ATOM 3012 O O . GLU A 1 420 ? -8.661 5.123 18.049 1.00 63.31 420 GLU A O 1
ATOM 3017 N N . ILE A 1 421 ? -6.473 5.459 18.462 1.00 66.00 421 ILE A N 1
ATOM 3018 C CA . ILE A 1 421 ? -6.172 4.099 18.912 1.00 66.00 421 ILE A CA 1
ATOM 3019 C C . ILE A 1 421 ? -5.480 4.178 20.274 1.00 66.00 421 ILE A C 1
ATOM 3021 O O . ILE A 1 421 ? -4.320 4.573 20.365 1.00 66.00 421 ILE A O 1
ATOM 3025 N N . THR A 1 422 ? -6.168 3.763 21.345 1.00 69.19 422 THR A N 1
ATOM 3026 C CA . THR A 1 422 ? -5.503 3.512 22.634 1.00 69.19 422 THR A CA 1
ATOM 3027 C C . THR A 1 422 ? -5.126 2.036 22.793 1.00 69.19 422 THR A C 1
ATOM 3029 O O . THR A 1 422 ? -5.980 1.160 22.677 1.00 69.19 422 THR A O 1
ATOM 3032 N N . LEU A 1 423 ? -3.877 1.785 23.185 1.00 68.19 423 LEU A N 1
ATOM 3033 C CA . LEU A 1 423 ? -3.368 0.540 23.761 1.00 68.19 423 LEU A CA 1
ATOM 3034 C C . LEU A 1 423 ? -3.232 0.699 25.288 1.00 68.19 423 LEU A C 1
ATOM 3036 O O . LEU A 1 423 ? -2.691 1.699 25.759 1.00 68.19 423 LEU A O 1
ATOM 3040 N N . SER A 1 424 ? -3.661 -0.288 26.079 1.00 65.75 424 SER A N 1
ATOM 3041 C CA . SER A 1 424 ? -3.474 -0.311 27.545 1.00 65.75 424 SER A CA 1
ATOM 3042 C C . SER A 1 424 ? -2.745 -1.571 28.011 1.00 65.75 424 SER A C 1
ATOM 3044 O O . SER A 1 424 ? -3.170 -2.668 27.650 1.00 65.75 424 SER A O 1
ATOM 3046 N N . SER A 1 425 ? -1.716 -1.435 28.852 1.00 63.22 425 SER A N 1
ATOM 3047 C CA . SER A 1 425 ? -0.875 -2.556 29.311 1.00 63.22 425 SER A CA 1
ATOM 3048 C C . SER A 1 425 ? -1.093 -2.936 30.784 1.00 63.22 425 SER A C 1
ATOM 3050 O O . SER A 1 425 ? -1.457 -2.099 31.610 1.00 63.22 425 SER A O 1
ATOM 3052 N N . SER A 1 426 ? -0.819 -4.202 31.128 1.00 60.00 426 SER A N 1
ATOM 3053 C CA . SER A 1 426 ? -0.727 -4.703 32.511 1.00 60.00 426 SER A CA 1
ATOM 3054 C C . SER A 1 426 ? 0.567 -4.272 33.225 1.00 60.00 426 SER A C 1
ATOM 3056 O O . SER A 1 426 ? 0.644 -4.322 34.456 1.00 60.00 426 SER A O 1
ATOM 3058 N N . VAL A 1 427 ? 1.577 -3.827 32.467 1.00 60.19 427 VAL A N 1
ATOM 3059 C CA . VAL A 1 427 ? 2.902 -3.397 32.947 1.00 60.19 427 VAL A CA 1
ATOM 3060 C C . VAL A 1 427 ? 3.227 -1.965 32.494 1.00 60.19 427 VAL A C 1
ATOM 3062 O O . VAL A 1 427 ? 2.724 -1.536 31.455 1.00 60.19 427 VAL A O 1
ATOM 3065 N N . PRO A 1 428 ? 4.073 -1.208 33.225 1.00 63.75 428 PRO A N 1
ATOM 3066 C CA . PRO A 1 428 ? 4.442 0.153 32.836 1.00 63.75 428 PRO A CA 1
ATOM 3067 C C . PRO A 1 428 ? 5.056 0.215 31.432 1.00 63.75 428 PRO A C 1
ATOM 3069 O O . PRO A 1 428 ? 5.991 -0.525 31.132 1.00 63.75 428 PRO A O 1
ATOM 3072 N N . LEU A 1 429 ? 4.543 1.122 30.599 1.00 68.31 429 LEU A N 1
ATOM 3073 C CA . LEU A 1 429 ? 5.072 1.417 29.269 1.00 68.31 429 LEU A CA 1
ATOM 3074 C C . LEU A 1 429 ? 6.012 2.625 29.348 1.00 68.31 429 LEU A C 1
ATOM 3076 O O . LEU A 1 429 ? 5.622 3.668 29.869 1.00 68.31 429 LEU A O 1
ATOM 3080 N N . ALA A 1 430 ? 7.231 2.486 28.825 1.00 67.44 430 ALA A N 1
ATOM 3081 C CA . ALA A 1 430 ? 8.197 3.580 28.686 1.00 67.44 430 ALA A CA 1
ATOM 3082 C C . ALA A 1 430 ? 8.250 4.135 27.250 1.00 67.44 430 ALA A C 1
ATOM 3084 O O . ALA A 1 430 ? 8.591 5.297 27.044 1.00 67.44 430 ALA A O 1
ATOM 3085 N N . HIS A 1 431 ? 7.906 3.306 26.263 1.00 70.94 431 HIS A N 1
ATOM 3086 C CA . HIS A 1 431 ? 7.812 3.667 24.853 1.00 70.94 431 HIS A CA 1
ATOM 3087 C C . HIS A 1 431 ? 6.772 2.780 24.158 1.00 70.94 431 HIS A C 1
ATOM 3089 O O . HIS A 1 431 ? 6.578 1.623 24.549 1.00 70.94 431 HIS A O 1
ATOM 3095 N N . ALA A 1 432 ? 6.130 3.335 23.134 1.00 70.75 432 ALA A N 1
ATOM 3096 C CA . ALA A 1 432 ? 5.302 2.619 22.183 1.00 70.75 432 ALA A CA 1
ATOM 3097 C C . ALA A 1 432 ? 5.531 3.202 20.780 1.00 70.75 432 ALA A C 1
ATOM 3099 O O . ALA A 1 432 ? 5.491 4.420 20.609 1.00 70.75 432 ALA A O 1
ATOM 3100 N N . GLU A 1 433 ? 5.730 2.334 19.797 1.00 68.00 433 GLU A N 1
ATOM 3101 C CA . GLU A 1 433 ? 5.533 2.625 18.374 1.00 68.00 433 GLU A CA 1
ATOM 3102 C C . GLU A 1 433 ? 4.218 1.964 17.935 1.00 68.00 433 GLU A C 1
ATOM 3104 O O . GLU A 1 433 ? 3.871 0.906 18.465 1.00 68.00 433 GLU A O 1
ATOM 3109 N N . VAL A 1 434 ? 3.461 2.589 17.027 1.00 68.12 434 VAL A N 1
ATOM 3110 C CA . VAL A 1 434 ? 2.162 2.088 16.544 1.00 68.12 434 VAL A CA 1
ATOM 3111 C C . VAL A 1 434 ? 2.019 2.408 15.057 1.00 68.12 434 VAL A C 1
ATOM 3113 O O . VAL A 1 434 ? 1.962 3.577 14.680 1.00 68.12 434 VAL A O 1
ATOM 3116 N N . HIS A 1 435 ? 1.914 1.374 14.226 1.00 65.12 435 HIS A N 1
ATOM 3117 C CA . HIS A 1 435 ? 1.571 1.487 12.810 1.00 65.12 435 HIS A CA 1
ATOM 3118 C C . HIS A 1 435 ? 0.140 1.010 12.583 1.00 65.12 435 HIS A C 1
ATOM 3120 O O . HIS A 1 435 ? -0.291 0.017 13.178 1.00 65.12 435 HIS A O 1
ATOM 3126 N N . VAL A 1 436 ? -0.568 1.697 11.689 1.00 63.09 436 VAL A N 1
ATOM 3127 C CA . VAL A 1 436 ? -1.969 1.430 11.361 1.00 63.09 436 VAL A CA 1
ATOM 3128 C C . VAL A 1 436 ? -2.081 1.208 9.859 1.00 63.09 436 VAL A C 1
ATOM 3130 O O . VAL A 1 436 ? -1.974 2.157 9.088 1.00 63.09 436 VAL A O 1
ATOM 3133 N N . ASP A 1 437 ? -2.309 -0.033 9.434 1.00 60.34 437 ASP A N 1
ATOM 3134 C CA . ASP A 1 437 ? -2.763 -0.318 8.072 1.00 60.34 437 ASP A CA 1
ATOM 3135 C C . ASP A 1 437 ? -4.295 -0.253 8.033 1.00 60.34 437 ASP A C 1
ATOM 3137 O O . ASP A 1 437 ? -4.964 -0.932 8.814 1.00 60.34 437 ASP A O 1
ATOM 3141 N N . LEU A 1 438 ? -4.849 0.553 7.126 1.00 59.28 438 LEU A N 1
ATOM 3142 C CA . LEU A 1 438 ? -6.273 0.593 6.802 1.00 59.28 438 LEU A CA 1
ATOM 3143 C C . LEU A 1 438 ? -6.452 0.351 5.299 1.00 59.28 438 LEU A C 1
ATOM 3145 O O . LEU A 1 438 ? -5.943 1.107 4.472 1.00 59.28 438 LEU A O 1
ATOM 3149 N N . LEU A 1 439 ? -7.209 -0.691 4.934 1.00 55.62 439 LEU A N 1
ATOM 3150 C CA . LEU A 1 439 ? -7.424 -1.109 3.534 1.00 55.62 439 LEU A CA 1
ATOM 3151 C C . LEU A 1 439 ? -6.122 -1.374 2.738 1.00 55.62 439 LEU A C 1
ATOM 3153 O O . LEU A 1 439 ? -6.112 -1.302 1.503 1.00 55.62 439 LEU A O 1
ATOM 3157 N N . GLY A 1 440 ? -5.022 -1.711 3.413 1.00 52.69 440 GLY A N 1
ATOM 3158 C CA . GLY A 1 440 ? -3.718 -1.908 2.793 1.00 52.69 440 GLY A CA 1
ATOM 3159 C C . GLY A 1 440 ? -2.959 -0.604 2.512 1.00 52.69 440 GLY A C 1
ATOM 3160 O O . GLY A 1 440 ? -2.194 -0.565 1.541 1.00 52.69 440 GLY A O 1
ATOM 3161 N N . PHE A 1 441 ? -3.232 0.465 3.262 1.00 52.16 441 PHE A N 1
ATOM 3162 C CA . PHE A 1 441 ? -2.505 1.737 3.255 1.00 52.16 441 PHE A CA 1
ATOM 3163 C C . PHE A 1 441 ? -2.092 2.082 4.685 1.00 52.16 441 PHE A C 1
ATOM 3165 O O . PHE A 1 441 ? -2.931 2.031 5.584 1.00 52.16 441 PHE A O 1
ATOM 3172 N N . GLU A 1 442 ? -0.840 2.489 4.899 1.00 58.31 442 GLU A N 1
ATOM 3173 C CA . GLU A 1 442 ? -0.438 3.021 6.202 1.00 58.31 442 GLU A CA 1
ATOM 3174 C C . GLU A 1 442 ? -1.075 4.393 6.433 1.00 58.31 442 GLU A C 1
ATOM 3176 O O . GLU A 1 442 ? -1.045 5.272 5.568 1.00 58.31 442 GLU A O 1
ATOM 3181 N N . TRP A 1 443 ? -1.654 4.571 7.615 1.00 62.78 443 TRP A N 1
ATOM 3182 C CA . TRP A 1 443 ? -2.037 5.870 8.140 1.00 62.78 443 TRP A CA 1
ATOM 3183 C C . TRP A 1 443 ? -0.937 6.309 9.116 1.00 62.78 443 TRP A C 1
ATOM 3185 O O . TRP A 1 443 ? -0.730 5.636 10.128 1.00 62.78 443 TRP A O 1
ATOM 3195 N N . PRO A 1 444 ? -0.203 7.402 8.835 1.00 56.41 444 PRO A N 1
ATOM 3196 C CA . PRO A 1 444 ? 0.768 7.947 9.775 1.00 56.41 444 PRO A CA 1
ATOM 3197 C C . PRO A 1 444 ? 0.049 8.630 10.946 1.00 56.41 444 PRO A C 1
ATOM 3199 O O . PRO A 1 444 ? -1.088 9.087 10.812 1.00 56.41 444 PRO A O 1
ATOM 3202 N N . GLY A 1 445 ? 0.716 8.741 12.092 1.00 65.19 445 GLY A N 1
ATOM 3203 C CA . GLY A 1 445 ? 0.190 9.429 13.271 1.00 65.19 445 GLY A CA 1
ATOM 3204 C C . GLY A 1 445 ? 1.205 9.471 14.409 1.00 65.19 445 GLY A C 1
ATOM 3205 O O . GLY A 1 445 ? 2.144 8.675 14.437 1.00 65.19 445 GLY A O 1
ATOM 3206 N N . ASP A 1 446 ? 1.018 10.412 15.330 1.00 73.81 446 ASP A N 1
ATOM 3207 C CA . ASP A 1 446 ? 1.859 10.559 16.520 1.00 73.81 446 ASP A CA 1
ATOM 3208 C C . ASP A 1 446 ? 1.438 9.563 17.613 1.00 73.81 446 ASP A C 1
ATOM 3210 O O . ASP A 1 446 ? 0.253 9.258 17.764 1.00 73.81 446 ASP A O 1
ATOM 3214 N N . VAL A 1 447 ? 2.399 9.084 18.413 1.00 76.94 447 VAL A N 1
ATOM 3215 C CA . VAL A 1 447 ? 2.142 8.215 19.576 1.00 76.94 447 VAL A CA 1
ATOM 3216 C C . VAL A 1 447 ? 2.525 8.927 20.869 1.00 76.94 447 VAL A C 1
ATOM 3218 O O . VAL A 1 447 ? 3.684 9.284 21.086 1.00 76.94 447 VAL A O 1
ATOM 3221 N N . VAL A 1 448 ? 1.552 9.081 21.764 1.00 82.44 448 VAL A N 1
ATOM 3222 C CA . VAL A 1 448 ? 1.709 9.668 23.099 1.00 82.44 448 VAL A CA 1
ATOM 3223 C C . VAL A 1 448 ? 1.580 8.567 24.152 1.00 82.44 448 VAL A C 1
ATOM 3225 O O . VAL A 1 448 ? 0.638 7.779 24.113 1.00 82.44 448 VAL A O 1
ATOM 3228 N N . VAL A 1 449 ? 2.512 8.493 25.107 1.00 79.25 449 VAL A N 1
ATOM 3229 C CA . VAL A 1 449 ? 2.507 7.475 26.175 1.00 79.25 449 VAL A CA 1
ATOM 3230 C C . VAL A 1 449 ? 2.341 8.146 27.538 1.00 79.25 449 VAL A C 1
ATOM 3232 O O . VAL A 1 449 ? 3.253 8.820 28.012 1.00 79.25 449 VAL A O 1
ATOM 3235 N N . GLU A 1 450 ? 1.191 7.936 28.182 1.00 78.94 450 GLU A N 1
ATOM 3236 C CA . GLU A 1 450 ? 0.844 8.498 29.496 1.00 78.94 450 GLU A CA 1
ATOM 3237 C C . GLU A 1 450 ? 0.123 7.451 30.369 1.00 78.94 450 GLU A C 1
ATOM 3239 O O . GLU A 1 450 ? -0.700 6.676 29.886 1.00 78.94 450 GLU A O 1
ATOM 3244 N N . ASP A 1 451 ? 0.451 7.395 31.667 1.00 74.69 451 ASP A N 1
ATOM 3245 C CA . ASP A 1 451 ? -0.173 6.521 32.683 1.00 74.69 451 ASP A CA 1
ATOM 3246 C C . ASP A 1 451 ? -0.377 5.036 32.279 1.00 74.69 451 ASP A C 1
ATOM 3248 O O . ASP A 1 451 ? -1.349 4.382 32.663 1.00 74.69 451 ASP A O 1
ATOM 3252 N N . GLY A 1 452 ? 0.566 4.464 31.517 1.00 70.25 452 GLY A N 1
ATOM 3253 C CA . GLY A 1 452 ? 0.515 3.062 31.064 1.00 70.25 452 GLY A CA 1
ATOM 3254 C C . GLY A 1 452 ? -0.431 2.804 29.882 1.00 70.25 452 GLY A C 1
ATOM 3255 O O . GLY A 1 452 ? -0.682 1.647 29.527 1.00 70.25 452 GLY A O 1
ATOM 3256 N N . ARG A 1 453 ? -0.937 3.874 29.261 1.00 71.81 453 ARG A N 1
ATOM 3257 C CA . ARG A 1 453 ? -1.650 3.872 27.983 1.00 71.81 453 ARG A CA 1
ATOM 3258 C C . ARG A 1 453 ? -0.734 4.452 26.906 1.00 71.81 453 ARG A C 1
ATOM 3260 O O . ARG A 1 453 ? -0.029 5.426 27.156 1.00 71.81 453 ARG A O 1
ATOM 3267 N N . ALA A 1 454 ? -0.763 3.873 25.714 1.00 75.06 454 ALA A N 1
ATOM 3268 C CA . ALA A 1 454 ? -0.222 4.499 24.513 1.00 75.06 454 ALA A CA 1
ATOM 3269 C C . ALA A 1 454 ? -1.397 4.897 23.620 1.00 75.06 454 ALA A C 1
ATOM 3271 O O . ALA A 1 454 ? -2.222 4.048 23.289 1.00 75.06 454 ALA A O 1
ATOM 3272 N N . VAL A 1 455 ? -1.493 6.175 23.272 1.00 77.75 455 VAL A N 1
ATOM 3273 C CA . VAL A 1 455 ? -2.523 6.729 22.393 1.00 77.75 455 VAL A CA 1
ATOM 3274 C C . VAL A 1 455 ? -1.851 7.114 21.085 1.00 77.75 455 VAL A C 1
ATOM 3276 O O . VAL A 1 455 ? -1.005 8.005 21.061 1.00 77.75 455 VAL A O 1
ATOM 3279 N N . TRP A 1 456 ? -2.211 6.425 20.009 1.00 78.19 456 TRP A N 1
ATOM 3280 C CA . TRP A 1 456 ? -1.910 6.847 18.649 1.00 78.19 456 TRP A CA 1
ATOM 3281 C C . TRP A 1 456 ? -3.022 7.787 18.178 1.00 78.19 456 TRP A C 1
ATOM 3283 O O . TRP A 1 456 ? -4.208 7.445 18.254 1.00 78.19 456 TRP A O 1
ATOM 3293 N N . THR A 1 457 ? -2.633 8.966 17.702 1.00 68.12 457 THR A N 1
ATOM 3294 C CA . THR A 1 457 ? -3.525 9.967 17.108 1.00 68.12 457 THR A CA 1
ATOM 3295 C C . THR A 1 457 ? -3.196 10.106 15.629 1.00 68.12 457 THR A C 1
ATOM 3297 O O . THR A 1 457 ? -2.083 10.513 15.283 1.00 68.12 457 THR A O 1
ATOM 3300 N N . GLY A 1 458 ? -4.153 9.772 14.761 1.00 63.44 458 GLY A N 1
ATOM 3301 C CA . GLY A 1 458 ? -3.952 9.811 13.315 1.00 63.44 458 GLY A CA 1
ATOM 3302 C C . GLY A 1 458 ? -3.564 11.194 12.788 1.00 63.44 458 GLY A C 1
ATOM 3303 O O . GLY A 1 458 ? -4.131 12.209 13.188 1.00 63.44 458 GLY A O 1
ATOM 3304 N N . GLY A 1 459 ? -2.594 11.213 11.875 1.00 54.81 459 GLY A N 1
ATOM 3305 C CA . GLY A 1 459 ? -2.164 12.402 11.146 1.00 54.81 459 GLY A CA 1
ATOM 3306 C C . GLY A 1 459 ? -3.124 12.776 10.012 1.00 54.81 459 GLY A C 1
ATOM 3307 O O . GLY A 1 459 ? -4.302 12.413 10.006 1.00 54.81 459 GLY A O 1
ATOM 3308 N N . GLN A 1 460 ? -2.621 13.508 9.012 1.00 48.91 460 GLN A N 1
ATOM 3309 C CA . GLN A 1 460 ? -3.433 13.837 7.839 1.00 48.91 460 GLN A CA 1
ATOM 3310 C C . GLN A 1 460 ? -3.858 12.566 7.093 1.00 48.91 460 GLN A C 1
ATOM 3312 O O . GLN A 1 460 ? -3.034 11.718 6.755 1.00 48.91 460 GLN A O 1
ATOM 3317 N N . ARG A 1 461 ? -5.165 12.453 6.834 1.00 49.41 461 ARG A N 1
ATOM 3318 C CA . ARG A 1 461 ? -5.762 11.300 6.153 1.00 49.41 461 ARG A CA 1
ATOM 3319 C C . ARG A 1 461 ? -5.275 11.240 4.702 1.00 49.41 461 ARG A C 1
ATOM 3321 O O . ARG A 1 461 ? -5.503 12.209 3.976 1.00 49.41 461 ARG A O 1
ATOM 3328 N N . PRO A 1 462 ? -4.696 10.122 4.235 1.00 44.94 462 PRO A N 1
ATOM 3329 C CA . PRO A 1 462 ? -4.431 9.935 2.814 1.00 44.94 462 PRO A CA 1
ATOM 3330 C C . PRO A 1 462 ? -5.745 9.940 2.018 1.00 44.94 462 PRO A C 1
ATOM 3332 O O . PRO A 1 462 ? -6.708 9.278 2.421 1.00 44.94 462 PRO A O 1
ATOM 3335 N N . ARG A 1 463 ? -5.800 10.606 0.854 1.00 42.97 463 ARG A N 1
ATOM 3336 C CA . ARG A 1 463 ? -6.881 10.347 -0.114 1.00 42.97 463 ARG A CA 1
ATOM 3337 C C . ARG A 1 463 ? -6.824 8.888 -0.566 1.00 42.97 463 ARG A C 1
ATOM 3339 O O . ARG A 1 463 ? -5.943 8.499 -1.332 1.00 42.97 463 ARG A O 1
ATOM 3346 N N . LEU A 1 464 ? -7.805 8.093 -0.137 1.00 44.78 464 LEU A N 1
ATOM 3347 C CA . LEU A 1 464 ? -8.066 6.787 -0.739 1.00 44.78 464 LEU A CA 1
ATOM 3348 C C . LEU A 1 464 ? -8.317 6.972 -2.253 1.00 44.78 464 LEU A C 1
ATOM 3350 O O . LEU A 1 464 ? -8.981 7.939 -2.644 1.00 44.78 464 LEU A O 1
ATOM 3354 N N . PRO A 1 465 ? -7.780 6.094 -3.122 1.00 40.34 465 PRO A N 1
ATOM 3355 C CA . PRO A 1 465 ? -7.954 6.220 -4.566 1.00 40.34 465 PRO A CA 1
ATOM 3356 C C . PRO A 1 465 ? -9.429 6.149 -4.974 1.00 40.34 465 PRO A C 1
ATOM 3358 O O . PRO A 1 465 ? -10.173 5.328 -4.459 1.00 40.34 465 PRO A O 1
ATOM 3361 N N . GLU A 1 466 ? -9.816 6.936 -5.983 1.00 37.88 466 GLU A N 1
ATOM 3362 C CA . GLU A 1 466 ? -11.189 7.044 -6.530 1.00 37.88 466 GLU A CA 1
ATOM 3363 C C . GLU A 1 466 ? -11.753 5.715 -7.099 1.00 37.88 466 GLU A C 1
ATOM 3365 O O . GLU A 1 466 ? -12.936 5.620 -7.411 1.00 37.88 466 GLU A O 1
ATOM 3370 N N . SER A 1 467 ? -10.905 4.690 -7.235 1.00 37.41 467 SER A N 1
ATOM 3371 C CA . SER A 1 467 ? -11.233 3.307 -7.611 1.00 37.41 467 SER A CA 1
ATOM 3372 C C . SER A 1 467 ? -11.658 2.42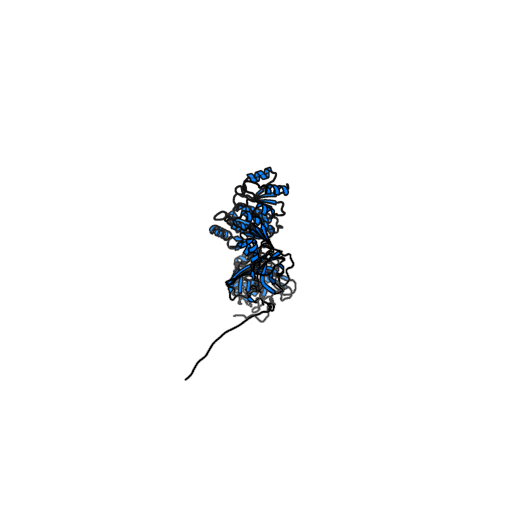2 -6.433 1.00 37.41 467 SER A C 1
ATOM 3374 O O . SER A 1 467 ? -12.340 1.418 -6.641 1.00 37.41 467 SER A O 1
ATOM 3376 N N . LEU A 1 468 ? -11.293 2.793 -5.202 1.00 39.59 468 LEU A N 1
ATOM 3377 C CA . LEU A 1 468 ? -12.077 2.441 -4.028 1.00 39.59 468 LEU A CA 1
ATOM 3378 C C . LEU A 1 468 ? -13.261 3.410 -4.031 1.00 39.59 468 LEU A C 1
ATOM 3380 O O . LEU A 1 468 ? -13.143 4.548 -3.575 1.00 39.59 468 LEU A O 1
ATOM 3384 N N . GLU A 1 469 ? -14.382 2.974 -4.614 1.00 38.22 469 GLU A N 1
ATOM 3385 C CA . GLU A 1 469 ? -15.634 3.737 -4.574 1.00 38.22 469 GLU A CA 1
ATOM 3386 C C . GLU A 1 469 ? -15.911 4.182 -3.126 1.00 38.22 469 GLU A C 1
ATOM 3388 O O . GLU A 1 469 ? -15.641 3.407 -2.200 1.00 38.22 469 GLU A O 1
ATOM 3393 N N . PRO A 1 470 ? -16.406 5.418 -2.898 1.00 46.66 470 PRO A N 1
ATOM 3394 C CA . PRO A 1 470 ? -16.588 5.938 -1.547 1.00 46.66 470 PRO A CA 1
ATOM 3395 C C . PRO A 1 470 ? -17.455 4.953 -0.753 1.00 46.66 470 PRO A C 1
ATOM 3397 O O . PRO A 1 470 ? -18.578 4.686 -1.194 1.00 46.66 470 PRO A O 1
ATOM 3400 N N . PRO A 1 471 ? -16.947 4.388 0.362 1.00 45.69 471 PRO A N 1
ATOM 3401 C CA . PRO A 1 471 ? -17.588 3.265 1.035 1.00 45.69 471 PRO A CA 1
ATOM 3402 C C . PRO A 1 471 ? -19.053 3.573 1.340 1.00 45.69 471 PRO A C 1
ATOM 3404 O O . PRO A 1 471 ? -19.371 4.669 1.810 1.00 45.69 471 PRO A O 1
ATOM 3407 N N . GLU A 1 472 ? -19.953 2.613 1.098 1.00 45.06 472 GLU A N 1
ATOM 3408 C CA . GLU A 1 472 ? -21.329 2.756 1.578 1.00 45.06 472 GLU A CA 1
ATOM 3409 C C . GLU A 1 472 ? -21.285 2.980 3.102 1.00 45.06 472 GLU A C 1
ATOM 3411 O O . GLU A 1 472 ? -20.530 2.270 3.777 1.00 45.06 472 GLU A O 1
ATOM 3416 N N . PRO A 1 473 ? -22.048 3.943 3.662 1.00 46.69 473 PRO A N 1
ATOM 3417 C CA . PRO A 1 473 ? -22.079 4.190 5.103 1.00 46.69 473 PRO A CA 1
ATOM 3418 C C . PRO A 1 473 ? -22.329 2.890 5.874 1.00 46.69 473 PRO A C 1
ATOM 3420 O O . PRO A 1 473 ? -23.378 2.262 5.702 1.00 46.69 473 PRO A O 1
ATOM 3423 N N . GLY A 1 474 ? -21.357 2.457 6.682 1.00 48.69 474 GLY A N 1
ATOM 3424 C CA . GLY A 1 474 ? -21.367 1.125 7.300 1.00 48.69 474 GLY A CA 1
ATOM 3425 C C . GLY A 1 474 ? -20.378 0.100 6.722 1.00 48.69 474 GLY A C 1
ATOM 3426 O O . GLY A 1 474 ? -20.412 -1.052 7.156 1.00 48.69 474 GLY A O 1
ATOM 3427 N N . THR A 1 475 ? -19.514 0.459 5.765 1.00 48.59 475 THR A N 1
ATOM 3428 C CA . THR A 1 475 ? -18.582 -0.494 5.128 1.00 48.59 475 THR A CA 1
ATOM 3429 C C . THR A 1 475 ? -17.530 -0.996 6.125 1.00 48.59 475 THR A C 1
ATOM 3431 O O . THR A 1 475 ? -16.776 -0.178 6.656 1.00 48.59 475 THR A O 1
ATOM 3434 N N . PRO A 1 476 ? -17.410 -2.317 6.362 1.00 52.28 476 PRO A N 1
ATOM 3435 C CA . PRO A 1 476 ? -16.353 -2.861 7.202 1.00 52.28 476 PRO A CA 1
ATOM 3436 C C . PRO A 1 476 ? -15.005 -2.812 6.471 1.00 52.28 476 PRO A C 1
ATOM 3438 O O . PRO A 1 476 ? -14.848 -3.362 5.380 1.00 52.28 476 PRO A O 1
ATOM 3441 N N . ALA A 1 477 ? -14.016 -2.188 7.100 1.00 53.09 477 ALA A N 1
ATOM 3442 C CA . ALA A 1 477 ? -12.621 -2.207 6.692 1.00 53.09 477 ALA A CA 1
ATOM 3443 C C . ALA A 1 477 ? -11.780 -2.960 7.726 1.00 53.09 477 ALA A C 1
ATOM 3445 O O . ALA A 1 477 ? -12.006 -2.854 8.931 1.00 53.09 477 ALA A O 1
ATOM 3446 N N . ARG A 1 478 ? -10.767 -3.692 7.256 1.00 58.97 478 ARG A N 1
ATOM 3447 C CA . ARG A 1 478 ? -9.727 -4.238 8.131 1.00 58.97 478 ARG A CA 1
ATOM 3448 C C . ARG A 1 478 ? -8.794 -3.111 8.562 1.00 58.97 478 ARG A C 1
ATOM 3450 O O . ARG A 1 478 ? -8.268 -2.405 7.701 1.00 58.97 478 ARG A O 1
ATOM 3457 N N . VAL A 1 479 ? -8.560 -3.024 9.867 1.00 59.62 479 VAL A N 1
ATOM 3458 C CA . VAL A 1 479 ? -7.400 -2.355 10.455 1.00 59.62 479 VAL A CA 1
ATOM 3459 C C . VAL A 1 479 ? -6.412 -3.415 10.930 1.00 59.62 479 VAL A C 1
ATOM 3461 O O . VAL A 1 479 ? -6.793 -4.354 11.633 1.00 59.62 479 VAL A O 1
ATOM 3464 N N . ASP A 1 480 ? -5.147 -3.250 10.564 1.00 58.16 480 ASP A N 1
ATOM 3465 C CA . ASP A 1 480 ? -4.016 -3.967 11.150 1.00 58.16 480 ASP A CA 1
ATOM 3466 C C . ASP A 1 480 ? -3.237 -2.981 12.031 1.00 58.16 480 ASP A C 1
ATOM 3468 O O . ASP A 1 480 ? -2.624 -2.042 11.524 1.00 58.16 480 ASP A O 1
ATOM 3472 N N . VAL A 1 481 ? -3.299 -3.159 13.353 1.00 63.34 481 VAL A N 1
ATOM 3473 C CA . VAL A 1 481 ? -2.488 -2.385 14.301 1.00 63.34 481 VAL A CA 1
ATOM 3474 C C . VAL A 1 481 ? -1.283 -3.226 14.676 1.00 63.34 481 VAL A C 1
ATOM 3476 O O . VAL A 1 481 ? -1.433 -4.307 15.251 1.00 63.34 481 VAL A O 1
ATOM 3479 N N . THR A 1 482 ? -0.090 -2.716 14.397 1.00 61.34 482 THR A N 1
ATOM 3480 C CA . THR A 1 482 ? 1.164 -3.344 14.824 1.00 61.34 482 THR A CA 1
ATOM 3481 C C . THR A 1 482 ? 1.895 -2.380 15.742 1.00 61.34 482 THR A C 1
ATOM 3483 O O . THR A 1 482 ? 2.029 -1.202 15.418 1.00 61.34 482 THR A O 1
ATOM 3486 N N . ALA A 1 483 ? 2.291 -2.844 16.924 1.00 63.03 483 ALA A N 1
ATOM 3487 C CA . ALA A 1 483 ? 2.866 -1.984 17.948 1.00 63.03 483 ALA A CA 1
ATOM 3488 C C . ALA A 1 483 ? 4.092 -2.610 18.611 1.00 63.03 483 ALA A C 1
ATOM 3490 O O . ALA A 1 483 ? 4.158 -3.824 18.804 1.00 63.03 483 ALA A O 1
ATOM 3491 N N . VAL A 1 484 ? 5.048 -1.763 18.985 1.00 66.06 484 VAL A N 1
ATOM 3492 C CA . VAL A 1 484 ? 6.284 -2.150 19.676 1.00 66.06 484 VAL A CA 1
ATOM 3493 C C . VAL A 1 484 ? 6.292 -1.463 21.032 1.00 66.06 484 VAL A C 1
ATOM 3495 O O . VAL A 1 484 ? 6.442 -0.248 21.104 1.00 66.06 484 VAL A O 1
ATOM 3498 N N . VAL A 1 485 ? 6.095 -2.217 22.114 1.00 65.62 485 VAL A N 1
ATOM 3499 C CA . VAL A 1 485 ? 5.984 -1.678 23.479 1.00 65.62 485 VAL A CA 1
ATOM 3500 C C . VAL A 1 485 ? 7.184 -2.067 24.333 1.00 65.62 485 VAL A C 1
ATOM 3502 O O . VAL A 1 485 ? 7.528 -3.244 24.459 1.00 65.62 485 VAL A O 1
ATOM 3505 N N . GLY A 1 486 ? 7.820 -1.061 24.936 1.00 64.69 486 GLY A N 1
ATOM 3506 C CA . GLY A 1 486 ? 9.051 -1.214 25.710 1.00 64.69 486 GLY A CA 1
ATOM 3507 C C . GLY A 1 486 ? 8.890 -0.901 27.198 1.00 64.69 486 GLY A C 1
ATOM 3508 O O . GLY A 1 486 ? 8.325 0.128 27.575 1.00 64.69 486 GLY A O 1
ATOM 3509 N N . ALA A 1 487 ? 9.479 -1.759 28.029 1.00 58.91 487 ALA A N 1
ATOM 3510 C CA . ALA A 1 487 ? 9.864 -1.490 29.414 1.00 58.91 487 ALA A CA 1
ATOM 3511 C C . ALA A 1 487 ? 11.373 -1.771 29.587 1.00 58.91 487 ALA A C 1
ATOM 3513 O O . ALA A 1 487 ? 11.959 -2.477 28.768 1.00 58.91 487 ALA A O 1
ATOM 3514 N N . ASP A 1 488 ? 12.001 -1.262 30.655 1.00 52.31 488 ASP A N 1
ATOM 3515 C CA . ASP A 1 488 ? 13.471 -1.153 30.834 1.00 52.31 488 ASP A CA 1
ATOM 3516 C C . ASP A 1 488 ? 14.333 -2.403 30.530 1.00 52.31 488 ASP A C 1
ATOM 3518 O O . ASP A 1 488 ? 15.540 -2.279 30.318 1.00 52.31 488 ASP A O 1
ATOM 3522 N N . THR A 1 489 ? 13.758 -3.610 30.532 1.00 50.56 489 THR A N 1
ATOM 3523 C CA . THR A 1 489 ? 14.457 -4.864 30.189 1.00 50.56 489 THR A CA 1
ATOM 3524 C C . THR A 1 489 ? 13.676 -5.789 29.247 1.00 50.56 489 THR A C 1
ATOM 3526 O O . THR A 1 489 ? 14.026 -6.964 29.143 1.00 50.56 489 THR A O 1
ATOM 3529 N N . ALA A 1 490 ? 12.592 -5.325 28.619 1.00 52.84 490 ALA A N 1
ATOM 3530 C CA . ALA A 1 490 ? 11.778 -6.142 27.720 1.00 52.84 490 ALA A CA 1
ATOM 3531 C C . ALA A 1 490 ? 11.031 -5.289 26.686 1.00 52.84 490 ALA A C 1
ATOM 3533 O O . ALA A 1 490 ? 10.224 -4.431 27.044 1.00 52.84 490 ALA A O 1
ATOM 3534 N N . THR A 1 491 ? 11.251 -5.603 25.412 1.00 58.47 491 THR A N 1
ATOM 3535 C CA . THR A 1 491 ? 10.360 -5.225 24.311 1.00 58.47 491 THR A CA 1
ATOM 3536 C C . THR A 1 491 ? 9.348 -6.348 24.104 1.00 58.47 491 THR A C 1
ATOM 3538 O O . THR A 1 491 ? 9.699 -7.523 24.227 1.00 58.47 491 THR A O 1
ATOM 3541 N N . ARG A 1 492 ? 8.103 -6.006 23.776 1.00 62.78 492 ARG A N 1
ATOM 3542 C CA . ARG A 1 492 ? 7.157 -6.919 23.126 1.00 62.78 492 ARG A CA 1
ATOM 3543 C C . ARG A 1 492 ? 6.660 -6.281 21.845 1.00 62.78 492 ARG A C 1
ATOM 3545 O O . ARG A 1 492 ? 6.475 -5.063 21.800 1.00 62.78 492 ARG A O 1
ATOM 3552 N N . HIS A 1 493 ? 6.397 -7.110 20.851 1.00 62.50 493 HIS A N 1
ATOM 3553 C CA . HIS A 1 493 ? 5.560 -6.700 19.745 1.00 62.50 493 HIS A CA 1
ATOM 3554 C C . HIS A 1 493 ? 4.104 -6.997 20.118 1.00 62.50 493 HIS A C 1
ATOM 3556 O O . HIS A 1 493 ? 3.800 -7.618 21.143 1.00 62.50 493 HIS A O 1
ATOM 3562 N N . LEU A 1 494 ? 3.183 -6.446 19.347 1.00 63.34 494 LEU A N 1
ATOM 3563 C CA . LEU A 1 494 ? 1.757 -6.682 19.466 1.00 63.34 494 LEU A CA 1
ATOM 3564 C C . LEU A 1 494 ? 1.170 -6.538 18.065 1.00 63.34 494 LEU A C 1
ATOM 3566 O O . LEU A 1 494 ? 1.412 -5.528 17.403 1.00 63.34 494 LEU A O 1
ATOM 3570 N N . ARG A 1 495 ? 0.368 -7.510 17.630 1.00 65.94 495 ARG A N 1
ATOM 3571 C CA . ARG A 1 495 ? -0.441 -7.398 16.415 1.00 65.94 495 ARG A CA 1
ATOM 3572 C C . ARG A 1 495 ? -1.911 -7.551 16.761 1.00 65.94 495 ARG A C 1
ATOM 3574 O O . ARG A 1 495 ? -2.294 -8.514 17.423 1.00 65.94 495 ARG A O 1
ATOM 3581 N N . PHE A 1 496 ? -2.733 -6.660 16.225 1.00 62.34 496 PHE A N 1
ATOM 3582 C CA . PHE A 1 496 ? -4.181 -6.733 16.320 1.00 62.34 496 PHE A CA 1
ATOM 3583 C C . PHE A 1 496 ? -4.801 -6.565 14.940 1.00 62.34 496 PHE A C 1
ATOM 3585 O O . PHE A 1 496 ? -4.484 -5.621 14.222 1.00 62.34 496 PHE A O 1
ATOM 3592 N N . VAL A 1 497 ? -5.730 -7.452 14.598 1.00 60.66 497 VAL A N 1
ATOM 3593 C CA . VAL A 1 497 ? -6.555 -7.324 13.397 1.00 60.66 497 VAL A CA 1
ATOM 3594 C C . VAL A 1 497 ? -7.978 -7.032 13.848 1.00 60.66 497 VAL A C 1
ATOM 3596 O O . VAL A 1 497 ? -8.595 -7.860 14.517 1.00 60.66 497 VAL A O 1
ATOM 3599 N N . GLY A 1 498 ? -8.478 -5.847 13.511 1.00 56.47 498 GLY A N 1
ATOM 3600 C CA . GLY A 1 498 ? -9.833 -5.402 13.824 1.00 56.47 498 GLY A CA 1
ATOM 3601 C C . GLY A 1 498 ? -10.645 -5.128 12.562 1.00 56.47 498 GLY A C 1
ATOM 3602 O O . GLY A 1 498 ? -10.090 -4.803 11.514 1.00 56.47 498 GLY A O 1
ATOM 3603 N N . GLU A 1 499 ? -11.967 -5.221 12.675 1.00 57.25 499 GLU A N 1
ATOM 3604 C CA . GLU A 1 499 ? -12.886 -4.622 11.706 1.00 57.25 499 GLU A CA 1
ATOM 3605 C C . GLU A 1 499 ? -13.369 -3.279 12.262 1.00 57.25 499 GLU A C 1
ATOM 3607 O O . GLU A 1 499 ? -13.857 -3.204 13.392 1.00 57.25 499 GLU A O 1
ATOM 3612 N N . VAL A 1 500 ? -13.225 -2.221 11.468 1.00 55.59 500 VAL A N 1
ATOM 3613 C CA . VAL A 1 500 ? -13.760 -0.882 11.740 1.00 55.59 500 VAL A CA 1
ATOM 3614 C C . VAL A 1 500 ? -14.801 -0.535 10.684 1.00 55.59 500 VAL A C 1
ATOM 3616 O O . VAL A 1 500 ? -14.743 -1.036 9.564 1.00 55.59 500 VAL A O 1
ATOM 3619 N N . VAL A 1 501 ? -15.749 0.333 11.019 1.00 52.75 501 VAL A N 1
ATOM 3620 C CA . VAL A 1 501 ? -16.725 0.843 10.052 1.00 52.75 501 VAL A CA 1
ATOM 3621 C C . VAL A 1 501 ? -16.207 2.139 9.440 1.00 52.75 501 VAL A C 1
ATOM 3623 O O . VAL A 1 501 ? -15.831 3.056 10.166 1.00 52.75 501 VAL A O 1
ATOM 3626 N N . LEU A 1 502 ? -16.211 2.214 8.109 1.00 49.50 502 LEU A N 1
ATOM 3627 C CA . LEU A 1 502 ? -15.962 3.441 7.364 1.00 49.50 502 LEU A CA 1
ATOM 3628 C C . LEU A 1 502 ? -17.282 4.088 6.945 1.00 49.50 502 LEU A C 1
ATOM 3630 O O . LEU A 1 502 ? -18.137 3.449 6.325 1.00 49.50 502 LEU A O 1
ATOM 3634 N N . ASP A 1 503 ? -17.391 5.382 7.230 1.00 47.94 503 ASP A N 1
ATOM 3635 C CA . ASP A 1 503 ? -18.356 6.279 6.606 1.00 47.94 503 ASP A CA 1
ATOM 3636 C C . ASP A 1 503 ? -17.667 7.096 5.494 1.00 47.94 503 ASP A C 1
ATOM 3638 O O . ASP A 1 503 ? -16.473 7.405 5.594 1.00 47.94 503 ASP A O 1
ATOM 3642 N N . PRO A 1 504 ? -18.379 7.437 4.404 1.00 44.41 504 PRO A N 1
ATOM 3643 C CA . PRO A 1 504 ? -17.782 8.101 3.252 1.00 44.41 504 PRO A CA 1
ATOM 3644 C C . PRO A 1 504 ? -17.379 9.546 3.559 1.00 44.41 504 PRO A C 1
ATOM 3646 O O . PRO A 1 504 ? -18.179 10.343 4.055 1.00 44.41 504 PRO A O 1
ATOM 3649 N N . LEU A 1 505 ? -16.144 9.876 3.170 1.00 48.19 505 LEU A N 1
ATOM 3650 C CA . LEU A 1 505 ? -15.552 11.212 3.244 1.00 48.19 505 LEU A CA 1
ATOM 3651 C C . LEU A 1 505 ? -16.418 12.287 2.571 1.00 48.19 505 LEU A C 1
ATOM 3653 O O . LEU A 1 505 ? -17.143 12.028 1.605 1.00 48.19 505 LEU A O 1
ATOM 3657 N N . THR A 1 506 ? -16.217 13.531 3.008 1.00 51.56 506 THR A N 1
ATOM 3658 C CA . THR A 1 506 ? -16.568 14.741 2.263 1.00 51.56 506 THR A CA 1
ATOM 3659 C C . THR A 1 506 ? -16.094 14.618 0.808 1.00 51.56 506 THR A C 1
ATOM 3661 O O . THR A 1 506 ? -14.891 14.596 0.540 1.00 51.56 506 THR A O 1
ATOM 3664 N N . SER A 1 507 ? -17.018 14.529 -0.152 1.00 57.50 507 SER A N 1
ATOM 3665 C CA . SER A 1 507 ? -16.647 14.399 -1.570 1.00 57.50 507 SER A CA 1
ATOM 3666 C C . SER A 1 507 ? -16.421 15.770 -2.215 1.00 57.50 507 SER A C 1
ATOM 3668 O O . SER A 1 507 ? -16.783 16.802 -1.651 1.00 57.50 507 SER A O 1
ATOM 3670 N N . VAL A 1 508 ? -15.812 15.811 -3.404 1.00 62.88 508 VAL A N 1
ATOM 3671 C CA . VAL A 1 508 ? -15.708 17.041 -4.207 1.00 62.88 508 VAL A CA 1
ATOM 3672 C C . VAL A 1 508 ? -16.628 16.912 -5.417 1.00 62.88 508 VAL A C 1
ATOM 3674 O O . VAL A 1 508 ? -16.511 15.966 -6.196 1.00 62.88 508 VAL A O 1
ATOM 3677 N N . SER A 1 509 ? -17.566 17.844 -5.588 1.00 68.25 509 SER A N 1
ATOM 3678 C CA . SER A 1 509 ? -18.459 17.838 -6.749 1.00 68.25 509 SER A CA 1
ATOM 3679 C C . SER A 1 509 ? -17.717 18.256 -8.023 1.00 68.25 509 SER A C 1
ATOM 3681 O O . SER A 1 509 ? -16.690 18.930 -7.978 1.00 68.25 509 SER A O 1
ATOM 3683 N N . ARG A 1 510 ? -18.265 17.913 -9.198 1.00 64.56 510 ARG A N 1
ATOM 3684 C CA . ARG A 1 510 ? -17.672 18.250 -10.515 1.00 64.56 510 ARG A CA 1
ATOM 3685 C C . ARG A 1 510 ? -17.450 19.752 -10.757 1.00 64.56 510 ARG A C 1
ATOM 3687 O O . ARG A 1 510 ? -16.771 20.113 -11.712 1.00 64.56 510 ARG A O 1
ATOM 3694 N N . ASP A 1 511 ? -18.052 20.610 -9.936 1.00 69.62 511 ASP A N 1
ATOM 3695 C CA . ASP A 1 511 ? -17.905 22.068 -9.974 1.00 69.62 511 ASP A CA 1
ATOM 3696 C C . ASP A 1 511 ? -16.813 22.600 -9.014 1.00 69.62 511 ASP A C 1
ATOM 3698 O O . ASP A 1 511 ? -16.581 23.808 -8.985 1.00 69.62 511 ASP A O 1
ATOM 3702 N N . GLY A 1 512 ? -16.162 21.732 -8.227 1.00 66.56 512 GLY A N 1
ATOM 3703 C CA . GLY A 1 512 ? -15.095 22.080 -7.276 1.00 66.56 512 GLY A CA 1
ATOM 3704 C C . GLY A 1 512 ? -15.545 22.387 -5.839 1.00 66.56 512 GLY A C 1
ATOM 3705 O O . GLY A 1 512 ? -14.733 22.856 -5.042 1.00 66.56 512 GLY A O 1
ATOM 3706 N N . PHE A 1 513 ? -16.812 22.147 -5.484 1.00 78.75 513 PHE A N 1
ATOM 3707 C CA . PHE A 1 513 ? -17.310 22.347 -4.115 1.00 78.75 513 PHE A CA 1
ATOM 3708 C C . PHE A 1 513 ? -17.059 21.113 -3.237 1.00 78.75 513 PHE A C 1
ATOM 3710 O O . PHE A 1 513 ? -17.181 19.986 -3.714 1.00 78.75 513 PHE A O 1
ATOM 3717 N N . LEU A 1 514 ? -16.770 21.329 -1.952 1.00 77.94 514 LEU A N 1
ATOM 3718 C CA . LEU A 1 514 ? -16.833 20.299 -0.909 1.00 77.94 514 LEU A CA 1
ATOM 3719 C C . LEU A 1 514 ? -18.295 19.864 -0.727 1.00 77.94 514 LEU A C 1
ATOM 3721 O O . LEU A 1 514 ? -19.178 20.714 -0.803 1.00 77.94 514 LEU A O 1
ATOM 3725 N N . VAL A 1 515 ? -18.558 18.583 -0.475 1.00 78.81 515 VAL A N 1
ATOM 3726 C CA . VAL A 1 515 ? -19.902 17.990 -0.370 1.00 78.81 515 VAL A CA 1
ATOM 3727 C C . VAL A 1 515 ? -20.011 17.193 0.929 1.00 78.81 515 VAL A C 1
ATOM 3729 O O . VAL A 1 515 ? -19.258 16.242 1.126 1.00 78.81 515 VAL A O 1
ATOM 3732 N N . ALA A 1 516 ? -20.969 17.551 1.783 1.00 80.31 516 ALA A N 1
ATOM 3733 C CA . ALA A 1 516 ? -21.167 16.957 3.107 1.00 80.31 516 ALA A CA 1
ATOM 3734 C C . ALA A 1 516 ? -21.477 15.450 3.072 1.00 80.31 516 ALA A C 1
ATOM 3736 O O . ALA A 1 516 ? -22.342 15.009 2.306 1.00 80.31 516 ALA A O 1
ATOM 3737 N N . GLY A 1 517 ? -20.822 14.670 3.936 1.00 68.75 517 GLY A N 1
ATOM 3738 C CA . GLY A 1 517 ? -20.842 13.199 3.921 1.00 68.75 517 GLY A CA 1
ATOM 3739 C C . GLY A 1 517 ? -22.151 12.558 4.412 1.00 68.75 517 GLY A C 1
ATOM 3740 O O . GLY A 1 517 ? -23.058 13.230 4.908 1.00 68.75 517 GLY A O 1
ATOM 3741 N N . GLY A 1 518 ? -22.272 11.233 4.283 1.00 68.81 518 GLY A N 1
ATOM 3742 C CA . GLY A 1 518 ? -23.390 10.447 4.836 1.00 68.81 518 GLY A CA 1
ATOM 3743 C C . GLY A 1 518 ? -24.786 10.744 4.249 1.00 68.81 518 GLY A C 1
ATOM 3744 O O . GLY A 1 518 ? -24.933 11.159 3.097 1.00 68.81 518 GLY A O 1
ATOM 3745 N N . SER A 1 519 ? -25.846 10.495 5.029 1.00 80.06 519 SER A N 1
ATOM 3746 C CA . SER A 1 519 ? -27.237 10.810 4.653 1.00 80.06 519 SER A CA 1
ATOM 3747 C C . SER A 1 519 ? -28.134 11.063 5.872 1.00 80.06 519 SER A C 1
ATOM 3749 O O . SER A 1 519 ? -27.827 10.614 6.974 1.00 80.06 519 SER A O 1
ATOM 3751 N N . SER A 1 520 ? -29.247 11.782 5.691 1.00 86.31 520 SER A N 1
ATOM 3752 C CA . SER A 1 520 ? -30.258 11.963 6.742 1.00 86.31 520 SER A CA 1
ATOM 3753 C C . SER A 1 520 ? -31.294 10.835 6.743 1.00 86.31 520 SER A C 1
ATOM 3755 O O . SER A 1 520 ? -31.421 10.066 5.787 1.00 86.31 520 SER A O 1
ATOM 3757 N N . THR A 1 521 ? -32.138 10.801 7.775 1.00 88.62 521 THR A N 1
ATOM 3758 C CA . THR A 1 521 ? -33.439 10.126 7.691 1.00 88.62 521 THR A CA 1
ATOM 3759 C C . THR A 1 521 ? -34.339 10.805 6.651 1.00 88.62 521 THR A C 1
ATOM 3761 O O . THR A 1 521 ? -34.184 11.992 6.347 1.00 88.62 521 THR A O 1
ATOM 3764 N N . VAL A 1 522 ? -35.299 10.054 6.106 1.00 95.44 522 VAL A N 1
ATOM 3765 C CA . VAL A 1 522 ? -36.379 10.605 5.274 1.00 95.44 522 VAL A CA 1
ATOM 3766 C C . VAL A 1 522 ? -37.434 11.235 6.186 1.00 95.44 522 VAL A C 1
ATOM 3768 O O . VAL A 1 522 ? -37.974 10.553 7.058 1.00 95.44 522 VAL A O 1
ATOM 3771 N N . VAL A 1 523 ? -37.766 12.509 5.968 1.00 95.56 523 VAL A N 1
ATOM 3772 C CA . VAL A 1 523 ? -38.787 13.241 6.744 1.00 95.56 523 VAL A CA 1
ATOM 3773 C C . VAL A 1 523 ? -39.895 13.749 5.823 1.00 95.56 523 VAL A C 1
ATOM 3775 O O . VAL A 1 523 ? -39.630 14.178 4.704 1.00 95.56 523 VAL A O 1
ATOM 3778 N N . GLY A 1 524 ? -41.148 13.710 6.284 1.00 94.44 524 GLY A N 1
ATOM 3779 C CA . GLY A 1 524 ? -42.336 14.072 5.500 1.00 94.44 524 GLY A CA 1
ATOM 3780 C C . GLY A 1 524 ? -43.062 12.865 4.900 1.00 94.44 524 GLY A C 1
ATOM 3781 O O . GLY A 1 524 ? -42.798 11.718 5.257 1.00 94.44 524 GLY A O 1
ATOM 3782 N N . ALA A 1 525 ? -44.003 13.124 3.993 1.00 89.62 525 ALA A N 1
ATOM 3783 C CA . ALA A 1 525 ? -44.820 12.102 3.339 1.00 89.62 525 ALA A CA 1
ATOM 3784 C C . ALA A 1 525 ? -45.177 12.532 1.911 1.00 89.62 525 ALA A C 1
ATOM 3786 O O . ALA A 1 525 ? -45.384 13.713 1.662 1.00 89.62 525 ALA A O 1
ATOM 3787 N N . GLY A 1 526 ? -45.265 11.579 0.981 1.00 93.00 526 GLY A N 1
ATOM 3788 C CA . GLY A 1 526 ? -45.403 11.849 -0.455 1.00 93.00 526 GLY A CA 1
ATOM 3789 C C . GLY A 1 526 ? -44.162 11.394 -1.233 1.00 93.00 526 GLY A C 1
ATOM 3790 O O . GLY A 1 526 ? -43.409 10.559 -0.728 1.00 93.00 526 GLY A O 1
ATOM 3791 N N . PRO A 1 527 ? -43.946 11.888 -2.465 1.00 95.00 527 PRO A N 1
ATOM 3792 C CA . PRO A 1 527 ? -42.736 11.609 -3.232 1.00 95.00 527 PRO A CA 1
ATOM 3793 C C . PRO A 1 527 ? -41.488 12.167 -2.538 1.00 95.00 527 PRO A C 1
ATOM 3795 O O . PRO A 1 527 ? -41.506 13.295 -2.041 1.00 95.00 527 PRO A O 1
ATOM 3798 N N . LEU A 1 528 ? -40.411 11.383 -2.550 1.00 96.38 528 LEU A N 1
ATOM 3799 C CA . LEU A 1 528 ? -39.105 11.783 -2.036 1.00 96.38 528 LEU A CA 1
ATOM 3800 C C . LEU A 1 528 ? -38.434 12.799 -2.968 1.00 96.38 528 LEU A C 1
ATOM 3802 O O . LEU A 1 528 ? -38.490 12.643 -4.188 1.00 96.38 528 LEU A O 1
ATOM 3806 N N . ARG A 1 529 ? -37.753 13.787 -2.380 1.00 96.00 529 ARG A N 1
ATOM 3807 C CA . ARG A 1 529 ? -36.708 14.600 -3.013 1.00 96.00 529 ARG A CA 1
ATOM 3808 C C . ARG A 1 529 ? -35.412 14.510 -2.218 1.00 96.00 529 ARG A C 1
ATOM 3810 O O . ARG A 1 529 ? -35.405 14.732 -1.007 1.00 96.00 529 ARG A O 1
ATOM 3817 N N . THR A 1 530 ? -34.323 14.190 -2.905 1.00 96.00 530 THR A N 1
ATOM 3818 C CA . THR A 1 530 ? -32.975 14.136 -2.326 1.00 96.00 530 THR A CA 1
ATOM 3819 C C . THR A 1 530 ? -32.270 15.484 -2.459 1.00 96.00 530 THR A C 1
ATOM 3821 O O . THR A 1 530 ? -32.479 16.200 -3.440 1.00 96.00 530 THR A O 1
ATOM 3824 N N . PHE A 1 531 ? -31.413 15.840 -1.500 1.00 96.69 531 PHE A N 1
ATOM 3825 C CA . PHE A 1 531 ? -30.558 17.021 -1.628 1.00 96.69 531 PHE A CA 1
ATOM 3826 C C . PHE A 1 531 ? -29.126 16.811 -1.129 1.00 96.69 531 PHE A C 1
ATOM 3828 O O . PHE A 1 531 ? -28.909 16.085 -0.163 1.00 96.69 531 PHE A O 1
ATOM 3835 N N . SER A 1 532 ? -28.153 17.468 -1.763 1.00 94.94 532 SER A N 1
ATOM 3836 C CA . SER A 1 532 ? -26.798 17.630 -1.218 1.00 94.94 532 SER A CA 1
ATOM 3837 C C . SER A 1 532 ? -26.663 18.972 -0.495 1.00 94.94 532 SER A C 1
ATOM 3839 O O . SER A 1 532 ? -27.431 19.910 -0.742 1.00 94.94 532 SER A O 1
ATOM 3841 N N . VAL A 1 533 ? -25.661 19.071 0.379 1.00 96.81 533 VAL A N 1
ATOM 3842 C CA . VAL A 1 533 ? -25.183 20.347 0.928 1.00 96.81 533 VAL A CA 1
ATOM 3843 C C . VAL A 1 533 ? -23.697 20.463 0.623 1.00 96.81 533 VAL A C 1
ATOM 3845 O O . VAL A 1 533 ? -22.958 19.489 0.768 1.00 96.81 533 VAL A O 1
ATOM 3848 N N . GLU A 1 534 ? -23.288 21.625 0.126 1.00 94.50 534 GLU A N 1
ATOM 3849 C CA . GLU A 1 534 ? -21.973 21.853 -0.461 1.00 94.50 534 GLU A CA 1
ATOM 3850 C C . GLU A 1 534 ? -21.411 23.227 -0.075 1.00 94.50 534 GLU A C 1
ATOM 3852 O O . GLU A 1 534 ? -22.155 24.187 0.147 1.00 94.50 534 GLU A O 1
ATOM 3857 N N . VAL A 1 535 ? -20.084 23.333 -0.027 1.00 92.50 535 VAL A N 1
ATOM 3858 C CA . VAL A 1 535 ? -19.354 24.542 0.373 1.00 92.50 535 VAL A CA 1
ATOM 3859 C C . VAL A 1 535 ? -18.187 24.796 -0.581 1.00 92.50 535 VAL A C 1
ATOM 3861 O O . VAL A 1 535 ? -17.433 23.895 -0.943 1.00 92.50 535 VAL A O 1
ATOM 3864 N N . GLU A 1 536 ? -18.001 26.046 -1.002 1.00 88.19 536 GLU A N 1
ATOM 3865 C CA . GLU A 1 536 ? -16.792 26.454 -1.724 1.00 88.19 536 GLU A CA 1
ATOM 3866 C C . GLU A 1 536 ? -15.587 26.477 -0.770 1.00 88.19 536 GLU A C 1
ATOM 3868 O O . GLU A 1 536 ? -15.589 27.230 0.204 1.00 88.19 536 GLU A O 1
ATOM 3873 N N . ARG A 1 537 ? -14.540 25.691 -1.073 1.00 78.88 537 ARG A N 1
ATOM 3874 C CA . ARG A 1 537 ? -13.332 25.498 -0.237 1.00 78.88 537 ARG A CA 1
ATOM 3875 C C . ARG A 1 537 ? -12.771 26.808 0.337 1.00 78.88 537 ARG A C 1
ATOM 3877 O O . ARG A 1 537 ? -12.494 26.906 1.525 1.00 78.88 537 ARG A O 1
ATOM 3884 N N . SER A 1 538 ? -12.674 27.851 -0.486 1.00 73.06 538 SER A N 1
ATOM 3885 C CA . SER A 1 538 ? -12.151 29.173 -0.109 1.00 73.06 538 SER A CA 1
ATOM 3886 C C . SER A 1 538 ? -13.129 30.081 0.663 1.00 73.06 538 SER A C 1
ATOM 3888 O O . SER A 1 538 ? -12.908 31.288 0.737 1.00 73.06 538 SER A O 1
ATOM 3890 N N . THR A 1 539 ? -14.225 29.546 1.210 1.00 76.44 539 THR A N 1
ATOM 3891 C CA . THR A 1 539 ? -15.099 30.262 2.162 1.00 76.44 539 THR A CA 1
ATOM 3892 C C . THR A 1 539 ? -14.592 30.180 3.602 1.00 76.44 539 THR A C 1
ATOM 3894 O O . THR A 1 539 ? -14.907 31.067 4.392 1.00 76.44 539 THR A O 1
ATOM 3897 N N . GLY A 1 540 ? -13.824 29.135 3.942 1.00 74.06 540 GLY A N 1
ATOM 3898 C CA . GLY A 1 540 ? -13.403 28.848 5.317 1.00 74.06 540 GLY A CA 1
ATOM 3899 C C . GLY A 1 540 ? -14.537 28.399 6.248 1.00 74.06 540 GLY A C 1
ATOM 3900 O O . GLY A 1 540 ? -14.367 28.467 7.461 1.00 74.06 540 GLY A O 1
ATOM 3901 N N . LEU A 1 541 ? -15.690 27.991 5.704 1.00 74.88 541 LEU A N 1
ATOM 3902 C CA . LEU A 1 541 ? -16.755 27.342 6.471 1.00 74.88 541 LEU A CA 1
ATOM 3903 C C . LEU A 1 541 ? -16.502 25.837 6.560 1.00 74.88 541 LEU A C 1
ATOM 3905 O O . LEU A 1 541 ? -16.096 25.227 5.568 1.00 74.88 541 LEU A O 1
ATOM 3909 N N . ASP A 1 542 ? -16.830 25.246 7.706 1.00 80.50 542 ASP A N 1
ATOM 3910 C CA . ASP A 1 542 ? -16.983 23.801 7.800 1.00 80.50 542 ASP A CA 1
ATOM 3911 C C . ASP A 1 542 ? -18.228 23.345 7.015 1.00 80.50 542 ASP A C 1
ATOM 3913 O O . ASP A 1 542 ? -19.282 23.989 7.034 1.00 80.50 542 ASP A O 1
ATOM 3917 N N . VAL A 1 543 ? -18.086 22.259 6.259 1.00 81.62 543 VAL A N 1
ATOM 3918 C CA . VAL A 1 543 ? -19.115 21.765 5.334 1.00 81.62 543 VAL A CA 1
ATOM 3919 C C . VAL A 1 543 ? -20.173 20.911 6.028 1.00 81.62 543 VAL A C 1
ATOM 3921 O O . VAL A 1 543 ? -21.328 20.915 5.595 1.00 81.62 543 VAL A O 1
ATOM 3924 N N . ASP A 1 544 ? -19.818 20.240 7.120 1.00 80.06 544 ASP A N 1
ATOM 3925 C CA . ASP A 1 544 ? -20.705 19.359 7.867 1.00 80.06 544 ASP A CA 1
ATOM 3926 C C . ASP A 1 544 ? -21.437 20.124 8.995 1.00 80.06 544 ASP A C 1
ATOM 3928 O O . ASP A 1 544 ? -22.617 19.850 9.222 1.00 80.06 544 ASP A O 1
ATOM 3932 N N . GLU A 1 545 ? -20.866 21.201 9.562 1.00 82.69 545 GLU A N 1
ATOM 3933 C CA . GLU A 1 545 ? -21.618 22.225 10.321 1.00 82.69 545 GLU A CA 1
ATOM 3934 C C . GLU A 1 545 ? -22.707 22.875 9.448 1.00 82.69 545 GLU A C 1
ATOM 3936 O O . GLU A 1 545 ? -23.881 22.947 9.830 1.00 82.69 545 GLU A O 1
ATOM 3941 N N . VAL A 1 546 ? -22.338 23.329 8.241 1.00 92.31 546 VAL A N 1
ATOM 3942 C CA . VAL A 1 546 ? -23.285 23.916 7.277 1.00 92.31 546 VAL A CA 1
ATOM 3943 C C . VAL A 1 546 ? -24.345 22.888 6.875 1.00 92.31 546 VAL A C 1
ATOM 3945 O O . VAL A 1 546 ? -25.525 23.232 6.767 1.00 92.31 546 VAL A O 1
ATOM 3948 N N . ALA A 1 547 ? -23.973 21.619 6.699 1.00 93.00 547 ALA A N 1
ATOM 3949 C CA . ALA A 1 547 ? -24.931 20.561 6.410 1.00 93.00 547 ALA A CA 1
ATOM 3950 C C . ALA A 1 547 ? -25.843 20.225 7.586 1.00 93.00 547 ALA A C 1
ATOM 3952 O O . ALA A 1 547 ? -27.014 19.935 7.340 1.00 93.00 547 ALA A O 1
ATOM 3953 N N . ALA A 1 548 ? -25.371 20.291 8.831 1.00 91.69 548 ALA A N 1
ATOM 3954 C CA . ALA A 1 548 ? -26.207 20.126 10.013 1.00 91.69 548 ALA A CA 1
ATOM 3955 C C . ALA A 1 548 ? -27.289 21.216 10.066 1.00 91.69 548 ALA A C 1
ATOM 3957 O O . ALA A 1 548 ? -28.475 20.883 10.105 1.00 91.69 548 ALA A O 1
ATOM 3958 N N . GLU A 1 549 ? -26.914 22.495 9.942 1.00 97.38 549 GLU A N 1
ATOM 3959 C CA . GLU A 1 549 ? -27.876 23.608 9.960 1.00 97.38 549 GLU A CA 1
ATOM 3960 C C . GLU A 1 549 ? -28.845 23.560 8.762 1.00 97.38 549 GLU A C 1
ATOM 3962 O O . GLU A 1 549 ? -30.057 23.696 8.936 1.00 97.38 549 GLU A O 1
ATOM 3967 N N . VAL A 1 550 ? -28.360 23.293 7.541 1.00 98.25 550 VAL A N 1
ATOM 3968 C CA . VAL A 1 550 ? -29.233 23.145 6.359 1.00 98.25 550 VAL A CA 1
ATOM 3969 C C . VAL A 1 550 ? -30.170 21.934 6.491 1.00 98.25 550 VAL A C 1
ATOM 3971 O O . VAL A 1 550 ? -31.324 22.013 6.064 1.00 98.25 550 VAL A O 1
ATOM 3974 N N . THR A 1 551 ? -29.720 20.832 7.103 1.00 97.31 551 THR A N 1
ATOM 3975 C CA . THR A 1 551 ? -30.566 19.654 7.366 1.00 97.31 551 THR A CA 1
ATOM 3976 C C . THR A 1 551 ? -31.635 19.968 8.410 1.00 97.31 551 THR A C 1
ATOM 3978 O O . THR A 1 551 ? -32.798 19.642 8.181 1.00 97.31 551 THR A O 1
ATOM 3981 N N . GLU A 1 552 ? -31.283 20.631 9.517 1.00 96.94 552 GLU A N 1
ATOM 3982 C CA . GLU A 1 552 ? -32.255 21.058 10.531 1.00 96.94 552 GLU A CA 1
ATOM 3983 C C . GLU A 1 552 ? -33.325 21.961 9.904 1.00 96.94 552 GLU A C 1
ATOM 3985 O O . GLU A 1 552 ? -34.516 21.700 10.067 1.00 96.94 552 GLU A O 1
ATOM 3990 N N . ILE A 1 553 ? -32.922 22.957 9.105 1.00 97.25 553 ILE A N 1
ATOM 3991 C CA . ILE A 1 553 ? -33.857 23.868 8.433 1.00 97.25 553 ILE A CA 1
ATOM 3992 C C . ILE A 1 553 ? -34.779 23.122 7.460 1.00 97.25 553 ILE A C 1
ATOM 3994 O O . ILE A 1 553 ? -35.995 23.306 7.499 1.00 97.25 553 ILE A O 1
ATOM 3998 N N . LEU A 1 554 ? -34.241 22.290 6.564 1.00 97.81 554 LEU A N 1
ATOM 3999 C CA . LEU A 1 554 ? -35.062 21.667 5.520 1.00 97.81 554 LEU A CA 1
ATOM 4000 C C . LEU A 1 554 ? -35.963 20.540 6.046 1.00 97.81 554 LEU A C 1
ATOM 4002 O O . LEU A 1 554 ? -37.015 20.294 5.452 1.00 97.81 554 LEU A O 1
ATOM 4006 N N . LEU A 1 555 ? -35.593 19.880 7.149 1.00 96.94 555 LEU A N 1
ATOM 4007 C CA . LEU A 1 555 ? -36.370 18.786 7.744 1.00 96.94 555 LEU A CA 1
ATOM 4008 C C . LEU A 1 555 ? -37.263 19.219 8.929 1.00 96.94 555 LEU A C 1
ATOM 4010 O O . LEU A 1 555 ? -38.004 18.387 9.456 1.00 96.94 555 LEU A O 1
ATOM 4014 N N . ASP A 1 556 ? -37.243 20.494 9.334 1.00 96.50 556 ASP A N 1
ATOM 4015 C CA . ASP A 1 556 ? -38.075 21.025 10.423 1.00 96.50 556 ASP A CA 1
ATOM 4016 C C . ASP A 1 556 ? -39.593 20.817 10.175 1.00 96.50 556 ASP A C 1
ATOM 4018 O O . ASP A 1 556 ? -40.066 20.994 9.048 1.00 96.50 556 ASP A O 1
ATOM 4022 N N . PRO A 1 557 ? -40.413 20.538 11.212 1.00 93.69 557 PRO A N 1
ATOM 4023 C CA . PRO A 1 557 ? -41.876 20.421 11.094 1.00 93.69 557 PRO A CA 1
ATOM 4024 C C . PRO A 1 557 ? -42.641 21.670 10.602 1.00 93.69 557 PRO A C 1
ATOM 4026 O O . PRO A 1 557 ? -43.847 21.586 10.374 1.00 93.69 557 PRO A O 1
ATOM 4029 N N . ARG A 1 558 ? -41.985 22.829 10.472 1.00 94.81 558 ARG A N 1
ATOM 4030 C CA . ARG A 1 558 ? -42.476 24.080 9.857 1.00 94.81 558 ARG A CA 1
ATOM 4031 C C . ARG A 1 558 ? -42.017 24.236 8.398 1.00 94.81 558 ARG A C 1
ATOM 4033 O O . ARG A 1 558 ? -42.441 25.178 7.723 1.00 94.81 558 ARG A O 1
ATOM 4040 N N . GLY A 1 559 ? -41.117 23.366 7.940 1.00 94.12 559 GLY A N 1
ATOM 4041 C CA . GLY A 1 559 ? -40.493 23.348 6.620 1.00 94.12 559 GLY A CA 1
ATOM 4042 C C . GLY A 1 559 ? -41.370 22.744 5.520 1.00 94.12 559 GLY A C 1
ATOM 4043 O O . GLY A 1 559 ? -42.567 22.509 5.686 1.00 94.12 559 GLY A O 1
ATOM 4044 N N . TRP A 1 560 ? -40.759 22.478 4.364 1.00 96.06 560 TRP A N 1
ATOM 4045 C CA . TRP A 1 560 ? -41.443 22.066 3.128 1.00 96.06 560 TRP A CA 1
ATOM 4046 C C . TRP A 1 560 ? -42.096 20.669 3.157 1.00 96.06 560 TRP A C 1
ATOM 4048 O O . TRP A 1 560 ? -42.761 20.284 2.198 1.00 96.06 560 TRP A O 1
ATOM 4058 N N . THR A 1 561 ? -41.913 19.907 4.234 1.00 95.75 561 THR A N 1
ATOM 4059 C CA . THR A 1 561 ? -42.508 18.578 4.464 1.00 95.75 561 THR A CA 1
ATOM 4060 C C . THR A 1 561 ? -43.867 18.639 5.175 1.00 95.75 561 THR A C 1
ATOM 4062 O O . THR A 1 561 ? -44.610 17.654 5.169 1.00 95.75 561 THR A O 1
ATOM 4065 N N . ALA A 1 562 ? -44.210 19.779 5.788 1.00 93.12 562 ALA A N 1
ATOM 4066 C CA . ALA A 1 562 ? -45.315 19.902 6.741 1.00 93.12 562 ALA A CA 1
ATOM 4067 C C . ALA A 1 562 ? -46.723 19.774 6.125 1.00 93.12 562 ALA A C 1
ATOM 4069 O O . ALA A 1 562 ? -47.679 19.458 6.835 1.00 93.12 562 ALA A O 1
ATOM 4070 N N . ASP A 1 563 ? -46.866 19.996 4.814 1.00 89.06 563 ASP A N 1
ATOM 4071 C CA . ASP A 1 563 ? -48.136 19.837 4.092 1.00 89.06 563 ASP A CA 1
ATOM 4072 C C . ASP A 1 563 ? -48.453 18.376 3.702 1.00 89.06 563 ASP A C 1
ATOM 4074 O O . ASP A 1 563 ? -49.553 18.090 3.224 1.00 89.06 563 ASP A O 1
ATOM 4078 N N . GLY A 1 564 ? -47.512 17.444 3.914 1.00 91.06 564 GLY A N 1
ATOM 4079 C CA . GLY A 1 564 ? -47.663 16.028 3.566 1.00 91.06 564 GLY A CA 1
ATOM 4080 C C . GLY A 1 564 ? -47.701 15.742 2.060 1.00 91.06 564 GLY A C 1
ATOM 4081 O O . GLY A 1 564 ? -48.223 14.701 1.656 1.00 91.06 564 GLY A O 1
ATOM 4082 N N . THR A 1 565 ? -47.196 16.657 1.223 1.00 91.75 565 THR A N 1
ATOM 4083 C CA . THR A 1 565 ? -47.139 16.490 -0.242 1.00 91.75 565 THR A CA 1
ATOM 4084 C C . THR A 1 565 ? -45.800 15.967 -0.761 1.00 91.75 565 THR A C 1
ATOM 4086 O O . THR A 1 565 ? -45.741 15.519 -1.907 1.00 91.75 565 THR A O 1
ATOM 4089 N N . ARG A 1 566 ? -44.736 16.019 0.050 1.00 94.25 566 ARG A N 1
ATOM 4090 C CA . ARG A 1 566 ? -43.388 15.518 -0.262 1.00 94.25 566 ARG A CA 1
ATOM 4091 C C . ARG A 1 566 ? -42.666 15.007 0.984 1.00 94.25 566 ARG A C 1
ATOM 4093 O O . ARG A 1 566 ? -42.957 15.432 2.105 1.00 94.25 566 ARG A O 1
ATOM 4100 N N . SER A 1 567 ? -41.668 14.158 0.772 1.00 96.94 567 SER A N 1
ATOM 4101 C CA . SER A 1 567 ? -40.630 13.869 1.763 1.00 96.94 567 SER A CA 1
ATOM 4102 C C . SER A 1 567 ? -39.263 14.353 1.277 1.00 96.94 567 SER A C 1
ATOM 4104 O O . SER A 1 567 ? -39.028 14.464 0.074 1.00 96.94 567 SER A O 1
ATOM 4106 N N . LEU A 1 568 ? -38.370 14.677 2.211 1.00 98.00 568 LEU A N 1
ATOM 4107 C CA . LEU A 1 568 ? -37.014 15.163 1.952 1.00 98.00 568 LEU A CA 1
ATOM 4108 C C . LEU A 1 568 ? -35.973 14.259 2.623 1.00 98.00 568 LEU A C 1
ATOM 4110 O O . LEU A 1 568 ? -36.243 13.682 3.679 1.00 98.00 568 LEU A O 1
ATOM 4114 N N . GLN A 1 569 ? -34.786 14.169 2.021 1.00 97.69 569 GLN A N 1
ATOM 4115 C CA . GLN A 1 569 ? -33.615 13.490 2.587 1.00 97.69 569 GLN A CA 1
ATOM 4116 C C . GLN A 1 569 ? -32.314 14.147 2.097 1.00 97.69 569 GLN A C 1
ATOM 4118 O O . GLN A 1 569 ? -32.157 14.361 0.893 1.00 97.69 569 GLN A O 1
ATOM 4123 N N . ARG A 1 570 ? -31.360 14.418 2.997 1.00 95.81 570 ARG A N 1
ATOM 4124 C CA . ARG A 1 570 ? -29.990 14.785 2.612 1.00 95.81 570 ARG A CA 1
ATOM 4125 C C . ARG A 1 570 ? -29.213 13.534 2.199 1.00 95.81 570 ARG A C 1
ATOM 4127 O O . ARG A 1 570 ? -29.289 12.525 2.896 1.00 95.81 570 ARG A O 1
ATOM 4134 N N . ILE A 1 571 ? -28.429 13.611 1.126 1.00 85.12 571 ILE A N 1
ATOM 4135 C CA . ILE A 1 571 ? -27.482 12.573 0.694 1.00 85.12 571 ILE A CA 1
ATOM 4136 C C . ILE A 1 571 ? -26.121 13.190 0.337 1.00 85.12 571 ILE A C 1
ATOM 4138 O O . ILE A 1 571 ? -26.063 14.299 -0.192 1.00 85.12 571 ILE A O 1
ATOM 4142 N N . GLY A 1 572 ? -25.030 12.460 0.574 1.00 75.88 572 GLY A N 1
ATOM 4143 C CA . GLY A 1 572 ? -23.663 12.899 0.256 1.00 75.88 572 GLY A CA 1
ATOM 4144 C C . GLY A 1 572 ? -23.260 12.810 -1.223 1.00 75.88 572 GLY A C 1
ATOM 4145 O O . GLY A 1 572 ? -22.148 13.185 -1.582 1.00 75.88 572 GLY A O 1
ATOM 4146 N N . SER A 1 573 ? -24.149 12.342 -2.108 1.00 74.69 573 SER A N 1
ATOM 4147 C CA . SER A 1 573 ? -23.896 12.293 -3.554 1.00 74.69 573 SER A CA 1
ATOM 4148 C C . SER A 1 573 ? -24.494 13.505 -4.271 1.00 74.69 573 SER A C 1
ATOM 4150 O O . SER A 1 573 ? -25.676 13.526 -4.617 1.00 74.69 573 SER A O 1
ATOM 4152 N N . SER A 1 574 ? -23.647 14.495 -4.564 1.00 76.69 574 SER A N 1
ATOM 4153 C CA . SER A 1 574 ? -23.988 15.688 -5.365 1.00 76.69 574 SER A CA 1
ATOM 4154 C C . SER A 1 574 ? -24.451 15.376 -6.800 1.00 76.69 574 SER A C 1
ATOM 4156 O O . SER A 1 574 ? -25.069 16.220 -7.448 1.00 76.69 574 SER A O 1
ATOM 4158 N N . VAL A 1 575 ? -24.172 14.166 -7.302 1.00 71.12 575 VAL A N 1
ATOM 4159 C CA . VAL A 1 575 ? -24.567 13.696 -8.644 1.00 71.12 575 VAL A CA 1
ATOM 4160 C C . VAL A 1 575 ? -25.934 12.996 -8.636 1.00 71.12 575 VAL A C 1
ATOM 4162 O O . VAL A 1 575 ? -26.622 13.013 -9.654 1.00 71.12 575 VAL A O 1
ATOM 4165 N N . ALA A 1 576 ? -26.347 12.408 -7.506 1.00 76.75 576 ALA A N 1
ATOM 4166 C CA . ALA A 1 576 ? -27.635 11.718 -7.348 1.00 76.75 576 ALA A CA 1
ATOM 4167 C C . ALA A 1 576 ? -28.717 12.564 -6.639 1.00 76.75 576 ALA A C 1
ATOM 4169 O O . ALA A 1 576 ? -29.836 12.093 -6.421 1.00 76.75 576 ALA A O 1
ATOM 4170 N N . ALA A 1 577 ? -28.389 13.796 -6.246 1.00 86.44 577 ALA A N 1
ATOM 4171 C CA . ALA A 1 577 ? -29.309 14.713 -5.588 1.00 86.44 577 ALA A CA 1
ATOM 4172 C C . ALA A 1 577 ? -30.264 15.393 -6.593 1.00 86.44 577 ALA A C 1
ATOM 4174 O O . ALA A 1 577 ? -29.817 15.942 -7.600 1.00 86.44 577 ALA A O 1
ATOM 4175 N N . ASP A 1 578 ? -31.571 15.406 -6.299 1.00 90.56 578 ASP A N 1
ATOM 4176 C CA . ASP A 1 578 ? -32.567 16.179 -7.065 1.00 90.56 578 ASP A CA 1
ATOM 4177 C C . ASP A 1 578 ? -32.309 17.698 -6.968 1.00 90.56 578 ASP A C 1
ATOM 4179 O O . ASP A 1 578 ? -32.580 18.437 -7.916 1.00 90.56 578 ASP A O 1
ATOM 4183 N N . LEU A 1 579 ? -31.813 18.168 -5.815 1.00 94.81 579 LEU A N 1
ATOM 4184 C CA . LEU A 1 579 ? -31.472 19.567 -5.536 1.00 94.81 579 LEU A CA 1
ATOM 4185 C C . LEU A 1 579 ? -30.099 19.669 -4.859 1.00 94.81 579 LEU A C 1
ATOM 4187 O O . LEU A 1 579 ? -29.715 18.801 -4.082 1.00 94.81 579 LEU A O 1
ATOM 4191 N N . ARG A 1 580 ? -29.376 20.767 -5.076 1.00 96.75 580 ARG A N 1
ATOM 4192 C CA . ARG A 1 580 ? -28.084 21.026 -4.417 1.00 96.75 580 ARG A CA 1
ATOM 4193 C C . ARG A 1 580 ? -28.149 22.341 -3.639 1.00 96.75 580 ARG A C 1
ATOM 4195 O O . ARG A 1 580 ? -28.582 23.348 -4.196 1.00 96.75 580 ARG A O 1
ATOM 4202 N N . VAL A 1 581 ? -27.730 22.368 -2.376 1.00 98.25 581 VAL A N 1
ATOM 4203 C CA . VAL A 1 581 ? -27.589 23.611 -1.589 1.00 98.25 581 VAL A CA 1
ATOM 4204 C C . VAL A 1 581 ? -26.109 23.948 -1.492 1.00 98.25 581 VAL A C 1
ATOM 4206 O O . VAL A 1 581 ? -25.341 23.114 -1.031 1.00 98.25 581 VAL A O 1
ATOM 4209 N N . VAL A 1 582 ? -25.691 25.135 -1.938 1.00 97.88 582 VAL A N 1
ATOM 4210 C CA . VAL A 1 582 ? -24.263 25.474 -2.072 1.00 97.88 582 VAL A CA 1
ATOM 4211 C C . VAL A 1 582 ? -23.960 26.819 -1.423 1.00 97.88 582 VAL A C 1
ATOM 4213 O O . VAL A 1 582 ? -24.440 27.840 -1.910 1.00 97.88 582 VAL A O 1
ATOM 4216 N N . VAL A 1 583 ? -23.141 26.853 -0.367 1.00 98.19 583 VAL A N 1
ATOM 4217 C CA . VAL A 1 583 ? -22.642 28.115 0.211 1.00 98.19 583 VAL A CA 1
ATOM 4218 C C . VAL A 1 583 ? -21.341 28.518 -0.481 1.00 98.19 583 VAL A C 1
ATOM 4220 O O . VAL A 1 583 ? -20.359 27.775 -0.478 1.00 98.19 583 VAL A O 1
ATOM 4223 N N . ALA A 1 584 ? -21.336 29.698 -1.102 1.00 95.88 584 ALA A N 1
ATOM 4224 C CA . ALA A 1 584 ? -20.250 30.152 -1.965 1.00 95.88 584 ALA A CA 1
ATOM 4225 C C . ALA A 1 584 ? -19.981 31.660 -1.834 1.00 95.88 584 ALA A C 1
ATOM 4227 O O . ALA A 1 584 ? -20.844 32.442 -1.417 1.00 95.88 584 ALA A O 1
ATOM 4228 N N . ARG A 1 585 ? -18.770 32.086 -2.206 1.00 95.31 585 ARG A N 1
ATOM 4229 C CA . ARG A 1 585 ? -18.352 33.495 -2.192 1.00 95.31 585 ARG A CA 1
ATOM 4230 C C . ARG A 1 585 ? -19.207 34.347 -3.146 1.00 95.31 585 ARG A C 1
ATOM 4232 O O . ARG A 1 585 ? -19.742 33.814 -4.125 1.00 95.31 585 ARG A O 1
ATOM 4239 N N . PRO A 1 586 ? -19.327 35.668 -2.907 1.00 94.00 586 PRO A N 1
ATOM 4240 C CA . PRO A 1 586 ? -20.110 36.572 -3.751 1.00 94.00 586 PRO A CA 1
ATOM 4241 C C . PRO A 1 586 ? -19.827 36.457 -5.255 1.00 94.00 586 PRO A C 1
ATOM 4243 O O . PRO A 1 586 ? -20.762 36.452 -6.052 1.00 94.00 586 PRO A O 1
ATOM 4246 N N . GLU A 1 587 ? -18.560 36.311 -5.642 1.00 89.19 587 GLU A N 1
ATOM 4247 C CA . GLU A 1 587 ? -18.107 36.189 -7.031 1.00 89.19 587 GLU A CA 1
ATOM 4248 C C . GLU A 1 587 ? -18.564 34.872 -7.676 1.00 89.19 587 GLU A C 1
ATOM 4250 O O . GLU A 1 587 ? -18.982 34.848 -8.835 1.00 89.19 587 GLU A O 1
ATOM 4255 N N . THR A 1 588 ? -18.521 33.780 -6.912 1.00 89.69 588 THR A N 1
ATOM 4256 C CA . THR A 1 588 ? -18.927 32.435 -7.339 1.00 89.69 588 THR A CA 1
ATOM 4257 C C . THR A 1 588 ? -20.444 32.344 -7.501 1.00 89.69 588 THR A C 1
ATOM 4259 O O . THR A 1 588 ? -20.932 31.780 -8.483 1.00 89.69 588 THR A O 1
ATOM 4262 N N . VAL A 1 589 ? -21.206 32.964 -6.592 1.00 95.06 589 VAL A N 1
ATOM 4263 C CA . VAL A 1 589 ? -22.663 33.116 -6.738 1.00 95.06 589 VAL A CA 1
ATOM 4264 C C . VAL A 1 589 ? -22.994 33.966 -7.967 1.00 95.06 589 VAL A C 1
ATOM 4266 O O . VAL A 1 589 ? -23.790 33.530 -8.797 1.00 95.06 589 VAL A O 1
ATOM 4269 N N . ASP A 1 590 ? -22.338 35.115 -8.161 1.00 90.81 590 ASP A N 1
ATOM 4270 C CA . ASP A 1 590 ? -22.529 35.954 -9.354 1.00 90.81 590 ASP A CA 1
ATOM 4271 C C . ASP A 1 590 ? -22.203 35.219 -10.664 1.00 90.81 590 ASP A C 1
ATOM 4273 O O . ASP A 1 590 ? -22.922 35.386 -11.653 1.00 90.81 590 ASP A O 1
ATOM 4277 N N . TYR A 1 591 ? -21.179 34.359 -10.678 1.00 90.12 591 TYR A N 1
ATOM 4278 C CA . TYR A 1 591 ? -20.857 33.513 -11.827 1.00 90.12 591 TYR A CA 1
ATOM 4279 C C . TYR A 1 591 ? -21.986 32.520 -12.153 1.00 90.12 591 TYR A C 1
ATOM 4281 O O . TYR A 1 591 ? -22.467 32.489 -13.290 1.00 90.12 591 TYR A O 1
ATOM 4289 N N . TYR A 1 592 ? -22.440 31.723 -11.179 1.00 88.56 592 TYR A N 1
ATOM 4290 C CA . TYR A 1 592 ? -23.452 30.690 -11.429 1.00 88.56 592 TYR A CA 1
ATOM 4291 C C . TYR A 1 592 ? -24.849 31.280 -11.675 1.00 88.56 592 TYR A C 1
ATOM 4293 O O . TYR A 1 592 ? -25.481 30.945 -12.678 1.00 88.56 592 TYR A O 1
ATOM 4301 N N . CYS A 1 593 ? -25.289 32.248 -10.868 1.00 90.69 593 CYS A N 1
ATOM 4302 C CA . CYS A 1 593 ? -26.548 32.967 -11.085 1.00 90.69 593 CYS A CA 1
ATOM 4303 C C . CYS A 1 593 ? -26.546 33.755 -12.411 1.00 90.69 593 CYS A C 1
ATOM 4305 O O . CYS A 1 593 ? -27.561 33.820 -13.114 1.00 90.69 593 CYS A O 1
ATOM 4307 N N . GLY A 1 594 ? -25.391 34.297 -12.814 1.00 87.06 594 GLY A N 1
ATOM 4308 C CA . GLY A 1 594 ? -25.215 34.978 -14.096 1.00 87.06 594 GLY A CA 1
ATOM 4309 C C . GLY A 1 594 ? -25.447 34.078 -15.316 1.00 87.06 594 GLY A C 1
ATOM 4310 O O . GLY A 1 594 ? -25.934 34.561 -16.341 1.00 87.06 594 GLY A O 1
ATOM 4311 N N . ARG A 1 595 ? -25.189 32.763 -15.215 1.00 87.19 595 ARG A N 1
ATOM 4312 C CA . ARG A 1 595 ? -25.409 31.801 -16.316 1.00 87.19 595 ARG A CA 1
ATOM 4313 C C . ARG A 1 595 ? -26.885 31.601 -16.672 1.00 87.19 595 ARG A C 1
ATOM 4315 O O . ARG A 1 595 ? -27.171 31.298 -17.828 1.00 87.19 595 ARG A O 1
ATOM 4322 N N . VAL A 1 596 ? -27.808 31.832 -15.735 1.00 86.56 596 VAL A N 1
ATOM 4323 C CA . VAL A 1 596 ? -29.263 31.884 -15.994 1.00 86.56 596 VAL A CA 1
ATOM 4324 C C . VAL A 1 596 ? -29.802 33.310 -16.174 1.00 86.56 596 VAL A C 1
ATOM 4326 O O . VAL A 1 596 ? -31.009 33.533 -16.210 1.00 86.56 596 VAL A O 1
ATOM 4329 N N . GLY A 1 597 ? -28.914 34.296 -16.344 1.00 87.75 597 GLY A N 1
ATOM 4330 C CA . GLY A 1 597 ? -29.274 35.684 -16.641 1.00 87.75 597 GLY A CA 1
ATOM 4331 C C . GLY A 1 597 ? -29.715 36.514 -15.431 1.00 87.75 597 GLY A C 1
ATOM 4332 O O . GLY A 1 597 ? -30.135 37.662 -15.609 1.00 87.75 597 GLY A O 1
ATOM 4333 N N . LEU A 1 598 ? -29.605 35.974 -14.213 1.00 88.75 598 LEU A N 1
ATOM 4334 C CA . LEU A 1 598 ? -29.837 36.726 -12.981 1.00 88.75 598 LEU A CA 1
ATOM 4335 C C . LEU A 1 598 ? -28.675 37.698 -12.714 1.00 88.75 598 LEU A C 1
ATOM 4337 O O . LEU A 1 598 ? -27.583 37.575 -13.270 1.00 88.75 598 LEU A O 1
ATOM 4341 N N . ARG A 1 599 ? -28.925 38.720 -11.890 1.00 89.12 599 ARG A N 1
ATOM 4342 C CA . ARG A 1 599 ? -27.948 39.768 -11.550 1.00 89.12 599 ARG A CA 1
ATOM 4343 C C . ARG A 1 599 ? -27.919 39.990 -10.044 1.00 89.12 599 ARG A C 1
ATOM 4345 O O . ARG A 1 599 ? -28.545 40.915 -9.533 1.00 89.12 599 ARG A O 1
ATOM 4352 N N . THR A 1 600 ? -27.206 39.106 -9.363 1.00 86.56 600 THR A N 1
ATOM 4353 C CA . THR A 1 600 ? -27.037 39.059 -7.905 1.00 86.56 600 THR A CA 1
ATOM 4354 C C . THR A 1 600 ? -26.117 40.169 -7.375 1.00 86.56 600 THR A C 1
ATOM 4356 O O . THR A 1 600 ? -26.359 40.695 -6.286 1.00 86.56 600 THR A O 1
ATOM 4359 N N . GLY A 1 601 ? -25.128 40.613 -8.162 1.00 84.06 601 GLY A N 1
ATOM 4360 C CA . GLY A 1 601 ? -24.334 41.823 -7.908 1.00 84.06 601 GLY A CA 1
ATOM 4361 C C . GLY A 1 601 ? -23.506 41.769 -6.622 1.00 84.06 601 GLY A C 1
ATOM 4362 O O . GLY A 1 601 ? -23.384 42.788 -5.936 1.00 84.06 601 GLY A O 1
ATOM 4363 N N . GLY A 1 602 ? -23.036 40.574 -6.263 1.00 85.69 602 GLY A N 1
ATOM 4364 C CA . GLY A 1 602 ? -22.326 40.217 -5.037 1.00 85.69 602 GLY A CA 1
ATOM 4365 C C . GLY A 1 602 ? -23.188 40.189 -3.770 1.00 85.69 602 GLY A C 1
ATOM 4366 O O . GLY A 1 602 ? -22.661 39.985 -2.680 1.00 85.69 602 GLY A O 1
ATOM 4367 N N . ARG A 1 603 ? -24.503 40.437 -3.858 1.00 85.06 603 ARG A N 1
ATOM 4368 C CA . ARG A 1 603 ? -25.318 40.825 -2.687 1.00 85.06 603 ARG A CA 1
ATOM 4369 C C . ARG A 1 603 ? -26.369 39.824 -2.246 1.00 85.06 603 ARG A C 1
ATOM 4371 O O . ARG A 1 603 ? -26.749 39.867 -1.079 1.00 85.06 603 ARG A O 1
ATOM 4378 N N . VAL A 1 604 ? -26.882 38.993 -3.145 1.00 89.69 604 VAL A N 1
ATOM 4379 C CA . VAL A 1 604 ? -28.016 38.099 -2.869 1.00 89.69 604 VAL A CA 1
ATOM 4380 C C . VAL A 1 604 ? -27.748 36.697 -3.406 1.00 89.69 604 VAL A C 1
ATOM 4382 O O . VAL A 1 604 ? -26.925 36.523 -4.303 1.00 89.69 604 VAL A O 1
ATOM 4385 N N . SER A 1 605 ? -28.436 35.720 -2.827 1.00 95.50 605 SER A N 1
ATOM 4386 C CA . SER A 1 605 ? -28.471 34.329 -3.285 1.00 95.50 605 SER A CA 1
ATOM 4387 C C . SER A 1 605 ? -29.313 34.172 -4.562 1.00 95.50 605 SER A C 1
ATOM 4389 O O . SER A 1 605 ? -29.948 35.131 -5.015 1.00 95.50 605 SER A O 1
ATOM 4391 N N . CYS A 1 606 ? -29.321 32.975 -5.153 1.00 95.44 606 CYS A N 1
ATOM 4392 C CA . CYS A 1 606 ? -30.314 32.605 -6.161 1.00 95.44 606 CYS A CA 1
ATOM 4393 C C . CYS A 1 606 ? -30.542 31.089 -6.259 1.00 95.44 606 CYS A C 1
ATOM 4395 O O . CYS A 1 606 ? -29.695 30.290 -5.861 1.00 95.44 606 CYS A O 1
ATOM 4397 N N . TRP A 1 607 ? -31.617 30.706 -6.944 1.00 94.56 607 TRP A N 1
ATOM 4398 C CA . TRP A 1 607 ? -31.739 29.410 -7.608 1.00 94.56 607 TRP A CA 1
ATOM 4399 C C . TRP A 1 607 ? -31.197 29.484 -9.047 1.00 94.56 607 TRP A C 1
ATOM 4401 O O . TRP A 1 607 ? -31.712 30.250 -9.864 1.00 94.56 607 TRP A O 1
ATOM 4411 N N . ASP A 1 608 ? -30.175 28.685 -9.378 1.00 86.94 608 ASP A N 1
ATOM 4412 C CA . ASP A 1 608 ? -29.533 28.678 -10.710 1.00 86.94 608 ASP A CA 1
ATOM 4413 C C . ASP A 1 608 ? -30.183 27.711 -11.724 1.00 86.94 608 ASP A C 1
ATOM 4415 O O . ASP A 1 608 ? -29.687 27.540 -12.837 1.00 86.94 608 ASP A O 1
ATOM 4419 N N . GLY A 1 609 ? -31.289 27.065 -11.342 1.00 82.19 609 GLY A N 1
ATOM 4420 C CA . GLY A 1 609 ? -31.931 25.990 -12.103 1.00 82.19 609 GLY A CA 1
ATOM 4421 C C . GLY A 1 609 ? -31.633 24.583 -11.572 1.00 82.19 609 GLY A C 1
ATOM 4422 O O . GLY A 1 609 ? -32.415 23.677 -11.856 1.00 82.19 609 GLY A O 1
ATOM 4423 N N . PHE A 1 610 ? -30.562 24.402 -10.790 1.00 78.38 610 PHE A N 1
ATOM 4424 C CA . PHE A 1 610 ? -30.186 23.121 -10.166 1.00 78.38 610 PHE A CA 1
ATOM 4425 C C . PHE A 1 610 ? -29.621 23.268 -8.736 1.00 78.38 610 PHE A C 1
ATOM 4427 O O . PHE A 1 610 ? -29.724 22.348 -7.922 1.00 78.38 610 PHE A O 1
ATOM 4434 N N . ARG A 1 611 ? -29.047 24.433 -8.413 1.00 93.81 611 ARG A N 1
ATOM 4435 C CA . ARG A 1 611 ? -28.484 24.793 -7.109 1.00 93.81 611 ARG A CA 1
ATOM 4436 C C . ARG A 1 611 ? -29.221 25.963 -6.472 1.00 93.81 611 ARG A C 1
ATOM 4438 O O . ARG A 1 611 ? -29.442 26.989 -7.117 1.00 93.81 611 ARG A O 1
ATOM 4445 N N . ALA A 1 612 ? -29.471 25.850 -5.172 1.00 97.56 612 ALA A N 1
ATOM 4446 C CA . ALA A 1 612 ? -29.670 26.982 -4.279 1.00 97.56 612 ALA A CA 1
ATOM 4447 C C . ALA A 1 612 ? -28.286 27.560 -3.932 1.00 97.56 612 ALA A C 1
ATOM 4449 O O . ALA A 1 612 ? -27.601 27.067 -3.036 1.00 97.56 612 ALA A O 1
ATOM 4450 N N . MET A 1 613 ? -27.853 28.567 -4.693 1.00 97.75 613 MET A N 1
ATOM 4451 C CA . MET A 1 613 ? -26.571 29.259 -4.542 1.00 97.75 613 MET A CA 1
ATOM 4452 C C . MET A 1 613 ? -26.673 30.306 -3.429 1.00 97.75 613 MET A C 1
ATOM 4454 O O . MET A 1 613 ? -27.200 31.401 -3.638 1.00 97.75 613 MET A O 1
ATOM 4458 N N . LEU A 1 614 ? -26.171 29.972 -2.242 1.00 98.25 614 LEU A N 1
ATOM 4459 C CA . LEU A 1 614 ? -26.229 30.803 -1.045 1.00 98.25 614 LEU A CA 1
ATOM 4460 C C . LEU A 1 614 ? -24.988 31.703 -0.942 1.00 98.25 614 LEU A C 1
ATOM 4462 O O . LEU A 1 614 ? -23.855 31.230 -0.874 1.00 98.25 614 LEU A O 1
ATOM 4466 N N . ASN A 1 615 ? -25.206 33.017 -0.914 1.00 97.12 615 ASN A N 1
ATOM 4467 C CA . ASN A 1 615 ? -24.143 34.021 -0.828 1.00 97.12 615 ASN A CA 1
ATOM 4468 C C . ASN A 1 615 ? -23.520 34.071 0.583 1.00 97.12 615 ASN A C 1
ATOM 4470 O O . ASN A 1 615 ? -24.231 34.315 1.561 1.00 97.12 615 ASN A O 1
ATOM 4474 N N . LEU A 1 616 ? -22.196 33.885 0.677 1.00 96.56 616 LEU A N 1
ATOM 4475 C CA . LEU A 1 616 ? -21.433 33.813 1.932 1.00 96.56 616 LEU A CA 1
ATOM 4476 C C . LEU A 1 616 ? -21.677 35.003 2.874 1.00 96.56 616 LEU A C 1
ATOM 4478 O O . LEU A 1 616 ? -21.879 34.801 4.071 1.00 96.56 616 LEU A O 1
ATOM 4482 N N . ASP A 1 617 ? -21.715 36.239 2.366 1.00 93.19 617 ASP A N 1
ATOM 4483 C CA . ASP A 1 617 ? -21.985 37.405 3.213 1.00 93.19 617 ASP A CA 1
ATOM 4484 C C . ASP A 1 617 ? -23.377 37.318 3.849 1.00 93.19 617 ASP A C 1
ATOM 4486 O O . ASP A 1 617 ? -23.565 37.709 5.002 1.00 93.19 617 ASP A O 1
ATOM 4490 N N . ARG A 1 618 ? -24.374 36.837 3.093 1.00 94.62 618 ARG A N 1
ATOM 4491 C CA . ARG A 1 618 ? -25.743 36.658 3.590 1.00 94.62 618 ARG A CA 1
ATOM 4492 C C . ARG A 1 618 ? -25.826 35.493 4.573 1.00 94.62 618 ARG A C 1
ATOM 4494 O O . ARG A 1 618 ? -26.528 35.624 5.570 1.00 94.62 618 ARG A O 1
ATOM 4501 N N . TRP A 1 619 ? -25.076 34.414 4.348 1.00 95.75 619 TRP A N 1
ATOM 4502 C CA . TRP A 1 619 ? -24.928 33.312 5.304 1.00 95.75 619 TRP A CA 1
ATOM 4503 C C . TRP A 1 619 ? -24.304 33.780 6.631 1.00 95.75 619 TRP A C 1
ATOM 4505 O O . TRP A 1 619 ? -24.781 33.414 7.702 1.00 95.75 619 TRP A O 1
ATOM 4515 N N . ASN A 1 620 ? -23.281 34.636 6.585 1.00 92.19 620 ASN A N 1
ATOM 4516 C CA . ASN A 1 620 ? -22.553 35.082 7.778 1.00 92.19 620 ASN A CA 1
ATOM 4517 C C . ASN A 1 620 ? -23.167 36.300 8.491 1.00 92.19 620 ASN A C 1
ATOM 4519 O O . ASN A 1 620 ? -22.958 36.461 9.690 1.00 92.19 620 ASN A O 1
ATOM 4523 N N . THR A 1 621 ? -23.894 37.178 7.787 1.00 88.50 621 THR A N 1
ATOM 4524 C CA . THR A 1 621 ? -24.344 38.478 8.342 1.00 88.50 621 THR A CA 1
ATOM 4525 C C . THR A 1 621 ? -25.818 38.818 8.110 1.00 88.50 621 THR A C 1
ATOM 4527 O O . THR A 1 621 ? -26.296 39.834 8.618 1.00 88.50 621 THR A O 1
ATOM 4530 N N . GLY A 1 622 ? -26.555 38.006 7.347 1.00 90.50 622 GLY A N 1
ATOM 4531 C CA . GLY A 1 622 ? -27.930 38.307 6.952 1.00 90.50 622 GLY A CA 1
ATOM 4532 C C . GLY A 1 622 ? -28.060 39.618 6.172 1.00 90.50 622 GLY A C 1
ATOM 4533 O O . GLY A 1 622 ? -27.196 39.958 5.358 1.00 90.50 622 GLY A O 1
ATOM 4534 N N . VAL A 1 623 ? -29.140 40.371 6.412 1.00 87.19 623 VAL A N 1
ATOM 4535 C CA . VAL A 1 623 ? -29.277 41.777 5.987 1.00 87.19 623 VAL A CA 1
ATOM 4536 C C . VAL A 1 623 ? -30.006 42.600 7.054 1.00 87.19 623 VAL A C 1
ATOM 4538 O O . VAL A 1 623 ? -30.975 42.138 7.651 1.00 87.19 623 VAL A O 1
ATOM 4541 N N . ALA A 1 624 ? -29.608 43.860 7.256 1.00 82.44 624 ALA A N 1
ATOM 4542 C CA . ALA A 1 624 ? -30.262 44.740 8.235 1.00 82.44 624 ALA A CA 1
ATOM 4543 C C . ALA A 1 624 ? -31.785 44.949 8.004 1.00 82.44 624 ALA A C 1
ATOM 4545 O O . ALA A 1 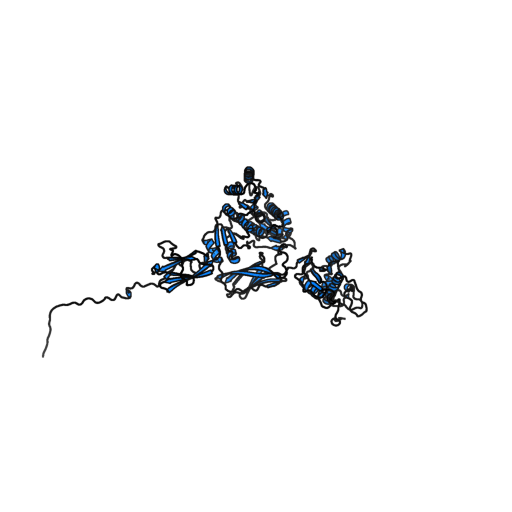624 ? -32.520 44.955 8.991 1.00 82.44 624 ALA A O 1
ATOM 4546 N N . PRO A 1 625 ? -32.305 45.044 6.755 1.00 78.38 625 PRO A N 1
ATOM 4547 C CA . PRO A 1 625 ? -33.749 45.116 6.479 1.00 78.38 625 PRO A CA 1
ATOM 4548 C C . PRO A 1 625 ? -34.572 43.854 6.797 1.00 78.38 625 PRO A C 1
ATOM 4550 O O . PRO A 1 625 ? -35.764 43.827 6.484 1.00 78.38 625 PRO A O 1
ATOM 4553 N N . PHE A 1 626 ? -33.962 42.808 7.367 1.00 80.88 626 PHE A N 1
ATOM 4554 C CA . PHE A 1 626 ? -34.662 41.618 7.856 1.00 80.88 626 PHE A CA 1
ATOM 4555 C C . PHE A 1 626 ? -35.126 41.758 9.315 1.00 80.88 626 PHE A C 1
ATOM 4557 O O . PHE A 1 626 ? -36.033 41.049 9.719 1.00 80.88 626 PHE A O 1
ATOM 4564 N N . HIS A 1 627 ? -34.564 42.687 10.102 1.00 76.69 627 HIS A N 1
ATOM 4565 C CA . HIS A 1 627 ? -35.037 43.010 11.463 1.00 76.69 627 HIS A CA 1
ATOM 4566 C C . HIS A 1 627 ? -35.193 41.801 12.421 1.00 76.69 627 HIS A C 1
ATOM 4568 O O . HIS A 1 627 ? -36.060 41.789 13.294 1.00 76.69 627 HIS A O 1
ATOM 4574 N N . SER A 1 628 ? -34.346 40.783 12.263 1.00 81.00 628 SER A N 1
ATOM 4575 C CA . SER A 1 628 ? -34.262 39.591 13.115 1.00 81.00 628 SER A CA 1
ATOM 4576 C C . SER A 1 628 ? -32.818 39.066 13.118 1.00 81.00 628 SER A C 1
ATOM 4578 O O . SER A 1 628 ? -31.955 39.649 12.455 1.00 81.00 628 SER A O 1
ATOM 4580 N N . ASP A 1 629 ? -32.531 38.018 13.888 1.00 86.56 629 ASP A N 1
ATOM 4581 C CA . ASP A 1 629 ? -31.183 37.453 14.011 1.00 86.56 629 ASP A CA 1
ATOM 4582 C C . ASP A 1 629 ? -30.740 36.638 12.777 1.00 86.56 629 ASP A C 1
ATOM 4584 O O . ASP A 1 629 ? -31.512 36.364 11.852 1.00 86.56 629 ASP A O 1
ATOM 4588 N N . VAL A 1 630 ? -29.454 36.269 12.753 1.00 89.81 630 VAL A N 1
ATOM 4589 C CA . VAL A 1 630 ? -28.841 35.550 11.627 1.00 89.81 630 VAL A CA 1
ATOM 4590 C C . VAL A 1 630 ? -29.354 34.112 11.487 1.00 89.81 630 VAL A C 1
ATOM 4592 O O . VAL A 1 630 ? -29.399 33.607 10.371 1.00 89.81 630 VAL A O 1
ATOM 4595 N N . THR A 1 631 ? -29.817 33.469 12.561 1.00 90.00 631 THR A N 1
ATOM 4596 C CA . THR A 1 631 ? -30.357 32.101 12.517 1.00 90.00 631 THR A CA 1
ATOM 4597 C C . THR A 1 631 ? -31.751 32.096 11.887 1.00 90.00 631 THR A C 1
ATOM 4599 O O . THR A 1 631 ? -32.013 31.317 10.971 1.00 90.00 631 THR A O 1
ATOM 4602 N N . VAL A 1 632 ? -32.629 33.033 12.265 1.00 90.44 632 VAL A N 1
ATOM 4603 C CA . VAL A 1 632 ? -33.918 33.242 11.572 1.00 90.44 632 VAL A CA 1
ATOM 4604 C C . VAL A 1 632 ? -33.694 33.682 10.118 1.00 90.44 632 VAL A C 1
ATOM 4606 O O . VAL A 1 632 ? -34.464 33.307 9.230 1.00 90.44 632 VAL A O 1
ATOM 4609 N N . TYR A 1 633 ? -32.612 34.420 9.836 1.00 94.94 633 TYR A N 1
ATOM 4610 C CA . TYR A 1 633 ? -32.230 34.748 8.463 1.00 94.94 633 TYR A CA 1
ATOM 4611 C C . TYR A 1 633 ? -31.759 33.521 7.666 1.00 94.94 633 TYR A C 1
ATOM 4613 O O . TYR A 1 633 ? -32.180 33.368 6.522 1.00 94.94 633 TYR A O 1
ATOM 4621 N N . ARG A 1 634 ? -30.936 32.626 8.232 1.00 96.75 634 ARG A N 1
ATOM 4622 C CA . ARG A 1 634 ? -30.503 31.377 7.571 1.00 96.75 634 ARG A CA 1
ATOM 4623 C C . ARG A 1 634 ? -31.686 30.452 7.290 1.00 96.75 634 ARG A C 1
ATOM 4625 O O . ARG A 1 634 ? -31.800 29.966 6.166 1.00 96.75 634 ARG A O 1
ATOM 4632 N N . GLN A 1 635 ? -32.619 30.318 8.239 1.00 96.88 635 GLN A N 1
ATOM 4633 C CA . GLN A 1 635 ? -33.898 29.614 8.047 1.00 96.88 635 GLN A CA 1
ATOM 4634 C C . GLN A 1 635 ? -34.642 30.132 6.805 1.00 96.88 635 GLN A C 1
ATOM 4636 O O . GLN A 1 635 ? -35.026 29.342 5.942 1.00 96.88 635 GLN A O 1
ATOM 4641 N N . TYR A 1 636 ? -34.774 31.459 6.678 1.00 96.94 636 TYR A N 1
ATOM 4642 C CA . TYR A 1 636 ? -35.348 32.110 5.496 1.00 96.94 636 TYR A CA 1
ATOM 4643 C C . TYR A 1 636 ? -34.530 31.827 4.228 1.00 96.94 636 TYR A C 1
ATOM 4645 O O . TYR A 1 636 ? -35.098 31.399 3.227 1.00 96.94 636 TYR A O 1
ATOM 4653 N N . LEU A 1 637 ? -33.215 32.055 4.266 1.00 97.12 637 LEU A N 1
ATOM 4654 C CA . LEU A 1 637 ? -32.322 31.993 3.109 1.00 97.12 637 LEU A CA 1
ATOM 4655 C C . LEU A 1 637 ? -32.338 30.606 2.457 1.00 97.12 637 LEU A C 1
ATOM 4657 O O . LEU A 1 637 ? -32.528 30.487 1.249 1.00 97.12 637 LEU A O 1
ATOM 4661 N N . VAL A 1 638 ? -32.183 29.563 3.274 1.00 98.25 638 VAL A N 1
ATOM 4662 C CA . VAL A 1 638 ? -32.214 28.162 2.842 1.00 98.25 638 VAL A CA 1
ATOM 4663 C C . VAL A 1 638 ? -33.609 27.801 2.330 1.00 98.25 638 VAL A C 1
ATOM 4665 O O . VAL A 1 638 ? -33.742 27.301 1.214 1.00 98.25 638 VAL A O 1
ATOM 4668 N N . SER A 1 639 ? -34.663 28.108 3.096 1.00 97.62 639 SER A N 1
ATOM 4669 C CA . SER A 1 639 ? -36.037 27.750 2.722 1.00 97.62 639 SER A CA 1
ATOM 4670 C C . SER A 1 639 ? -36.509 28.441 1.440 1.00 97.62 639 SER A C 1
ATOM 4672 O O . SER A 1 639 ? -37.229 27.820 0.659 1.00 97.62 639 SER A O 1
ATOM 4674 N N . HIS A 1 640 ? -36.106 29.693 1.205 1.00 97.69 640 HIS A N 1
ATOM 4675 C CA . HIS A 1 640 ? -36.470 30.480 0.026 1.00 97.69 640 HIS A CA 1
ATOM 4676 C C . HIS A 1 640 ? -35.819 29.937 -1.251 1.00 97.69 640 HIS A C 1
ATOM 4678 O O . HIS A 1 640 ? -36.515 29.630 -2.219 1.00 97.69 640 HIS A O 1
ATOM 4684 N N . GLU A 1 641 ? -34.492 29.772 -1.253 1.00 97.56 641 GLU A N 1
ATOM 4685 C CA . GLU A 1 641 ? -33.769 29.326 -2.451 1.00 97.56 641 GLU A CA 1
ATOM 4686 C C . GLU A 1 641 ? -34.042 27.847 -2.772 1.00 97.56 641 GLU A C 1
ATOM 4688 O O . GLU A 1 641 ? -34.174 27.480 -3.940 1.00 97.56 641 GLU A O 1
ATOM 4693 N N . PHE A 1 642 ? -34.248 27.003 -1.752 1.00 97.56 642 PHE A N 1
ATOM 4694 C CA . PHE A 1 642 ? -34.740 25.634 -1.941 1.00 97.56 642 PHE A CA 1
ATOM 4695 C C . PHE A 1 642 ? -36.200 25.605 -2.435 1.00 97.56 642 PHE A C 1
ATOM 4697 O O . PHE A 1 642 ? -36.577 24.746 -3.232 1.00 97.56 642 PHE A O 1
ATOM 4704 N N . GLY A 1 643 ? -37.022 26.575 -2.018 1.00 97.00 643 GLY A N 1
ATOM 4705 C CA . GLY A 1 643 ? -38.408 26.736 -2.463 1.00 97.00 643 GLY A CA 1
ATOM 4706 C C . GLY A 1 643 ? -38.542 26.968 -3.971 1.00 97.00 643 GLY A C 1
ATOM 4707 O O . GLY A 1 643 ? -39.419 26.373 -4.600 1.00 97.00 643 GLY A O 1
ATOM 4708 N N . HIS A 1 644 ? -37.633 27.743 -4.576 1.00 96.44 644 HIS A N 1
ATOM 4709 C CA . HIS A 1 644 ? -37.562 27.901 -6.039 1.00 96.44 644 HIS A CA 1
ATOM 4710 C C . HIS A 1 644 ? -37.277 26.566 -6.745 1.00 96.44 644 HIS A C 1
ATOM 4712 O O . HIS A 1 644 ? -37.927 26.249 -7.742 1.00 96.44 644 HIS A O 1
ATOM 4718 N N . GLY A 1 645 ? -36.378 25.740 -6.198 1.00 93.50 645 GLY A N 1
ATOM 4719 C CA . GLY A 1 645 ? -36.105 24.390 -6.707 1.00 93.50 645 GLY A CA 1
ATOM 4720 C C . GLY A 1 645 ? -37.267 23.405 -6.528 1.00 93.50 645 GLY A C 1
ATOM 4721 O O . GLY A 1 645 ? -37.483 22.534 -7.369 1.00 93.50 645 GLY A O 1
ATOM 4722 N N . LEU A 1 646 ? -38.089 23.594 -5.492 1.00 94.06 646 LEU A N 1
ATOM 4723 C CA . LEU A 1 646 ? -39.376 22.906 -5.323 1.00 94.06 646 LEU A CA 1
ATOM 4724 C C . LEU A 1 646 ? -40.500 23.460 -6.228 1.00 94.06 646 LEU A C 1
ATOM 4726 O O . LEU A 1 646 ? -41.621 22.948 -6.182 1.00 94.06 646 LEU A O 1
ATOM 4730 N N . GLY A 1 647 ? -40.216 24.469 -7.059 1.00 93.31 647 GLY A N 1
ATOM 4731 C CA . GLY A 1 647 ? -41.135 25.031 -8.052 1.00 93.31 647 GLY A CA 1
ATOM 4732 C C . GLY A 1 647 ? -42.020 26.181 -7.560 1.00 93.31 647 GLY A C 1
ATOM 4733 O O . GLY A 1 647 ? -42.947 26.569 -8.274 1.00 93.31 647 GLY A O 1
ATOM 4734 N N . TYR A 1 648 ? -41.767 26.737 -6.371 1.00 94.75 648 TYR A N 1
ATOM 4735 C CA . TYR A 1 648 ? -42.474 27.925 -5.889 1.00 94.75 648 TYR A CA 1
ATOM 4736 C C . TYR A 1 648 ? -41.893 29.205 -6.499 1.00 94.75 648 TYR A C 1
ATOM 4738 O O . TYR A 1 648 ? -40.685 29.346 -6.642 1.00 94.75 648 TYR A O 1
ATOM 4746 N N . GLY A 1 649 ? -42.760 30.158 -6.850 1.00 93.38 649 GLY A N 1
ATOM 4747 C CA . GLY A 1 649 ? -42.356 31.495 -7.294 1.00 93.38 649 GLY A CA 1
ATOM 4748 C C . GLY A 1 649 ? -42.397 32.522 -6.160 1.00 93.38 649 GLY A C 1
ATOM 4749 O O . GLY A 1 649 ? -42.918 32.245 -5.083 1.00 93.38 649 GLY A O 1
ATOM 4750 N N . HIS A 1 650 ? -41.895 33.733 -6.419 1.00 94.75 650 HIS A N 1
ATOM 4751 C CA . HIS A 1 650 ? -41.934 34.823 -5.441 1.00 94.75 650 HIS A CA 1
ATOM 4752 C C . HIS A 1 650 ? -43.362 35.193 -5.000 1.00 94.75 650 HIS A C 1
ATOM 4754 O O . HIS A 1 650 ? -44.257 35.383 -5.826 1.00 94.75 650 HIS A O 1
ATOM 4760 N N . GLU A 1 651 ? -43.526 35.407 -3.696 1.00 94.06 651 GLU A N 1
ATOM 4761 C CA . GLU A 1 651 ? -44.750 35.906 -3.065 1.00 94.06 651 GLU A CA 1
ATOM 4762 C C . GLU A 1 651 ? -44.595 37.347 -2.541 1.00 94.06 651 GLU A C 1
ATOM 4764 O O . GLU A 1 651 ? -43.509 37.929 -2.529 1.00 94.06 651 GLU A O 1
ATOM 4769 N N . PHE A 1 652 ? -45.703 37.938 -2.087 1.00 88.81 652 PHE A N 1
ATOM 4770 C CA . PHE A 1 652 ? -45.753 39.296 -1.543 1.00 88.81 652 PHE A CA 1
ATOM 4771 C C . PHE A 1 652 ? -46.485 39.301 -0.201 1.00 88.81 652 PHE A C 1
ATOM 4773 O O . PHE A 1 652 ? -47.522 38.653 -0.055 1.00 88.81 652 PHE A O 1
ATOM 4780 N N . CYS A 1 653 ? -45.993 40.070 0.774 1.00 86.81 653 CYS A N 1
ATOM 4781 C CA . CYS A 1 653 ? -46.696 40.212 2.045 1.00 86.81 653 CYS A CA 1
ATOM 4782 C C . CYS A 1 653 ? -48.085 40.846 1.853 1.00 86.81 653 CYS A C 1
ATOM 4784 O O . CYS A 1 653 ? -48.226 41.931 1.286 1.00 86.81 653 CYS A O 1
ATOM 4786 N N . LEU A 1 654 ? -49.117 40.166 2.357 1.00 80.06 654 LEU A N 1
ATOM 4787 C CA . LEU A 1 654 ? -50.516 40.509 2.097 1.00 80.06 654 LEU A CA 1
ATOM 4788 C C . LEU A 1 654 ? -51.055 41.637 2.992 1.00 80.06 654 LEU A C 1
ATOM 4790 O O . LEU A 1 654 ? -52.024 42.298 2.610 1.00 80.06 654 LEU A O 1
ATOM 4794 N N . ARG A 1 655 ? -50.497 41.833 4.198 1.00 85.25 655 ARG A N 1
ATOM 4795 C CA . ARG A 1 655 ? -50.955 42.830 5.186 1.00 85.25 655 ARG A CA 1
ATOM 4796 C C . ARG A 1 655 ? -49.806 43.300 6.091 1.00 85.25 655 ARG A C 1
ATOM 4798 O O . ARG A 1 655 ? -49.034 42.462 6.542 1.00 85.25 655 ARG A O 1
ATOM 4805 N N . PRO A 1 656 ? -49.731 44.595 6.450 1.00 87.56 656 PRO A N 1
ATOM 4806 C CA . PRO A 1 656 ? -48.828 45.061 7.499 1.00 87.56 656 PRO A CA 1
ATOM 4807 C C . PRO A 1 656 ? -49.020 44.301 8.819 1.00 87.56 656 PRO A C 1
ATOM 4809 O O . PRO A 1 656 ? -50.150 43.988 9.199 1.00 87.56 656 PRO A O 1
ATOM 4812 N N . GLY A 1 657 ? -47.921 44.037 9.525 1.00 86.12 657 GLY A N 1
ATOM 4813 C CA . GLY A 1 657 ? -47.912 43.367 10.828 1.00 86.12 657 GLY A CA 1
ATOM 4814 C C . GLY A 1 657 ? -48.135 41.849 10.809 1.00 86.12 657 GLY A C 1
ATOM 4815 O O . GLY A 1 657 ? -48.148 41.246 11.879 1.00 86.12 657 GLY A O 1
ATOM 4816 N N . THR A 1 658 ? -48.295 41.207 9.645 1.00 88.00 658 THR A N 1
ATOM 4817 C CA . THR A 1 658 ? -48.226 39.737 9.542 1.00 88.00 658 THR A CA 1
ATOM 4818 C C . THR A 1 658 ? -46.801 39.280 9.245 1.00 88.00 658 THR A C 1
ATOM 4820 O O . THR A 1 658 ? -45.986 40.064 8.757 1.00 88.00 658 THR A O 1
ATOM 4823 N N . LEU A 1 659 ? -46.511 38.000 9.486 1.00 90.38 659 LEU A N 1
ATOM 4824 C CA . LEU A 1 659 ? -45.321 37.350 8.931 1.00 90.38 659 LEU A CA 1
ATOM 4825 C C . LEU A 1 659 ? -45.311 37.491 7.401 1.00 90.38 659 LEU A C 1
ATOM 4827 O O . LEU A 1 659 ? -46.363 37.406 6.757 1.00 90.38 659 LEU A O 1
ATOM 4831 N N . ALA A 1 660 ? -44.132 37.713 6.826 1.00 92.50 660 ALA A N 1
ATOM 4832 C CA . ALA A 1 660 ? -43.918 37.584 5.393 1.00 92.50 660 ALA A CA 1
ATOM 4833 C C . ALA A 1 660 ? -44.048 36.103 4.972 1.00 92.50 660 ALA A C 1
ATOM 4835 O O . ALA A 1 660 ? -43.621 35.218 5.718 1.00 92.50 660 ALA A O 1
ATOM 4836 N N . PRO A 1 661 ? -44.603 35.785 3.789 1.00 93.75 661 PRO A N 1
ATOM 4837 C CA . PRO A 1 661 ? -44.441 34.455 3.207 1.00 93.75 661 PRO A CA 1
ATOM 4838 C C . PRO A 1 661 ? -42.952 34.156 3.000 1.00 93.75 661 PRO A C 1
ATOM 4840 O O . PRO A 1 661 ? -42.207 35.056 2.616 1.00 93.75 661 PRO A O 1
ATOM 4843 N N . VAL A 1 662 ? -42.504 32.912 3.199 1.00 95.69 662 VAL A N 1
ATOM 4844 C CA . VAL A 1 662 ? -41.077 32.565 3.029 1.00 95.69 662 VAL A CA 1
ATOM 4845 C C . VAL A 1 662 ? -40.576 32.850 1.606 1.00 95.69 662 VAL A C 1
ATOM 4847 O O . VAL A 1 662 ? -39.458 33.323 1.427 1.00 95.69 662 VAL A O 1
ATOM 4850 N N . MET A 1 663 ? -41.448 32.685 0.604 1.00 96.38 663 MET A N 1
ATOM 4851 C CA . MET A 1 663 ? -41.176 33.002 -0.803 1.00 96.38 663 MET A CA 1
ATOM 4852 C C . MET A 1 663 ? -41.246 34.501 -1.133 1.00 96.38 663 MET A C 1
ATOM 4854 O O . MET A 1 663 ? -41.012 34.892 -2.276 1.00 96.38 663 MET A O 1
ATOM 4858 N N . MET A 1 664 ? -41.528 35.380 -0.169 1.00 94.81 664 MET A N 1
ATOM 4859 C CA . MET A 1 664 ? -41.236 36.803 -0.340 1.00 94.81 664 MET A CA 1
ATOM 4860 C C . MET A 1 664 ? -39.717 37.004 -0.341 1.00 94.81 664 MET A C 1
ATOM 4862 O O . MET A 1 664 ? -39.008 36.420 0.472 1.00 94.81 664 MET A O 1
ATOM 4866 N N . GLN A 1 665 ? -39.210 37.847 -1.241 1.00 92.25 665 GLN A N 1
ATOM 4867 C CA . GLN A 1 665 ? -37.780 38.157 -1.358 1.00 92.25 665 GLN A CA 1
ATOM 4868 C C . GLN A 1 665 ? -37.329 39.110 -0.230 1.00 92.25 665 GLN A C 1
ATOM 4870 O O . GLN A 1 665 ? -37.073 40.297 -0.446 1.00 92.25 665 GLN A O 1
ATOM 4875 N N . GLN A 1 666 ? -37.288 38.593 1.002 1.00 92.75 666 GLN A N 1
ATOM 4876 C CA . GLN A 1 666 ? -37.039 39.345 2.238 1.00 92.75 666 GLN A CA 1
ATOM 4877 C C . GLN A 1 666 ? -35.625 39.957 2.295 1.00 92.75 666 GLN A C 1
ATOM 4879 O O . GLN A 1 666 ? -35.444 40.987 2.943 1.00 92.75 666 GLN A O 1
ATOM 4884 N N . THR A 1 667 ? -34.654 39.421 1.543 1.00 87.88 667 THR A N 1
ATOM 4885 C CA . THR A 1 667 ? -33.307 40.009 1.367 1.00 87.88 667 THR A CA 1
ATOM 4886 C C . THR A 1 667 ? -33.367 41.428 0.786 1.00 87.88 667 THR A C 1
ATOM 4888 O O . THR A 1 667 ? -32.522 42.269 1.090 1.00 87.88 667 THR A O 1
ATOM 4891 N N . GLY A 1 668 ? -34.384 41.716 -0.038 1.00 82.94 668 GLY A N 1
ATOM 4892 C CA . GLY A 1 668 ? -34.656 43.048 -0.589 1.00 82.94 668 GLY A CA 1
ATOM 4893 C C . GLY A 1 668 ? -35.376 44.005 0.373 1.00 82.94 668 GLY A C 1
ATOM 4894 O O . GLY A 1 668 ? -35.524 45.184 0.051 1.00 82.94 668 GLY A O 1
ATOM 4895 N N . GLY A 1 669 ? -35.807 43.519 1.543 1.00 83.62 669 GLY A N 1
ATOM 4896 C CA . GLY A 1 669 ? -36.522 44.265 2.580 1.00 83.62 669 GLY A CA 1
ATOM 4897 C C . GLY A 1 669 ? -37.962 43.789 2.798 1.00 83.62 669 GLY A C 1
ATOM 4898 O O . GLY A 1 669 ? -38.736 43.623 1.857 1.00 83.62 669 GLY A O 1
ATOM 4899 N N . ILE A 1 670 ? -38.345 43.618 4.068 1.00 84.62 670 ILE A N 1
ATOM 4900 C CA . ILE A 1 670 ? -39.650 43.055 4.478 1.00 84.62 670 ILE A CA 1
ATOM 4901 C C . ILE A 1 670 ? -40.802 44.078 4.533 1.00 84.62 670 ILE A C 1
ATOM 4903 O O . ILE A 1 670 ? -41.963 43.721 4.748 1.00 84.62 670 ILE A O 1
ATOM 4907 N N . GLY A 1 671 ? -40.510 45.362 4.311 1.00 85.81 671 GLY A N 1
ATOM 4908 C CA . GLY A 1 671 ? -41.505 46.433 4.280 1.00 85.81 671 GLY A CA 1
ATOM 4909 C C . GLY A 1 671 ? -42.169 46.664 5.641 1.00 85.81 671 GLY A C 1
ATOM 4910 O O . GLY A 1 671 ? -41.499 46.995 6.611 1.00 85.81 671 GLY A O 1
ATOM 4911 N N . ALA A 1 672 ? -43.495 46.526 5.702 1.00 85.56 672 ALA A N 1
ATOM 4912 C CA . ALA A 1 672 ? -44.287 46.705 6.925 1.00 85.56 672 ALA A CA 1
ATOM 4913 C C . ALA A 1 672 ? -44.670 45.369 7.598 1.00 85.56 672 ALA A C 1
ATOM 4915 O O . ALA A 1 672 ? -45.653 45.310 8.341 1.00 85.56 672 ALA A O 1
ATOM 4916 N N . CYS A 1 673 ? -43.952 44.292 7.282 1.00 90.50 673 CYS A N 1
ATOM 4917 C CA . CYS A 1 673 ? -44.253 42.927 7.705 1.00 90.50 673 CYS A CA 1
ATOM 4918 C C . CYS A 1 673 ? -43.155 42.366 8.612 1.00 90.50 673 CYS A C 1
ATOM 4920 O O . CYS A 1 673 ? -42.082 42.948 8.733 1.00 90.50 673 CYS A O 1
ATOM 4922 N N . LEU A 1 674 ? -43.451 41.259 9.287 1.00 90.25 674 LEU A N 1
ATOM 4923 C CA . LEU A 1 674 ? -42.546 40.609 10.231 1.00 90.25 674 LEU A CA 1
ATOM 4924 C C . LEU A 1 674 ? -41.709 39.538 9.522 1.00 90.25 674 LEU A C 1
ATOM 4926 O O . LEU A 1 674 ? -42.212 38.841 8.637 1.00 90.25 674 LEU A O 1
ATOM 4930 N N . ALA A 1 675 ? -40.448 39.408 9.930 1.00 91.19 675 ALA A N 1
ATOM 4931 C CA . ALA A 1 675 ? -39.508 38.431 9.392 1.00 91.19 675 ALA A CA 1
ATOM 4932 C C . ALA A 1 675 ? -40.000 36.994 9.595 1.00 91.19 675 ALA A C 1
ATOM 4934 O O . ALA A 1 675 ? -40.602 36.680 10.625 1.00 91.19 675 ALA A O 1
ATOM 4935 N N . ASN A 1 676 ? -39.739 36.117 8.627 1.00 91.88 676 ASN A N 1
ATOM 4936 C CA . ASN A 1 676 ? -40.162 34.723 8.703 1.00 91.88 676 ASN A CA 1
ATOM 4937 C C . ASN A 1 676 ? -39.213 33.782 7.955 1.00 91.88 676 ASN A C 1
ATOM 4939 O O . ASN A 1 676 ? -39.011 33.936 6.750 1.00 91.88 676 ASN A O 1
ATOM 4943 N N . GLY A 1 677 ? -38.709 32.768 8.662 1.00 93.12 677 GLY A N 1
ATOM 4944 C CA . GLY A 1 677 ? -37.890 31.701 8.091 1.00 93.12 677 GLY A CA 1
ATOM 4945 C C . GLY A 1 677 ? -38.662 30.574 7.397 1.00 93.12 677 GLY A C 1
ATOM 4946 O O . GLY A 1 677 ? -38.057 29.792 6.676 1.00 93.12 677 GLY A O 1
ATOM 4947 N N . TRP A 1 678 ? -39.979 30.466 7.607 1.00 95.12 678 TRP A N 1
ATOM 4948 C CA . TRP A 1 678 ? -40.682 29.184 7.490 1.00 95.12 678 TRP A CA 1
ATOM 4949 C C . TRP A 1 678 ? -41.850 29.180 6.489 1.00 95.12 678 TRP A C 1
ATOM 4951 O O . TRP A 1 678 ? -42.661 30.111 6.507 1.00 95.12 678 TRP A O 1
ATOM 4961 N N . PRO A 1 679 ? -42.011 28.117 5.672 1.00 93.12 679 PRO A N 1
ATOM 4962 C CA . PRO A 1 679 ? -43.220 27.886 4.874 1.00 93.12 679 PRO A CA 1
ATOM 4963 C C . PRO A 1 679 ? -44.499 27.771 5.724 1.00 93.12 679 PRO A C 1
ATOM 4965 O O . PRO A 1 679 ? -45.518 28.379 5.398 1.00 93.12 679 PRO A O 1
ATOM 4968 N N . HIS A 1 680 ? -44.438 27.043 6.846 1.00 91.69 680 HIS A N 1
ATOM 4969 C CA . HIS A 1 680 ? -45.573 26.769 7.736 1.00 91.69 680 HIS A CA 1
ATOM 4970 C C . HIS A 1 680 ? -45.275 27.215 9.186 1.00 91.69 680 HIS A C 1
ATOM 4972 O O . HIS A 1 680 ? -45.108 26.382 10.079 1.00 91.69 680 HIS A O 1
ATOM 4978 N N . PRO A 1 681 ? -45.186 28.533 9.458 1.00 84.44 681 PRO A N 1
ATOM 4979 C CA . PRO A 1 681 ? -44.773 29.048 10.761 1.00 84.44 681 PRO A CA 1
ATOM 4980 C C . PRO A 1 681 ? -45.813 28.770 11.856 1.00 84.44 681 PRO A C 1
ATOM 4982 O O . PRO A 1 681 ? -46.993 29.107 11.732 1.00 84.44 681 PRO A O 1
ATOM 4985 N N . THR A 1 682 ? -45.360 28.225 12.985 1.00 70.62 682 THR A N 1
ATOM 4986 C CA . THR A 1 682 ? -46.181 28.068 14.190 1.00 70.62 682 THR A CA 1
ATOM 4987 C C . THR A 1 682 ? -46.354 29.411 14.905 1.00 70.62 682 THR A C 1
ATOM 4989 O O . THR A 1 682 ? -45.391 30.074 15.293 1.00 70.62 682 THR A O 1
ATOM 4992 N N . VAL A 1 683 ? -47.608 29.831 15.099 1.00 5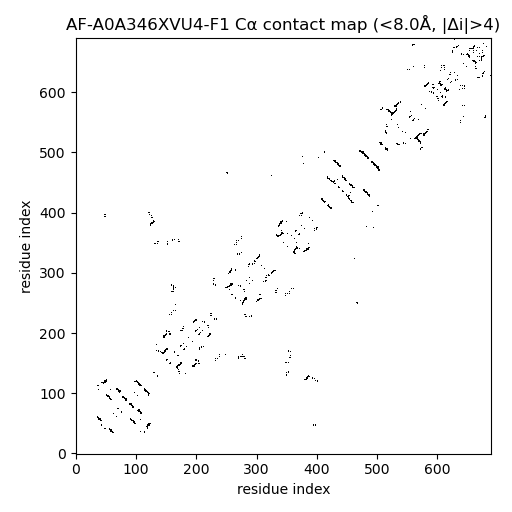3.97 683 VAL A N 1
ATOM 4993 C CA . VAL A 1 683 ? -47.941 31.117 15.735 1.00 53.97 683 VAL A CA 1
ATOM 4994 C C . VAL A 1 683 ? -47.674 31.045 17.244 1.00 53.97 683 VAL A C 1
ATOM 4996 O O . VAL A 1 683 ? -48.549 30.668 18.021 1.00 53.97 683 VAL A O 1
ATOM 4999 N N . GLY A 1 684 ? -46.455 31.406 17.655 1.00 50.34 684 GLY A N 1
ATOM 5000 C CA . GLY A 1 684 ? -46.069 31.497 19.068 1.00 50.34 684 GLY A CA 1
ATOM 5001 C C . GLY A 1 684 ? -44.631 31.957 19.328 1.00 50.34 684 GLY A C 1
ATOM 5002 O O . GLY A 1 684 ? -44.422 32.803 20.192 1.00 50.34 684 GLY A O 1
ATOM 5003 N N . ASN A 1 685 ? -43.651 31.459 18.563 1.00 41.88 685 ASN A N 1
ATOM 5004 C CA . ASN A 1 685 ? -42.224 31.566 18.914 1.00 41.88 685 ASN A CA 1
ATOM 5005 C C . ASN A 1 685 ? -41.408 32.467 17.962 1.00 41.88 685 ASN A C 1
ATOM 5007 O O . ASN A 1 685 ? -40.395 32.034 17.421 1.00 41.88 685 ASN A O 1
ATOM 5011 N N . ILE A 1 686 ? -41.826 33.721 17.763 1.00 49.00 686 ILE A N 1
ATOM 5012 C CA . ILE A 1 686 ? -40.979 34.758 17.143 1.00 49.00 686 ILE A CA 1
ATOM 5013 C C . ILE A 1 686 ? -41.042 36.012 18.019 1.00 49.00 686 ILE A C 1
ATOM 5015 O O . ILE A 1 686 ? -42.088 36.653 18.130 1.00 49.00 686 ILE A O 1
ATOM 5019 N N . VAL A 1 687 ? -39.921 36.352 18.659 1.00 40.12 687 VAL A N 1
ATOM 5020 C CA . VAL A 1 687 ? -39.781 37.581 19.450 1.00 40.12 687 VAL A CA 1
ATOM 5021 C C . VAL A 1 687 ? -39.387 38.714 18.510 1.00 40.12 687 VAL A C 1
ATOM 5023 O O . VAL A 1 687 ? -38.284 38.725 17.972 1.00 40.12 687 VAL A O 1
ATOM 5026 N N . ALA A 1 688 ? -40.276 39.689 18.328 1.00 37.72 688 ALA A N 1
ATOM 5027 C CA . ALA A 1 688 ? -39.917 40.935 17.666 1.00 37.72 688 ALA A CA 1
ATOM 5028 C C . ALA A 1 688 ? -39.003 41.756 18.591 1.00 37.72 688 ALA A C 1
ATOM 5030 O O . ALA A 1 688 ? -39.454 42.267 19.618 1.00 37.72 688 ALA A O 1
ATOM 5031 N N . VAL A 1 689 ? -37.725 41.875 18.228 1.00 39.84 689 VAL A N 1
ATOM 5032 C CA . VAL A 1 689 ? -36.797 42.834 18.843 1.00 39.84 689 VAL A CA 1
ATOM 5033 C C . VAL A 1 689 ? -37.037 44.192 18.181 1.00 39.84 689 VAL A C 1
ATOM 5035 O O . VAL A 1 689 ? -36.970 44.294 16.956 1.00 39.84 689 VAL A O 1
ATOM 5038 N N . GLY A 1 690 ? -37.381 45.205 18.980 1.00 33.28 690 GLY A N 1
ATOM 5039 C CA . GLY A 1 690 ? -37.704 46.568 18.530 1.00 33.28 690 GLY A CA 1
ATOM 5040 C C . GLY A 1 690 ? -36.664 47.602 18.936 1.00 33.28 690 GLY A C 1
ATOM 5041 O O . GLY A 1 690 ? -35.953 47.345 19.932 1.00 33.28 690 GLY A O 1
#

Secondary structure (DSSP, 8-state):
-----------------PPPP--PPPGGGS---PPPEEEEEESPTT-EEESEEEEEEEEEETS-GGGEEEEETTEEP-S-EE-TT-TT-SEEEEEEEE-SEEEEEEEEETTEEEEEEEEEEE--EEEEE-S-HHHHHTTS--S-SEEEEE-TTSHHHHHHHHHHHHTTPEEEE--TT---HHHHHHHHHT-TT-EEEEES-TTTS-HHHHHHHHHTT--PEEE--SSHHHHHHHHHHHHTTS-TT-GGGGS-SEEEEEESSSHHHHHHHHHHHHHHTPEEEEE-SSS--HHHHHHHTTSSEEEE-TTS-HHHHHHHHHHHTTSSEEE---------SEEEEESSTT-HHHHHHHGGGGGGT-EEEESHHHHHHHHHHH--SEEEEES--HHHHHHHHHTT-----------EEETTTEEEEEEE-SS--SEEEEEEEETTEEE-EEEEEETTEEEEEE-SPP---TTSPPPPTTEEEEEEEEEEEEETTEEEEEEEEEEEEEPPP-EE-TTSEEE--SBPPPEESSSEEEEEEEEEGGG---HHHHHHHHHHHHHSTTSTTTTSS-EEEEBS-TTT-SEEEEEE-HHHHHHHHHHTT---TTT--EE-SSEEEEEHHHHHH--GGG-S-HHHHHHHHHHHHHHHHTTPPPB---STTSBPPTTB-GGG--TTSB----SS--TT------

Mean predicted aligned error: 17.71 Å

Sequence (690 aa):
MATLALALLLPFLAIAVPPPATSQTSLADQPAVLPARVSDPVPAPNAVVAAGPVVVAAAVDGIEPDRVRFLVDGERAAGPFVDPDGPLSPRRGVETTLTAGTHEIAVEVDDRVLRRWTVDVSGLAVESAAPDPAALAGRITGDARTVVLVNADHPAAVAAMPLVVAMDARVLPVPRLEVPGEVWTALRDMGEDVRVLVAGDEAAIGEVVVGALRDAGFAPVRLDAGTLESMSLAAADQLAALPEANPTRAGLDAVVVAPAEPMVGAVRAAETAARLGASVLLVDGAVPSPVALARIGAARTVLASADLSTEARTAVVEALGEDAEFSDDQLASRRAGEALVVVDPARTDLAVVALRAAADNRAVLLGLDEGRSWVAAHRPDRVVLIGGTTAEVESLHGEWIDGDEQVRLDPLIDATDGLEITLSSSVPLAHAEVHVDLLGFEWPGDVVVEDGRAVWTGGQRPRLPESLEPPEPGTPARVDVTAVVGADTATRHLRFVGEVVLDPLTSVSRDGFLVAGGSSTVVGAGPLRTFSVEVERSTGLDVDEVAAEVTEILLDPRGWTADGTRSLQRIGSSVAADLRVVVARPETVDYYCGRVGLRTGGRVSCWDGFRAMLNLDRWNTGVAPFHSDVTVYRQYLVSHEFGHGLGYGHEFCLRPGTLAPVMMQQTGGIGACLANGWPHPTVGNIVAVG

Nearest PDB structures (foldseek):
  5j72-assembly1_A  TM=6.013E-01  e=3.580E-13  Clostridioides difficile 630
  6zs5-assembly1_A  TM=3.847E-01  e=1.297E-02  Homo sapiens
  6zya-assembly1_A  TM=3.475E-01  e=1.084E-01  Homo sapiens
  6kj9-assembly2_F  TM=2.942E-01  e=9.591E-01  Escherichia coli K-12
  6kj7-assembly1_A  TM=2.861E-01  e=6.783E+00  Escherichia coli K-12

InterPro domains:
  IPR022603 Domain of unknown function DUF3152 [PF11350] (505-669)

Radius of gyration: 40.26 Å; Cα contacts (8 Å, |Δi|>4): 1500; chains: 1; bounding box: 112×120×149 Å

Foldseek 3Di:
DDDDDDDDYYDYDDDDDDDDDDDDDDPVPPDPQDQWDWADWPVDFQAEEAFFKGKTKTQIPPDDLVQKFKDKQNHTADADKDDPVDDPDSMITGIHGDHAAKIWIFIDGPNDTPDIGIYGYFLAAEAEAAQDLQVLLVVLAFPDLEEEEWQLVFLLLLLQLLLCLLRSHRYGYDAQQDQDPVNVVVNPVSPDSRAAEYRDDSVTHNVNHVVVCVVVPHDYHYQDDPDSQRSLVSSQVVLCVPDPPRPLCLFFLEEEEEESPPVLRSLLSSLLCSLRSHGYGYHPDLARDPVSLLSLLVGQEYEYEPRRHPSHVVSSDVSNPDRHHYDNDPSAWQWDLEEEEAAALVPSSNSSSRSSCVSVRYTYHRHLVSVLLNCLQVVHSYYYYYNDDPVSSSSSSVSRDFDPPDFDWDWDDDLVAFIKTKTADPDAFPDKDKWKAKQNDTFDFDWDHDPRMIMTTTDDDDPDRVSPPFDDQFDWIWIWIWMWTDDPPDIHIDIDIDIDTDWGHQDADPVGWTWATDKDDKAAAAAEFEEIFTEHPVLPDDRNVSVVLLCCLCRPCQHPRVVRHYIYMYHRDPPPGLAYEYEYELVVQCVQCVVCPDHCPSQAWAQSQHYRYGYSCCQVPNDPLQQDDNSQSVLLSSRQRVVVSVVDAADADPDAAEEGASSHPCSVHNPRYHHGSGNRDDPDPDDRDD

Solvent-accessible surface area (backbone atoms only — not comparable to full-atom values): 37756 Å² total; per-residue (Å²): 140,88,82,91,89,86,92,91,86,92,90,90,89,91,89,88,86,81,81,90,77,79,84,75,81,55,83,83,73,51,77,81,78,65,78,66,41,80,45,80,48,34,70,41,78,71,34,50,40,66,47,39,83,40,64,45,31,30,22,54,48,93,59,64,78,90,54,59,44,51,25,47,73,80,44,72,62,82,52,58,79,42,50,92,81,38,100,81,50,71,40,47,30,32,40,37,76,45,64,61,45,79,41,45,38,32,42,29,44,89,98,39,75,72,47,76,40,47,34,35,24,18,69,51,44,73,45,70,40,73,79,42,48,62,66,45,27,72,70,54,67,47,88,42,63,34,37,37,37,22,20,40,91,33,61,46,27,38,35,34,41,25,39,36,25,65,59,40,31,23,57,41,72,30,61,40,73,44,75,49,74,64,57,60,44,56,55,55,77,63,41,93,82,50,45,40,34,32,35,25,41,64,85,37,41,25,66,61,36,57,45,53,41,42,77,71,70,47,76,71,44,68,51,58,55,91,43,60,49,45,29,6,51,52,30,37,54,54,45,74,62,52,60,85,88,38,77,42,64,53,25,49,65,33,38,25,40,24,27,34,68,64,52,60,58,24,44,30,33,20,46,47,11,35,67,44,37,18,30,30,40,37,33,86,57,69,49,66,53,75,67,56,36,57,52,55,42,66,36,63,36,38,42,36,40,78,80,39,50,72,56,28,48,49,51,53,52,69,39,39,57,95,84,49,51,75,40,80,48,83,66,63,66,83,62,44,56,35,39,38,23,33,41,56,50,86,48,40,38,46,45,54,51,45,49,49,36,39,60,76,50,26,22,57,33,66,18,54,67,51,39,33,57,45,36,31,42,58,66,32,61,30,37,34,28,33,57,46,52,72,71,59,51,45,52,46,33,50,41,58,73,65,82,93,74,78,58,54,74,68,75,46,73,42,90,86,86,42,46,41,42,43,42,40,56,98,56,73,59,80,46,60,48,74,47,38,31,50,82,87,39,79,56,58,50,54,65,47,78,56,98,34,30,36,37,36,42,51,48,84,78,76,83,74,39,84,71,59,62,76,45,58,76,68,35,78,37,54,34,41,40,24,32,44,41,29,36,104,89,46,77,40,55,42,66,46,82,45,79,45,67,38,64,30,66,68,37,70,42,100,87,67,28,39,23,23,48,53,66,55,72,79,38,59,34,63,59,79,43,38,26,20,35,31,25,37,71,93,66,78,69,64,43,56,65,51,32,49,56,52,47,51,47,58,63,32,82,31,21,81,26,58,83,50,70,24,19,42,28,46,35,34,45,69,85,78,29,74,34,34,40,33,43,25,48,34,69,56,32,33,54,52,30,39,74,68,71,48,82,40,82,60,69,50,58,40,58,48,86,59,35,23,31,36,22,38,65,42,69,76,62,37,52,81,61,42,67,67,58,55,66,54,38,45,33,20,54,54,50,30,28,47,32,44,74,74,68,50,68,81,47,72,66,89,52,74,76,36,65,33,53,26,44,24,67,41,90,82,40,46,82,64,34,37,72,42,32,33,78,50,69,73,96,80,86,76,84,84,72,129

Organism: NCBI:txid1608957

=== Feature glossary ===
Key to the feature types in this record:

pLDDT. pLDDT is the predicted lDDT-Cα score: AlphaFold's confidence that the local environment of each residue (all inter-atomic distances within 15 Å) is correctly placed. It is a per-residue number between 0 and 100, with higher meaning more reliable.

Radius of gyration, Cα contacts, bounding box. The geometric summary reports three shape descriptors. Rg (radius of gyration) measures how spread out the Cα atoms are about their centre of mass; compact globular proteins have small Rg, elongated or unfolded ones large. Cα contacts (<8 Å, |i−j|>4) count long-range residue pairs in spatial proximity — high for tightly packed folds, near zero for rods or random coil. The bounding-box extents give the protein's footprint along x, y, z in Å.

Backbone torsions (φ/ψ). Backbone dihedral angles. Every residue except chain termini has a φ (preceding-C → N → Cα → C) and a ψ (N → Cα → C → next-N). They are reported in degrees following the IUPAC sign convention. Secondary structure is essentially a statement about which (φ, ψ) basin each residue occupies.

Contact-map, Ramachandran, and PAE plots. Plot images: a contact map (which residues are close in 3D, as an N×N binary image), a Ramachandran scatter (backbone torsion angles, revealing secondary-structure composition at a glance), and — for AlphaFold structures — a PAE heatmap (pairwise prediction confidence).

Predicted aligned error. Predicted Aligned Error (PAE) is an AlphaFold confidence matrix: entry (i, j) is the expected error in the position of residue j, in ångströms, when the prediction is superimposed on the true structure at residue i. Low PAE within a block of residues means that block is internally rigid and well-predicted; high PAE between two blocks means their relative placement is uncertain even if each block individually is confident.

Secondary structure (3-state, P-SEA). Three-state secondary structure (P-SEA) collapses the eight DSSP classes into helix (a), strand (b), and coil (c). P-SEA assigns these from Cα geometry alone — distances and angles — without requiring backbone oxygens, so it works on any Cα trace.

Solvent-accessible surface area. Solvent-accessible surface area (SASA) is the area in Å² traced out by the centre of a 1.4 Å probe sphere (a water molecule) rolled over the protein's van der Waals surface (Shrake–Rupley / Lee–Richards construction). Buried residues have near-zero SASA; fully exposed residues can exceed 200 Å². The total SASA scales roughly with the number of surface residues.

Foldseek 3Di. The Foldseek 3Di string encodes local tertiary geometry as a 20-letter alphabet — one character per residue — derived from the relative positions of nearby Cα atoms. Unlike the amino-acid sequence, 3Di is a direct function of the 3D structure, so two proteins with the same fold have similar 3Di strings even at low sequence identity.

B-factor. For experimental (PDB) structures, the B-factor (temperature factor) quantifies the positional spread of each atom in the crystal — a combination of thermal vibration and static disorder — in units of Å². High B-factors mark flexible loops or poorly resolved regions; low B-factors mark the rigid, well-ordered core.

mmCIF coordinates. The mmCIF block holds the 3D Cartesian coordinates of each backbone atom (N, Cα, C, O) in ångströms. mmCIF is the PDB's canonical archive format — a tagged-loop text representation of the atomic model.

InterPro / GO / CATH / organism. Functional annotations link the protein to curated databases. InterPro entries identify conserved domains and families by matching the sequence against member-database signatures (Pfam, PROSITE, CDD, …). Gene Ontology (GO) terms describe molecular function, biological process, and cellular component in a controlled vocabulary. CATH places the structure in a hierarchical fold classification (Class/Architecture/Topology/Homologous-superfamily). The organism is the source species.

Rendered structure images. Structure images are PyMOL renders from six orthogonal camera directions. Cartoon representation draws helices as coils and strands as arrows; sticks shows the backbone as bonds; surface shows the solvent-excluded envelope. Rainbow coloring maps sequence position to hue (blue→red, N→C); chain coloring assigns a distinct color per polypeptide.

Sequence. Th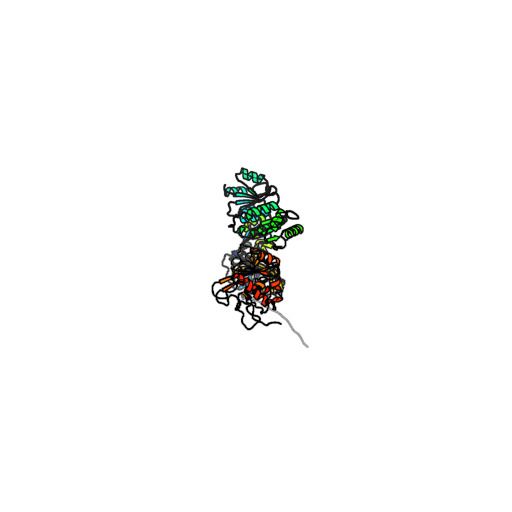is is the polypeptide sequence — one letter per residue, N-terminus first. Length ranges from a few dozen residues for small domains to over a thousand for large multi-domain proteins.

Secondary structure (8-state, DSSP). The SS8 string is DSSP's per-residue secondary-structure call. α-helix (H) means an i→i+4 H-bond ladder; β-strand (E) means the residue participates in a β-sheet; 3₁₀ (G) and π (I) are tighter and wider helices; T/S are turns/bends; '-' is loop.

Nearest PDB structures. Structural nearest neighbors (via Foldseek easy-search vs the PDB). Reported per hit: target PDB id, E-value, and alignment TM-score. A TM-score above ~0.5 is the conventional threshold for 'same fold'.